Protein AF-A0A8B6HTR4-F1 (afdb_monomer)

Radius of gyration: 38.45 Å; Cα contacts (8 Å, |Δi|>4): 868; chains: 1; bounding box: 125×114×116 Å

pLDDT: mean 70.05, std 23.63, range [22.61, 97.38]

Sequence (676 aa):
MSRRSSRSSTMDQGEFILECKAAYLSMFDSIKEKIESQDSLLEALQQTGRNPSVKILKKYWTNDTDELSFDDFVDICKKEPVTTSDDLMKAFRKIDINGDGYISLEELHKILTSKGEKKSKSEVKKMIDEVDENKDGRLDYKEFCQMVMSTTEESKKMQRKMMERKEKKKRQDIERREKEANKENKDDDDDDEIDEECVTARSGSARSERPKPSPRKSMSETTTSQAQDVSHSRTSLREKTEDVSGSRTSLQSKDDVLLTSRRSSRSQNKDSSRSKKEKDREVGTPAGSRKSSLLSIDDLPRPSPRVKKDKSRQGSVSRAHKLDEPKNLREWTHTKSKGSFFMEDGSLICHQYDFNLPDDSKIWITIQPQKGSRGMDSSPVDTSVFILRDRPDEDGNLLVAFTEHRDSRGKYGVSCDLSAGKYYIMPYTTGCRFKSRKSESGKEAKLVSQDKGGKYVITKSFRKVLEDIFDYSDLDGNGFMSRKEFNLFNIRTSGEEVADEEWQVVEDRIDLEDGEITKAGFLQLNELEAEDSEGDTEDLWTTLVSMGYNKQLVMDQACPFQLDVYTEDCDDAELDVVRVDSYPTYPGDLSFDDIISKSFIKHGEISRVKGMKDLCMYTYTNDGWATLVLDNKSHTRVRVELDCSRSENVTSNHDSLQRTLRVDPGSTVVSFLPLN

Secondary structure (DSSP, 8-state):
------------HHHHHHHHHHHHTTT-SSTTS-B-SHHHHHHHHHTTT----HHHHHHHS-TT---B-HHHHHHHHHHSPPPPHHHHHHHHHTT-SS-SSSEEHHHHHHHHHHSS----HHHHHHHHHTT-SS-SSEE-HHHHHHHHHHHHHHHHHHHHHHHHHHHHHHHHHHHHHHHHHHHHTTSS---------------------------------------------------------------------------------------------------------PPPGGG--------------S------------TTTTTSEEEEEEEEEEEETTEEEEEEEEEEE-S-EEEEEEEEE---SS---SSPPP-EEEEEESS--TT---EEEE--EE-TTS-EEEEEEE-SEEEEEEEE--STTSPP-----SPPP--EEE-SSS-EEE-HHHHHHHHHHHHHH--SSSSS--HHHHHHHHHHHTSSPPPHHHHHHHHHHS-EETTEE-HHHHHHHHHHHHHHTTT--HHHHHHHHHTTB-TTS-B-SEEEEEEEEEESS-S--EEEEEEEESSPPBTTTB-HHHHHHHHHHHHSEEEEPTT-TTEEEEEEE-SSEEEEEEEE-SSS-EEEEEE-TT-TTB--SSS-SEEEEEE-TT-EEEEEEEB-

InterPro domains:
  IPR002048 EF-hand domain [PF13499] (86-148)
  IPR002048 EF-hand domain [PS50222] (83-118)
  IPR002048 EF-hand domain [PS50222] (119-154)
  IPR002048 EF-hand domain [PS50222] (461-496)
  IPR002048 EF-hand domain [SM00054] (87-115)
  IPR002048 EF-hand domain [SM00054] (123-151)
  IPR002048 EF-hand domain [SM00054] (465-493)
  IPR002048 EF-hand domain [cd00051] (87-149)
  IPR011992 EF-hand domain pair [SSF47473] (41-151)
  IPR011992 EF-hand domain pair [SSF47473] (464-525)
  IPR018247 EF-Hand 1, calcium-binding site [PS00018] (96-108)
  IPR018247 EF-Hand 1, calcium-binding site [PS00018] (132-144)
  IPR018247 EF-Hand 1, calcium-binding site [PS00018] (474-486)
  IPR052266 Mitochondrial Rho GTPase/EF-hand domain-containing protein [PTHR46819] (18-670)

Mean predicted aligned error: 20.42 Å

Organism: Mytilus galloprovincialis (NCBI:txid29158)

Nearest PDB structures (foldseek):
  6yns-assembly4_F  TM=4.754E-01  e=2.618E-06  Homo sapiens
  4gow-assembly1_D  TM=4.963E-01  e=1.402E-05  Homo sapiens
  8fmn-assembly1_A  TM=4.417E-01  e=2.476E-06  Homo sapiens
  8fmt-assembly2_D  TM=4.533E-01  e=1.253E-05  Homo sapiens
  8fmo-assembly1_A  TM=4.423E-01  e=1.121E-05  Homo sapiens

Foldseek 3Di:
DDDPDDDPDPDDPVRLLVQLVVLLVVPDVDLADWQQDLLSLQSSCLSSQARDDPVLSCVLDPPPDRTGGSVRSSVSPVVGDRQDLVNLVVVQVVQPPVPPQWHALVSQQVVDCVRDDNDDSVRSQVLQVVQVPPPPRIAGSVSSVVSSSCVSVVCVVVVVVVVVVVVVVVVVVVVVVVVVVVVVVPPPPDDDDDDDDDDDDDDDDDDDDDDDDDDDDDDDDDDDDDDDDDDDDDDDDDDDDDDDDDDDDDDDDDDDDDDDDDYDDDDDDDDDDDDDDDDDDDDDDDDDDDDDQDDDPVVPDDDDDDDDDDDDDDDDDDPDDAPDDPPCLVVWAKAKWKKKWFQDPNFIWIWKKKKAFAFFWKKKKKKFWDDQPDDQDPDGFQKKKWKFALFADPLGAGTDDMFQDADPVRMTIDIDTDGGHMIMIDMDTLCQSFADDDDDPDDFDQQWDADPVRAIFGDPLNLVLLLSVQCRLRIRRPQFHALVSVQQLCCLQVVGGQDPVNLVVLVVPFDDDPRTHHSRRSNVVVSVVCRVVSNDCPSVVSSCVSCQADRHRHRRRMIMMMMMMTIDPTHPMDMGGDHGGRFAQRPPRDGPFNSVLVVQVVPFDWDARVPQNQWIWGWDDHPWKIKIKIFGQDQAKDKDWQACVPPPFWGGNDPHSTDIDIAHHGGMDMDITTTD

Structure (mmCIF, N/CA/C/O backbone):
data_AF-A0A8B6HTR4-F1
#
_entry.id   AF-A0A8B6HTR4-F1
#
loop_
_atom_site.group_PDB
_atom_site.id
_atom_site.type_symbol
_atom_site.label_atom_id
_atom_site.label_alt_id
_atom_site.label_comp_id
_atom_site.label_asym_id
_atom_site.label_entity_id
_atom_site.label_seq_id
_atom_site.pdbx_PDB_ins_code
_atom_site.Cartn_x
_atom_site.Cartn_y
_atom_site.Cartn_z
_atom_site.occupancy
_atom_site.B_iso_or_equiv
_atom_site.auth_seq_id
_atom_site.auth_comp_id
_atom_site.auth_asym_id
_atom_site.auth_atom_id
_atom_site.pdbx_PDB_model_num
ATOM 1 N N . MET A 1 1 ? 33.860 25.205 -4.654 1.00 33.78 1 MET A N 1
ATOM 2 C CA . MET A 1 1 ? 33.079 26.457 -4.814 1.00 33.78 1 MET A CA 1
ATOM 3 C C . MET A 1 1 ? 31.665 26.218 -4.290 1.00 33.78 1 MET A C 1
ATOM 5 O O . MET A 1 1 ? 31.286 25.062 -4.203 1.00 33.78 1 MET A O 1
ATOM 9 N N . SER A 1 2 ? 30.954 27.277 -3.889 1.00 32.59 2 SER A N 1
ATOM 10 C CA . SER A 1 2 ? 29.539 27.323 -3.460 1.00 32.59 2 SER A CA 1
ATOM 11 C C . SER A 1 2 ? 28.887 26.036 -2.922 1.00 32.59 2 SER A C 1
ATOM 13 O O . SER A 1 2 ? 28.221 25.316 -3.660 1.00 32.59 2 SER A O 1
ATOM 15 N N . ARG A 1 3 ? 28.924 25.843 -1.595 1.00 31.42 3 ARG A N 1
ATOM 16 C CA . ARG A 1 3 ? 27.802 25.184 -0.905 1.00 31.42 3 ARG A CA 1
ATOM 17 C C . ARG A 1 3 ? 26.622 26.163 -0.925 1.00 31.42 3 ARG A C 1
ATOM 19 O O . ARG A 1 3 ? 26.731 27.233 -0.329 1.00 31.42 3 ARG A O 1
ATOM 26 N N . ARG A 1 4 ? 25.514 25.832 -1.595 1.00 32.25 4 ARG A N 1
ATOM 27 C CA . ARG A 1 4 ? 24.234 26.527 -1.369 1.00 32.25 4 ARG A CA 1
ATOM 28 C C . ARG A 1 4 ? 23.607 25.903 -0.125 1.00 32.25 4 ARG A C 1
ATOM 30 O O . ARG A 1 4 ? 23.274 24.727 -0.148 1.00 32.25 4 ARG A O 1
ATOM 37 N N . SER A 1 5 ? 23.510 26.668 0.959 1.00 31.36 5 SER A N 1
ATOM 38 C CA . SER A 1 5 ? 22.842 26.201 2.174 1.00 31.36 5 SER A CA 1
ATOM 39 C C . SER A 1 5 ? 21.335 26.186 1.951 1.00 31.36 5 SER A C 1
ATOM 41 O O . SER A 1 5 ? 20.765 27.221 1.601 1.00 31.36 5 SER A O 1
ATOM 43 N N . SER A 1 6 ? 20.689 25.052 2.203 1.00 31.08 6 SER A N 1
ATOM 44 C CA . SER A 1 6 ? 19.245 24.986 2.416 1.00 31.08 6 SER A CA 1
ATOM 45 C C . SER A 1 6 ? 18.919 25.687 3.736 1.00 31.08 6 SER A C 1
ATOM 47 O O . SER A 1 6 ? 19.204 25.182 4.819 1.00 31.08 6 SER A O 1
ATOM 49 N N . ARG A 1 7 ? 18.368 26.902 3.657 1.00 30.66 7 ARG A N 1
ATOM 50 C CA . ARG A 1 7 ? 17.744 27.554 4.812 1.00 30.66 7 ARG A CA 1
ATOM 51 C C . ARG A 1 7 ? 16.405 26.867 5.073 1.00 30.66 7 ARG A C 1
ATOM 53 O O . ARG A 1 7 ? 15.413 27.246 4.463 1.00 30.66 7 ARG A O 1
ATOM 60 N N . SER A 1 8 ? 16.387 25.897 5.984 1.00 34.25 8 SER A N 1
ATOM 61 C CA . SER A 1 8 ? 15.174 25.671 6.771 1.00 34.25 8 SER A CA 1
ATOM 62 C C . SER A 1 8 ? 15.014 26.871 7.703 1.00 34.25 8 SER A C 1
ATOM 64 O O . SER A 1 8 ? 15.957 27.230 8.414 1.00 34.25 8 SER A O 1
ATOM 66 N N . SER A 1 9 ? 13.875 27.553 7.628 1.00 36.19 9 SER A N 1
ATOM 67 C CA . SER A 1 9 ? 13.564 28.720 8.448 1.00 36.19 9 SER A CA 1
ATOM 68 C C . SER A 1 9 ? 12.724 28.298 9.646 1.00 36.19 9 SER A C 1
ATOM 70 O O . SER A 1 9 ? 11.499 28.263 9.569 1.00 36.19 9 SER A O 1
ATOM 72 N N . THR A 1 10 ? 13.384 28.027 10.771 1.00 41.12 10 THR A N 1
ATOM 73 C CA . THR A 1 10 ? 12.729 28.092 12.081 1.00 41.12 10 THR A CA 1
ATOM 74 C C . THR A 1 10 ? 12.298 29.542 12.309 1.00 41.12 10 THR A C 1
ATOM 76 O O . THR A 1 10 ? 13.144 30.385 12.618 1.00 41.12 10 THR A O 1
ATOM 79 N N . MET A 1 11 ? 11.018 29.843 12.082 1.00 51.44 11 MET A N 1
ATOM 80 C CA . MET A 1 11 ? 10.446 31.162 12.370 1.00 51.44 11 MET A CA 1
ATOM 81 C C . MET A 1 11 ? 10.579 31.475 13.861 1.00 51.44 11 MET A C 1
ATOM 83 O O . MET A 1 11 ? 10.508 30.577 14.704 1.00 51.44 11 MET A O 1
ATOM 87 N N . ASP A 1 12 ? 10.760 32.752 14.189 1.00 60.31 12 ASP A N 1
ATOM 88 C CA . ASP A 1 12 ? 10.673 33.198 15.579 1.00 60.31 12 ASP A CA 1
ATOM 89 C C . ASP A 1 12 ? 9.221 33.038 16.072 1.00 60.31 12 ASP A C 1
ATOM 91 O O . ASP A 1 12 ? 8.269 33.264 15.321 1.00 60.31 12 ASP A O 1
ATOM 95 N N . GLN A 1 13 ? 9.022 32.685 17.345 1.00 59.09 13 GLN A N 1
ATOM 96 C CA . GLN A 1 13 ? 7.678 32.566 17.926 1.00 59.09 13 GLN A CA 1
ATOM 97 C C . GLN A 1 13 ? 6.911 33.896 17.836 1.00 59.09 13 GLN A C 1
ATOM 99 O O . GLN A 1 13 ? 5.695 33.898 17.645 1.00 59.09 13 GLN A O 1
ATOM 104 N N . GLY A 1 14 ? 7.621 35.029 17.903 1.00 56.81 14 GLY A N 1
ATOM 105 C CA . GLY A 1 14 ? 7.040 36.354 17.673 1.00 56.81 14 GLY A CA 1
ATOM 106 C C . GLY A 1 14 ? 6.602 36.612 16.224 1.00 56.81 14 GLY A C 1
ATOM 107 O O . GLY A 1 14 ? 5.661 37.371 16.007 1.00 56.81 14 GLY A O 1
ATOM 108 N N . GLU A 1 15 ? 7.242 35.973 15.241 1.00 68.75 15 GLU A N 1
ATOM 109 C CA . GLU A 1 15 ? 6.931 36.107 13.811 1.00 68.75 15 GLU A CA 1
ATOM 110 C C . GLU A 1 15 ? 5.706 35.256 13.437 1.00 68.75 15 GLU A C 1
ATOM 112 O O . GLU A 1 15 ? 4.764 35.763 12.831 1.00 68.75 15 GLU A O 1
ATOM 117 N N . PHE A 1 16 ? 5.650 34.008 13.915 1.00 79.31 16 PHE A N 1
ATOM 118 C CA . PHE A 1 16 ? 4.498 33.114 13.741 1.00 79.31 16 PHE A CA 1
ATOM 119 C C . PHE A 1 16 ? 3.202 33.669 14.369 1.00 79.31 16 PHE A C 1
ATOM 121 O O . PHE A 1 16 ? 2.143 33.660 13.739 1.00 79.31 16 PHE A O 1
ATOM 128 N N . ILE A 1 17 ? 3.269 34.210 15.593 1.00 79.62 17 ILE A N 1
ATOM 129 C CA . ILE A 1 17 ? 2.093 34.822 16.243 1.00 79.62 17 ILE A CA 1
ATOM 130 C C . ILE A 1 17 ? 1.651 36.093 15.496 1.00 79.62 17 ILE A C 1
ATOM 132 O O . ILE A 1 17 ? 0.455 36.386 15.436 1.00 79.62 17 ILE A O 1
ATOM 136 N N . LEU A 1 18 ? 2.586 36.840 14.897 1.00 74.50 18 LEU A N 1
ATOM 137 C CA . LEU A 1 18 ? 2.268 38.018 14.087 1.00 74.50 18 LEU A CA 1
ATOM 138 C C . LEU A 1 18 ? 1.559 37.640 12.775 1.00 74.50 18 LEU A C 1
ATOM 140 O O . LEU A 1 18 ? 0.611 38.326 12.396 1.00 74.50 18 LEU A O 1
ATOM 144 N N . GLU A 1 19 ? 1.960 36.542 12.129 1.00 77.19 19 GLU A N 1
ATOM 145 C CA . GLU A 1 19 ? 1.280 35.982 10.954 1.00 77.19 19 GLU A CA 1
ATOM 146 C C . GLU A 1 19 ? -0.147 35.525 11.291 1.00 77.19 19 GLU A C 1
ATOM 148 O O . GLU A 1 19 ? -1.102 36.001 10.674 1.00 77.19 19 GLU A O 1
ATOM 153 N N . CYS A 1 20 ? -0.322 34.703 12.334 1.00 79.94 20 CYS A N 1
ATOM 154 C CA . CYS A 1 20 ? -1.648 34.267 12.793 1.00 79.94 20 CYS A CA 1
ATOM 155 C C . CYS A 1 20 ? -2.559 35.464 13.121 1.00 79.94 20 CYS A C 1
ATOM 157 O O . CYS A 1 20 ? -3.747 35.471 12.800 1.00 79.94 20 CYS A O 1
ATOM 159 N N . LYS A 1 21 ? -1.995 36.520 13.720 1.00 76.19 21 LYS A N 1
ATOM 160 C CA . LYS A 1 21 ? -2.715 37.758 14.039 1.00 76.19 21 LYS A CA 1
ATOM 161 C C . LYS A 1 21 ? -3.096 38.577 12.806 1.00 76.19 21 LYS A C 1
ATOM 163 O O . LYS A 1 21 ? -4.168 39.177 12.802 1.00 76.19 21 LYS A O 1
ATOM 168 N N . ALA A 1 22 ? -2.248 38.612 11.780 1.00 71.62 22 ALA A N 1
ATOM 169 C CA . ALA A 1 22 ? -2.553 39.268 10.510 1.00 71.62 22 ALA A CA 1
ATOM 170 C C . ALA A 1 22 ? -3.649 38.516 9.737 1.00 71.62 22 ALA A C 1
ATOM 172 O O . ALA A 1 22 ? -4.561 39.150 9.211 1.00 71.62 22 ALA A O 1
ATOM 173 N N . ALA A 1 23 ? -3.603 37.180 9.740 1.00 75.69 23 ALA A N 1
ATOM 174 C CA . ALA A 1 23 ? -4.641 36.323 9.177 1.00 75.69 23 ALA A CA 1
ATOM 175 C C . ALA A 1 23 ? -6.000 36.546 9.865 1.00 75.69 23 ALA A C 1
ATOM 177 O O . ALA A 1 23 ? -6.984 36.852 9.194 1.00 75.69 23 ALA A O 1
ATOM 178 N N . TYR A 1 24 ? -6.051 36.501 11.200 1.00 80.38 24 TYR A N 1
ATOM 179 C CA . TYR A 1 24 ? -7.287 36.710 11.967 1.00 80.38 24 TYR A CA 1
ATOM 180 C C . TYR A 1 24 ? -7.891 38.109 11.738 1.00 80.38 24 TYR A C 1
ATOM 182 O O . TYR A 1 24 ? -9.078 38.244 11.449 1.00 80.38 24 TYR A O 1
ATOM 190 N N . LEU A 1 25 ? -7.058 39.158 11.763 1.00 74.88 25 LEU A N 1
ATOM 191 C CA . LEU A 1 25 ? -7.475 40.545 11.497 1.00 74.88 25 LEU A CA 1
ATOM 192 C C . LEU A 1 25 ? -7.758 40.852 10.011 1.00 74.88 25 LEU A C 1
ATOM 194 O O . LEU A 1 25 ? -8.049 41.997 9.671 1.00 74.88 25 LEU A O 1
ATOM 198 N N . SER A 1 26 ? -7.681 39.861 9.115 1.00 74.44 26 SER A N 1
ATOM 199 C CA . SER A 1 26 ? -8.205 39.980 7.745 1.00 74.44 26 SER A CA 1
ATOM 200 C C . SER A 1 26 ? -9.687 39.588 7.631 1.00 74.44 26 SER A C 1
ATOM 202 O O . SER A 1 26 ? -10.319 39.868 6.611 1.00 74.44 26 SER A O 1
ATOM 204 N N . MET A 1 27 ? -10.239 38.962 8.678 1.00 77.00 27 MET A N 1
ATOM 205 C CA . MET A 1 27 ? -11.621 38.470 8.746 1.00 77.00 27 MET A CA 1
ATOM 206 C C . MET A 1 27 ? -12.448 39.137 9.849 1.00 77.00 27 MET A C 1
ATOM 208 O O . MET A 1 27 ? -13.646 39.335 9.663 1.00 77.00 27 MET A O 1
ATOM 212 N N . PHE A 1 28 ? -11.807 39.484 10.966 1.00 79.75 28 PHE A N 1
ATOM 213 C CA . PHE A 1 28 ? -12.419 40.088 12.149 1.00 79.75 28 PHE A CA 1
ATOM 214 C C . PHE A 1 28 ? -11.887 41.512 12.361 1.00 79.75 28 PHE A C 1
ATOM 216 O O . PHE A 1 28 ? -10.689 41.752 12.193 1.00 79.75 28 PHE A O 1
ATOM 223 N N . ASP A 1 29 ? -12.740 42.447 12.791 1.00 75.88 29 ASP A N 1
ATOM 224 C CA . ASP A 1 29 ? -12.323 43.831 13.090 1.00 75.88 29 ASP A CA 1
ATOM 225 C C . ASP A 1 29 ? -11.425 43.888 14.351 1.00 75.88 29 ASP A C 1
ATOM 227 O O . ASP A 1 29 ? -10.682 44.852 14.582 1.00 75.88 29 ASP A O 1
ATOM 231 N N . SER A 1 30 ? -11.461 42.839 15.182 1.00 80.00 30 SER A N 1
ATOM 232 C CA . SER A 1 30 ? -10.720 42.722 16.432 1.00 80.00 30 SER A CA 1
ATOM 233 C C . SER A 1 30 ? -10.343 41.279 16.777 1.00 80.00 30 SER A C 1
ATOM 235 O O . SER A 1 30 ? -11.162 40.372 16.705 1.00 80.00 30 SER A O 1
ATOM 237 N N . ILE A 1 31 ? -9.154 41.079 17.362 1.00 76.62 31 ILE A N 1
ATOM 238 C CA . ILE A 1 31 ? -8.750 39.806 18.009 1.00 76.62 31 ILE A CA 1
ATOM 239 C C . ILE A 1 31 ? -9.602 39.418 19.240 1.00 76.62 31 ILE A C 1
ATOM 241 O O . ILE A 1 31 ? -9.275 38.465 19.940 1.00 76.62 31 ILE A O 1
ATOM 245 N N . LYS A 1 32 ? -10.632 40.207 19.570 1.00 76.19 32 LYS A N 1
ATOM 246 C CA . LYS A 1 32 ? -11.614 39.920 20.625 1.00 76.19 32 LYS A CA 1
ATOM 247 C C . LYS A 1 32 ? -12.916 39.326 20.093 1.00 76.19 32 LYS A C 1
ATOM 249 O O . LYS A 1 32 ? -13.693 38.811 20.892 1.00 76.19 32 LYS A O 1
ATOM 254 N N . GLU A 1 33 ? -13.170 39.439 18.792 1.00 83.44 33 GLU A N 1
ATOM 255 C CA . GLU A 1 33 ? -14.197 38.635 18.137 1.00 83.44 33 GLU A CA 1
ATOM 256 C C . GLU A 1 33 ? -13.754 37.172 18.139 1.00 83.44 33 GLU A C 1
ATOM 258 O O . GLU A 1 33 ? -12.558 36.869 18.195 1.00 83.44 33 GLU A O 1
ATOM 263 N N . LYS A 1 34 ? -14.731 36.272 18.116 1.00 89.56 34 LYS A N 1
ATOM 264 C CA . LYS A 1 34 ? -14.526 34.828 18.155 1.00 89.56 34 LYS A CA 1
ATOM 265 C C . LYS A 1 34 ? -14.927 34.214 16.825 1.00 89.56 34 LYS A C 1
ATOM 267 O O . LYS A 1 34 ? -15.737 34.766 16.082 1.00 89.56 34 LYS A O 1
ATOM 272 N N . ILE A 1 35 ? -14.376 33.045 16.550 1.00 89.06 35 ILE A N 1
ATOM 273 C CA . ILE A 1 35 ? -14.836 32.194 15.465 1.00 89.06 35 ILE A CA 1
ATOM 274 C C . ILE A 1 35 ? -16.139 31.540 15.948 1.00 89.06 35 ILE A C 1
ATOM 276 O O . ILE A 1 35 ? -16.100 30.756 16.888 1.00 89.06 35 ILE A O 1
ATOM 280 N N . GLU A 1 36 ? -17.274 31.890 15.334 1.00 88.19 36 GLU A N 1
ATOM 281 C CA . GLU A 1 36 ? -18.632 31.411 15.687 1.00 88.19 36 GLU A CA 1
ATOM 282 C C . GLU A 1 36 ? -19.158 30.313 14.729 1.00 88.19 36 GLU A C 1
ATOM 284 O O . GLU A 1 36 ? -20.344 29.982 14.731 1.00 88.19 36 GLU A O 1
ATOM 289 N N . SER A 1 37 ? -18.316 29.775 13.833 1.00 85.94 37 SER A N 1
ATOM 290 C CA . SER A 1 37 ? -18.707 28.653 12.968 1.00 85.94 37 SER A CA 1
ATOM 291 C C . SER A 1 37 ? -17.528 27.860 12.396 1.00 85.94 37 SER A C 1
ATOM 293 O O . SER A 1 37 ? -16.437 28.396 12.190 1.00 85.94 37 SER A O 1
ATOM 295 N N . GLN A 1 38 ? -17.793 26.605 12.019 1.00 80.81 38 GLN A N 1
ATOM 296 C CA . GLN A 1 38 ? -16.865 25.743 11.279 1.00 80.81 38 GLN A CA 1
ATOM 297 C C . GLN A 1 38 ? -16.400 26.362 9.942 1.00 80.81 38 GLN A C 1
ATOM 299 O O . GLN A 1 38 ? -15.231 26.228 9.579 1.00 80.81 38 GLN A O 1
ATOM 304 N N . ASP A 1 39 ? -17.283 27.088 9.243 1.00 77.75 39 ASP A N 1
ATOM 305 C CA . ASP A 1 39 ? -16.951 27.842 8.022 1.00 77.75 39 ASP A CA 1
ATOM 306 C C . ASP A 1 39 ? -15.931 28.957 8.322 1.00 77.75 39 ASP A C 1
ATOM 308 O O . ASP A 1 39 ? -14.946 29.129 7.605 1.00 77.75 39 ASP A O 1
ATOM 312 N N . SER A 1 40 ? -16.132 29.689 9.422 1.00 81.81 40 SER A N 1
ATOM 313 C CA . SER A 1 40 ? -15.212 30.735 9.881 1.00 81.81 40 SER A CA 1
ATOM 314 C C . SER A 1 40 ? -13.866 30.164 10.348 1.00 81.81 40 SER A C 1
ATOM 316 O O . SER A 1 40 ? -12.839 30.808 10.149 1.00 81.81 40 SER A O 1
ATOM 318 N N . LEU A 1 41 ? -13.840 28.954 10.923 1.00 87.19 41 LEU A N 1
ATOM 319 C CA . LEU A 1 41 ? -12.591 28.269 11.273 1.00 87.19 41 LEU A CA 1
ATOM 320 C C . LEU A 1 41 ? -11.801 27.875 10.016 1.00 87.19 41 LEU A C 1
ATOM 322 O O . LEU A 1 41 ? -10.594 28.112 9.948 1.00 87.19 41 LEU A O 1
ATOM 326 N N . LEU A 1 42 ? -12.485 27.324 9.008 1.00 83.50 42 LEU A N 1
ATOM 327 C CA . LEU A 1 42 ? -11.894 26.987 7.711 1.00 83.50 42 LEU A CA 1
ATOM 328 C C . LEU A 1 42 ? -11.275 28.217 7.038 1.00 83.50 42 LEU A C 1
ATOM 330 O O . LEU A 1 42 ? -10.107 28.172 6.649 1.00 83.50 42 LEU A O 1
ATOM 334 N N . GLU A 1 43 ? -12.023 29.319 6.930 1.00 78.56 43 GLU A N 1
ATOM 335 C CA . GLU A 1 43 ? -11.509 30.553 6.326 1.00 78.56 43 GLU A CA 1
ATOM 336 C C . GLU A 1 43 ? -10.275 31.088 7.074 1.00 78.56 43 GLU A C 1
ATOM 338 O O . GLU A 1 43 ? -9.289 31.450 6.425 1.00 78.56 43 GLU A O 1
ATOM 343 N N . ALA A 1 44 ? -10.287 31.081 8.414 1.00 83.69 44 ALA A N 1
ATOM 344 C CA . ALA A 1 44 ? -9.184 31.588 9.233 1.00 83.69 44 ALA A CA 1
ATOM 345 C C . ALA A 1 44 ? -7.909 30.747 9.073 1.00 83.69 44 ALA A C 1
ATOM 347 O O . ALA A 1 44 ? -6.818 31.296 8.895 1.00 83.69 44 ALA A O 1
ATOM 348 N N . LEU A 1 45 ? -8.037 29.416 9.056 1.00 85.62 45 LEU A N 1
ATOM 349 C CA . LEU A 1 45 ? -6.913 28.513 8.802 1.00 85.62 45 LEU A CA 1
ATOM 350 C C . LEU A 1 45 ? -6.360 28.714 7.380 1.00 85.62 45 LEU A C 1
ATOM 352 O O . LEU A 1 45 ? -5.141 28.822 7.211 1.00 85.62 45 LEU A O 1
ATOM 356 N N . GLN A 1 46 ? -7.229 28.901 6.381 1.00 80.69 46 GLN A N 1
ATOM 357 C CA . GLN A 1 46 ? -6.822 29.213 5.006 1.00 80.69 46 GLN A CA 1
ATOM 358 C C . GLN A 1 46 ? -6.082 30.554 4.875 1.00 80.69 46 GLN A C 1
ATOM 360 O O . GLN A 1 46 ? -5.140 30.638 4.086 1.00 80.69 46 GLN A O 1
ATOM 365 N N . GLN A 1 47 ? -6.397 31.574 5.686 1.00 78.25 47 GLN A N 1
ATOM 366 C CA . GLN A 1 47 ? -5.604 32.817 5.725 1.00 78.25 47 GLN A CA 1
ATOM 367 C C . GLN A 1 47 ? -4.178 32.630 6.289 1.00 78.25 47 GLN A C 1
ATOM 369 O O . GLN A 1 47 ? -3.338 33.505 6.103 1.00 78.25 47 GLN A O 1
ATOM 374 N N . THR A 1 48 ? -3.870 31.485 6.914 1.00 79.69 48 THR A N 1
ATOM 375 C CA . THR A 1 48 ? -2.505 31.099 7.344 1.00 79.69 48 THR A CA 1
ATOM 376 C C . THR A 1 48 ? -1.843 30.058 6.426 1.00 79.69 48 THR A C 1
ATOM 378 O O . THR A 1 48 ? -0.882 29.399 6.821 1.00 79.69 48 THR A O 1
ATOM 381 N N . GLY A 1 49 ? -2.368 29.855 5.210 1.00 75.00 49 GLY A N 1
ATOM 382 C CA . GLY A 1 49 ? -1.817 28.899 4.240 1.00 75.00 49 GLY A CA 1
ATOM 383 C C . GLY A 1 49 ? -2.112 27.422 4.543 1.00 75.00 49 GLY A C 1
ATOM 384 O O . GLY A 1 49 ? -1.437 26.541 4.010 1.00 75.00 49 GLY A O 1
ATOM 385 N N . ARG A 1 50 ? -3.099 27.129 5.398 1.00 83.94 50 ARG A N 1
ATOM 386 C CA . ARG A 1 50 ? -3.528 25.763 5.743 1.00 83.94 50 ARG A CA 1
ATOM 387 C C . ARG A 1 50 ? -4.795 25.407 4.979 1.00 83.94 50 ARG A C 1
ATOM 389 O O . ARG A 1 50 ? -5.749 26.175 5.009 1.00 83.94 50 ARG A O 1
ATOM 396 N N . ASN A 1 51 ? -4.850 24.236 4.355 1.00 78.44 51 ASN A N 1
ATOM 397 C CA . ASN A 1 51 ? -6.068 23.730 3.719 1.00 78.44 51 ASN A CA 1
ATOM 398 C C . ASN A 1 51 ? -6.628 22.508 4.481 1.00 78.44 51 ASN A C 1
ATOM 400 O O . ASN A 1 51 ? -6.427 21.374 4.040 1.00 78.44 51 ASN A O 1
ATOM 404 N N . PRO A 1 52 ? -7.267 22.709 5.653 1.00 75.75 52 PRO A N 1
ATOM 405 C CA . PRO A 1 52 ? -7.716 21.618 6.514 1.00 75.75 52 PRO A CA 1
ATOM 406 C C . PRO A 1 52 ? -8.841 20.801 5.867 1.00 75.75 52 PRO A C 1
ATOM 408 O O . PRO A 1 52 ? -9.745 21.332 5.220 1.00 75.75 52 PRO A O 1
ATOM 411 N N . SER A 1 53 ? -8.809 19.486 6.080 1.00 71.56 53 SER A N 1
ATOM 412 C CA . SER A 1 53 ? -9.869 18.573 5.647 1.00 71.56 53 SER A CA 1
ATOM 413 C C . SER A 1 53 ? -11.121 18.702 6.525 1.00 71.56 53 SER A C 1
ATOM 415 O O . SER A 1 53 ? -11.064 19.197 7.649 1.00 71.56 53 SER A O 1
ATOM 417 N N . VAL A 1 54 ? -12.261 18.172 6.068 1.00 69.69 54 VAL A N 1
ATOM 418 C CA . VAL A 1 54 ? -13.494 18.117 6.884 1.00 69.69 54 VAL A CA 1
ATOM 419 C C . VAL A 1 54 ? -13.288 17.310 8.182 1.00 69.69 54 VAL A C 1
ATOM 421 O O . VAL A 1 54 ? -13.915 17.622 9.190 1.00 69.69 54 VAL A O 1
ATOM 424 N N . LYS A 1 55 ? -12.369 16.328 8.196 1.00 68.88 55 LYS A N 1
ATOM 425 C CA . LYS A 1 55 ? -11.943 15.598 9.408 1.00 68.88 55 LYS A CA 1
ATOM 426 C C . LYS A 1 55 ? -11.246 16.545 10.396 1.00 68.88 55 LYS A C 1
ATOM 428 O O . LYS A 1 55 ? -11.654 16.623 11.550 1.00 68.88 55 LYS A O 1
ATOM 433 N N . ILE A 1 56 ? -10.271 17.329 9.926 1.00 77.06 56 ILE A N 1
ATOM 434 C CA . ILE A 1 56 ? -9.550 18.328 10.737 1.00 77.06 56 ILE A CA 1
ATOM 435 C C . ILE A 1 56 ? -10.506 19.422 11.242 1.00 77.06 56 ILE A C 1
ATOM 437 O O . ILE A 1 56 ? -10.456 19.797 12.409 1.00 77.06 56 ILE A O 1
ATOM 441 N N . LEU A 1 57 ? -11.447 19.887 10.415 1.00 78.25 57 LEU A N 1
ATOM 442 C CA . LEU A 1 57 ? -12.464 20.845 10.860 1.00 78.25 57 LEU A CA 1
ATOM 443 C C . LEU A 1 57 ? -13.393 20.265 11.933 1.00 78.25 57 LEU A C 1
ATOM 445 O O . LEU A 1 57 ? -13.766 20.992 12.843 1.00 78.25 57 LEU A O 1
ATOM 449 N N . LYS A 1 58 ? -13.778 18.983 11.859 1.00 77.56 58 LYS A N 1
ATOM 450 C CA . LYS A 1 58 ? -14.580 18.318 12.906 1.00 77.56 58 LYS A CA 1
ATOM 451 C C . LYS A 1 58 ? -13.795 18.073 14.203 1.00 77.56 58 LYS A C 1
ATOM 453 O O . LYS A 1 58 ? -14.383 18.145 15.274 1.00 77.56 58 LYS A O 1
ATOM 458 N N . LYS A 1 59 ? -12.481 17.831 14.115 1.00 85.50 59 LYS A N 1
ATOM 459 C CA . LYS A 1 59 ? -11.562 17.672 15.264 1.00 85.50 59 LYS A CA 1
ATOM 460 C C . LYS A 1 59 ? -11.511 18.921 16.156 1.00 85.50 59 LYS A C 1
ATOM 462 O O . LYS A 1 59 ? -11.327 18.796 17.361 1.00 85.50 59 LYS A O 1
ATOM 467 N N . TYR A 1 60 ? -11.688 20.107 15.566 1.00 86.06 60 TYR A N 1
ATOM 468 C CA . TYR A 1 60 ? -11.650 21.399 16.269 1.00 86.06 60 TYR A CA 1
ATOM 469 C C . TYR A 1 60 ? -12.994 22.138 16.325 1.00 86.06 60 TYR A C 1
ATOM 471 O O . TYR A 1 60 ? -13.092 23.157 17.000 1.00 86.06 60 TYR A O 1
ATOM 479 N N . TRP A 1 61 ? -14.021 21.638 15.636 1.00 84.38 61 TRP A N 1
ATOM 480 C CA . TRP A 1 61 ? -15.387 22.152 15.688 1.00 84.38 61 TRP A CA 1
ATOM 481 C C . TRP A 1 61 ? -16.369 20.987 15.864 1.00 84.38 61 TRP A C 1
ATOM 483 O O . TRP A 1 61 ? -16.866 20.408 14.893 1.00 84.38 61 TRP A O 1
ATOM 493 N N . THR A 1 62 ? -16.611 20.624 17.123 1.00 81.81 62 THR A N 1
ATOM 494 C CA . THR A 1 62 ? -17.550 19.566 17.526 1.00 81.81 62 THR A CA 1
ATOM 495 C C . THR A 1 62 ? -18.984 20.100 17.637 1.00 81.81 62 THR A C 1
ATOM 497 O O . THR A 1 62 ? -19.227 21.299 17.503 1.00 81.81 62 THR A O 1
ATOM 500 N N . ASN A 1 63 ? -19.950 19.220 17.925 1.00 76.38 63 ASN A N 1
ATOM 501 C CA . ASN A 1 63 ? -21.338 19.623 18.201 1.00 76.38 63 ASN A CA 1
ATOM 502 C C . ASN A 1 63 ? -21.478 20.504 19.460 1.00 76.38 63 ASN A C 1
ATOM 504 O O . ASN A 1 63 ? -22.464 21.223 19.578 1.00 76.38 63 ASN A O 1
ATOM 508 N N . ASP A 1 64 ? -20.498 20.452 20.368 1.00 76.88 64 ASP A N 1
ATOM 509 C CA . ASP A 1 64 ? -20.438 21.225 21.616 1.00 76.88 64 ASP A CA 1
ATOM 510 C C . ASP A 1 64 ? -19.574 22.498 21.485 1.00 76.88 64 ASP A C 1
ATOM 512 O O . ASP A 1 64 ? -19.333 23.201 22.466 1.00 76.88 64 ASP A O 1
ATOM 516 N N . THR A 1 65 ? -19.064 22.790 20.280 1.00 82.44 65 THR A N 1
ATOM 517 C CA . THR A 1 65 ? -18.252 23.983 19.998 1.00 82.44 65 THR A CA 1
ATOM 518 C C . THR A 1 65 ? -19.149 25.124 19.513 1.00 82.44 65 THR A C 1
ATOM 520 O O . THR A 1 65 ? -19.480 25.199 18.330 1.00 82.44 65 THR A O 1
ATOM 523 N N . ASP A 1 66 ? -19.536 26.023 20.423 1.00 81.56 66 ASP A N 1
ATOM 524 C CA . ASP A 1 66 ? -20.260 27.262 20.085 1.00 81.56 66 ASP A CA 1
ATOM 525 C C . ASP A 1 66 ? -19.319 28.375 19.571 1.00 81.56 66 ASP A C 1
ATOM 527 O O . ASP A 1 66 ? -19.686 29.161 18.698 1.00 81.56 66 ASP A O 1
ATOM 531 N N . GLU A 1 67 ? -18.104 28.470 20.123 1.00 90.00 67 GLU A N 1
ATOM 532 C CA . GLU A 1 67 ? -17.169 29.579 19.889 1.00 90.00 67 GLU A CA 1
ATOM 533 C C . GLU A 1 67 ? -15.697 29.177 20.122 1.00 90.00 67 GLU A C 1
ATOM 535 O O . GLU A 1 67 ? -15.397 28.420 21.043 1.00 90.00 67 GLU A O 1
ATOM 540 N N . LEU A 1 68 ? -14.765 29.737 19.337 1.00 90.50 68 LEU A N 1
ATOM 541 C CA . LEU A 1 68 ? -13.308 29.637 19.557 1.00 90.50 68 LEU A CA 1
ATOM 542 C C . LEU A 1 68 ? -12.659 31.029 19.614 1.00 90.50 68 LEU A C 1
ATOM 544 O O . LEU A 1 68 ? -13.036 31.930 18.861 1.00 90.50 68 LEU A O 1
ATOM 548 N N . SER A 1 69 ? -11.663 31.215 20.482 1.00 92.44 69 SER A N 1
ATOM 549 C CA . SER A 1 69 ? -10.925 32.478 20.620 1.00 92.44 69 SER A CA 1
ATOM 550 C C . SER A 1 69 ? -9.702 32.576 19.696 1.00 92.44 69 SER A C 1
ATOM 552 O O . SER A 1 69 ? -9.288 31.608 19.055 1.00 92.44 69 SER A O 1
ATOM 554 N N . PHE A 1 70 ? -9.075 33.758 19.663 1.00 87.81 70 PHE A N 1
ATOM 555 C CA . PHE A 1 70 ? -7.801 33.961 18.967 1.00 87.81 70 PHE A CA 1
ATOM 556 C C . PHE A 1 70 ? -6.675 33.057 19.501 1.00 87.81 70 PHE A C 1
ATOM 558 O O . PHE A 1 70 ? -5.848 32.595 18.716 1.00 87.81 70 PHE A O 1
ATOM 565 N N . ASP A 1 71 ? -6.642 32.785 20.809 1.00 89.00 71 ASP A N 1
ATOM 566 C CA . ASP A 1 71 ? -5.598 31.949 21.407 1.00 89.00 71 ASP A CA 1
ATOM 567 C C . ASP A 1 71 ? -5.808 30.464 21.043 1.00 89.00 71 ASP A C 1
ATOM 569 O O . ASP A 1 71 ? -4.846 29.786 20.677 1.00 89.00 71 ASP A O 1
ATOM 573 N N . ASP A 1 72 ? -7.063 29.994 20.999 1.00 91.31 72 ASP A N 1
ATOM 574 C CA . ASP A 1 72 ? -7.414 28.652 20.500 1.00 91.31 72 ASP A CA 1
ATOM 575 C C . ASP A 1 72 ? -7.039 28.499 19.018 1.00 91.31 72 ASP A C 1
ATOM 577 O O . ASP A 1 72 ? -6.420 27.515 18.617 1.00 91.31 72 ASP A O 1
ATOM 581 N N . PHE A 1 73 ? -7.348 29.510 18.198 1.00 90.81 73 PHE A N 1
ATOM 582 C CA . PHE A 1 73 ? -6.969 29.554 16.785 1.00 90.81 73 PHE A CA 1
ATOM 583 C C . PHE A 1 73 ? -5.445 29.489 16.583 1.00 90.81 73 PHE A C 1
ATOM 585 O O . PHE A 1 73 ? -4.963 28.754 15.716 1.00 90.81 73 PHE A O 1
ATOM 592 N N . VAL A 1 74 ? -4.674 30.212 17.401 1.00 88.00 74 VAL A N 1
ATOM 593 C CA . VAL A 1 74 ? -3.204 30.154 17.398 1.00 88.00 74 VAL A CA 1
ATOM 594 C C . VAL A 1 74 ? -2.700 28.761 17.795 1.00 88.00 74 VAL A C 1
ATOM 596 O O . VAL A 1 74 ? -1.737 28.281 17.196 1.00 88.00 74 VAL A O 1
ATOM 599 N N . ASP A 1 75 ? -3.340 28.083 18.748 1.00 88.75 75 ASP A N 1
ATOM 600 C CA . ASP A 1 75 ? -2.972 26.721 19.155 1.00 88.75 75 ASP A CA 1
ATOM 601 C C . ASP A 1 75 ? -3.351 25.649 18.121 1.00 88.75 75 ASP A C 1
ATOM 603 O O . ASP A 1 75 ? -2.589 24.697 17.936 1.00 88.75 75 ASP A O 1
ATOM 607 N N . ILE A 1 76 ? -4.445 25.825 17.373 1.00 91.06 76 ILE A N 1
ATOM 608 C CA . ILE A 1 76 ? -4.745 25.004 16.188 1.00 91.06 76 ILE A CA 1
ATOM 609 C C . ILE A 1 76 ? -3.668 25.234 15.116 1.00 91.06 76 ILE A C 1
ATOM 611 O O . ILE A 1 76 ? -3.113 24.273 14.586 1.00 91.06 76 ILE A O 1
ATOM 615 N N . CYS A 1 77 ? -3.280 26.487 14.854 1.00 86.44 77 CYS A N 1
ATOM 616 C CA . CYS A 1 77 ? -2.222 26.803 13.888 1.00 86.44 77 CYS A CA 1
ATOM 617 C C . CYS A 1 77 ? -0.840 26.241 14.277 1.00 86.44 77 CYS A C 1
ATOM 619 O O . CYS A 1 77 ? -0.011 26.029 13.395 1.00 86.44 77 CYS A O 1
ATOM 621 N N . LYS A 1 78 ? -0.560 25.991 15.565 1.00 85.31 78 LYS A N 1
ATOM 622 C CA . LYS A 1 78 ? 0.680 25.315 16.004 1.00 85.31 78 LYS A CA 1
ATOM 623 C C . LYS A 1 78 ? 0.672 23.813 15.711 1.00 85.31 78 LYS A C 1
ATOM 625 O O . LYS A 1 78 ? 1.738 23.250 15.487 1.00 85.31 78 LYS A O 1
ATOM 630 N N . LYS A 1 79 ? -0.504 23.180 15.767 1.00 84.75 79 LYS A N 1
ATOM 631 C CA . LYS A 1 79 ? -0.689 21.728 15.601 1.00 84.75 79 LYS A CA 1
ATOM 632 C C . LYS A 1 79 ? -0.818 21.336 14.131 1.00 84.75 79 LYS A C 1
ATOM 634 O O . LYS A 1 79 ? -0.227 20.355 13.701 1.00 84.75 79 LYS A O 1
ATOM 639 N N . GLU A 1 80 ? -1.552 22.130 13.359 1.00 84.81 80 GLU A N 1
ATOM 640 C CA . GLU A 1 80 ? -1.796 21.873 11.941 1.00 84.81 80 GLU A CA 1
ATOM 641 C C . GLU A 1 80 ? -0.683 22.494 11.065 1.00 84.81 80 GLU A C 1
ATOM 643 O O . GLU A 1 80 ? -0.376 23.685 11.220 1.00 84.81 80 GLU A O 1
ATOM 648 N N . PRO A 1 81 ? -0.066 21.747 10.130 1.00 80.38 81 PRO A N 1
ATOM 649 C CA . PRO A 1 81 ? 0.997 22.260 9.266 1.00 80.38 81 PRO A CA 1
ATOM 650 C C . PRO A 1 81 ? 0.466 23.157 8.134 1.00 80.38 81 PRO A C 1
ATOM 652 O O . PRO A 1 81 ? -0.647 22.984 7.638 1.00 80.38 81 PRO A O 1
ATOM 655 N N . VAL A 1 82 ? 1.297 24.100 7.677 1.00 78.38 82 VAL A N 1
ATOM 656 C CA . VAL A 1 82 ? 1.055 24.870 6.440 1.00 78.38 82 VAL A CA 1
ATOM 657 C C . VAL A 1 82 ? 1.112 23.922 5.240 1.00 78.38 82 VAL A C 1
ATOM 659 O O . VAL A 1 82 ? 2.021 23.098 5.147 1.00 78.38 82 VAL A O 1
ATOM 662 N N . THR A 1 83 ? 0.165 24.038 4.307 1.00 76.62 83 THR A N 1
ATOM 663 C CA . THR A 1 83 ? 0.084 23.152 3.137 1.00 76.62 83 THR A CA 1
ATOM 664 C C . THR A 1 83 ? 1.265 23.394 2.196 1.00 76.62 83 THR A C 1
ATOM 666 O O . THR A 1 83 ? 1.439 24.497 1.676 1.00 76.62 83 THR A O 1
ATOM 669 N N . THR A 1 84 ? 2.091 22.370 1.965 1.00 75.31 84 THR A N 1
ATOM 670 C CA . THR A 1 84 ? 3.316 22.509 1.163 1.00 75.31 84 THR A CA 1
ATOM 671 C C . THR A 1 84 ? 3.070 22.270 -0.331 1.00 75.31 84 THR A C 1
ATOM 673 O O . THR A 1 84 ? 2.054 21.704 -0.740 1.00 75.31 84 THR A O 1
ATOM 676 N N . SER A 1 85 ? 4.043 22.640 -1.175 1.00 68.69 85 SER A N 1
ATOM 677 C CA . SER A 1 85 ? 4.010 22.264 -2.598 1.00 68.69 85 SER A CA 1
ATOM 678 C C . SER A 1 85 ? 4.068 20.748 -2.812 1.00 68.69 85 SER A C 1
ATOM 680 O O . SER A 1 85 ? 3.593 20.277 -3.842 1.00 68.69 85 SER A O 1
ATOM 682 N N . ASP A 1 86 ? 4.629 19.978 -1.877 1.00 69.38 86 ASP A N 1
ATOM 683 C CA . ASP A 1 86 ? 4.674 18.521 -2.004 1.00 69.38 86 ASP A CA 1
ATOM 684 C C . ASP A 1 86 ? 3.298 17.914 -1.709 1.00 69.38 86 ASP A C 1
ATOM 686 O O . ASP A 1 86 ? 2.904 16.941 -2.346 1.00 69.38 86 ASP A O 1
ATOM 690 N N . ASP A 1 87 ? 2.509 18.529 -0.826 1.00 71.69 87 ASP A N 1
ATOM 691 C CA . ASP A 1 87 ? 1.135 18.102 -0.538 1.00 71.69 87 ASP A CA 1
ATOM 692 C C . ASP A 1 87 ? 0.177 18.465 -1.677 1.00 71.69 87 ASP A C 1
ATOM 694 O O . ASP A 1 87 ? -0.668 17.651 -2.055 1.00 71.69 87 ASP A O 1
ATOM 698 N N . LEU A 1 88 ? 0.368 19.630 -2.308 1.00 75.38 88 LEU A N 1
ATOM 699 C CA . LEU A 1 88 ? -0.319 19.984 -3.555 1.00 75.38 88 LEU A CA 1
ATOM 700 C C . LEU A 1 88 ? 0.056 19.028 -4.703 1.00 75.38 88 LEU A C 1
ATOM 702 O O . LEU A 1 88 ? -0.822 18.618 -5.461 1.00 75.38 88 LEU A O 1
ATOM 706 N N . MET A 1 89 ? 1.321 18.604 -4.802 1.00 74.44 89 MET A N 1
ATOM 707 C CA . MET A 1 89 ? 1.777 17.610 -5.784 1.00 74.44 89 MET A CA 1
ATOM 708 C C . MET A 1 89 ? 1.192 16.210 -5.519 1.00 74.44 89 MET A C 1
ATOM 710 O O . MET A 1 89 ? 0.720 15.561 -6.454 1.00 74.44 89 MET A O 1
ATOM 714 N N . LYS A 1 90 ? 1.150 15.749 -4.258 1.00 75.06 90 LYS A N 1
ATOM 715 C CA . LYS A 1 90 ? 0.453 14.506 -3.860 1.00 75.06 90 LYS A CA 1
ATOM 716 C C . LYS A 1 90 ? -1.037 14.576 -4.213 1.00 75.06 90 LYS A C 1
ATOM 718 O O . LYS A 1 90 ? -1.578 13.629 -4.780 1.00 75.06 90 LYS A O 1
ATOM 723 N N . ALA A 1 91 ? -1.692 15.701 -3.914 1.00 75.38 91 ALA A N 1
ATOM 724 C CA . ALA A 1 91 ? -3.102 15.918 -4.222 1.00 75.38 91 ALA A CA 1
ATOM 725 C C . ALA A 1 91 ? -3.364 15.890 -5.735 1.00 75.38 91 ALA A C 1
ATOM 727 O O . ALA A 1 91 ? -4.262 15.173 -6.167 1.00 75.38 91 ALA A O 1
ATOM 728 N N . PHE A 1 92 ? -2.547 16.581 -6.538 1.00 76.38 92 PHE A N 1
ATOM 729 C CA . PHE A 1 92 ? -2.631 16.561 -8.002 1.00 76.38 92 PHE A CA 1
ATOM 730 C C . PHE A 1 92 ? -2.517 15.132 -8.554 1.00 76.38 92 PHE A C 1
ATOM 732 O O . PHE A 1 92 ? -3.398 14.675 -9.280 1.00 76.38 92 PHE A O 1
ATOM 739 N N . ARG A 1 93 ? -1.494 14.378 -8.121 1.00 78.88 93 ARG A N 1
ATOM 740 C CA . ARG A 1 93 ? -1.271 12.975 -8.523 1.00 78.88 93 ARG A CA 1
ATOM 741 C C . ARG A 1 93 ? -2.384 12.011 -8.088 1.00 78.88 93 ARG A C 1
ATOM 743 O O . ARG A 1 93 ? -2.566 10.989 -8.735 1.00 78.88 93 ARG A O 1
ATOM 750 N N . LYS A 1 94 ? -3.146 12.307 -7.022 1.00 75.75 94 LYS A N 1
ATOM 751 C CA . LYS A 1 94 ? -4.331 11.510 -6.626 1.00 75.75 94 LYS A CA 1
ATOM 752 C C . LYS A 1 94 ? -5.614 11.914 -7.382 1.00 75.75 94 LYS A C 1
ATOM 754 O O . LYS A 1 94 ? -6.663 11.313 -7.150 1.00 75.75 94 LYS A O 1
ATOM 759 N N . ILE A 1 95 ? -5.552 12.906 -8.277 1.00 78.75 95 ILE A N 1
ATOM 760 C CA . ILE A 1 95 ? -6.678 13.359 -9.115 1.00 78.75 95 ILE A CA 1
ATOM 761 C C . ILE A 1 95 ? -6.414 13.092 -10.604 1.00 78.75 95 ILE A C 1
ATOM 763 O O . ILE A 1 95 ? -7.338 12.675 -11.299 1.00 78.75 95 ILE A O 1
ATOM 767 N N . ASP A 1 96 ? -5.178 13.257 -11.084 1.00 81.44 96 ASP A N 1
ATOM 768 C CA . ASP A 1 96 ? -4.740 12.768 -12.400 1.00 81.44 96 ASP A CA 1
ATOM 769 C C . ASP A 1 96 ? -4.643 11.229 -12.388 1.00 81.44 96 ASP A C 1
ATOM 771 O O . ASP A 1 96 ? -3.586 10.633 -12.190 1.00 81.44 96 ASP A O 1
ATOM 775 N N . ILE A 1 97 ? -5.798 10.578 -12.545 1.00 73.94 97 ILE A N 1
ATOM 776 C CA . ILE A 1 97 ? -5.947 9.116 -12.528 1.00 73.94 97 ILE A CA 1
ATOM 777 C C . ILE A 1 97 ? -5.325 8.484 -13.778 1.00 73.94 97 ILE A C 1
ATOM 779 O O . ILE A 1 97 ? -4.931 7.317 -13.749 1.00 73.94 97 ILE A O 1
ATOM 783 N N . ASN A 1 98 ? -5.273 9.224 -14.889 1.00 71.62 98 ASN A N 1
ATOM 784 C CA . ASN A 1 98 ? -4.774 8.715 -16.162 1.00 71.62 98 ASN A CA 1
ATOM 785 C C . ASN A 1 98 ? -3.260 8.936 -16.368 1.00 71.62 98 ASN A C 1
ATOM 787 O O . ASN A 1 98 ? -2.656 8.219 -17.168 1.00 71.62 98 ASN A O 1
ATOM 791 N N . GLY A 1 99 ? -2.654 9.865 -15.624 1.00 78.31 99 GLY A N 1
ATOM 792 C CA . GLY A 1 99 ? -1.225 10.165 -15.635 1.00 78.31 99 GLY A CA 1
ATOM 793 C C . GLY A 1 99 ? -0.760 11.007 -16.826 1.00 78.31 99 GLY A C 1
ATOM 794 O O . GLY A 1 99 ? 0.433 10.983 -17.131 1.00 78.31 99 GLY A O 1
ATOM 795 N N . ASP A 1 100 ? -1.658 11.712 -17.535 1.00 76.38 100 ASP A N 1
ATOM 796 C CA . ASP A 1 100 ? -1.269 12.545 -18.690 1.00 76.38 100 ASP A CA 1
ATOM 797 C C . ASP A 1 100 ? -0.738 13.942 -18.321 1.00 76.38 100 ASP A C 1
ATOM 799 O O . ASP A 1 100 ? -0.308 14.679 -19.211 1.00 76.38 100 ASP A O 1
ATOM 803 N N . GLY A 1 101 ? -0.668 14.268 -17.024 1.00 81.31 101 GLY A N 1
ATOM 804 C CA . GLY A 1 101 ? -0.123 15.520 -16.496 1.00 81.31 101 GLY A CA 1
ATOM 805 C C . GLY A 1 101 ? -1.152 16.644 -16.382 1.00 81.31 101 GLY A C 1
ATOM 806 O O . GLY A 1 101 ? -0.768 17.785 -16.119 1.00 81.31 101 GLY A O 1
ATOM 807 N N . TYR A 1 102 ? -2.437 16.333 -16.574 1.00 87.56 102 TYR A N 1
ATOM 808 C CA . TYR A 1 102 ? -3.550 17.276 -16.535 1.00 87.56 102 TYR A CA 1
ATOM 809 C C . TYR A 1 102 ? -4.760 16.660 -15.833 1.00 87.56 102 TYR A C 1
ATOM 811 O O . TYR A 1 102 ? -5.112 15.506 -16.067 1.00 87.56 102 TYR A O 1
ATOM 819 N N . ILE A 1 103 ? -5.481 17.463 -15.055 1.00 86.44 103 ILE A N 1
ATOM 820 C CA . ILE A 1 103 ? -6.758 17.051 -14.469 1.00 86.44 103 ILE A CA 1
ATOM 821 C C . ILE A 1 103 ? -7.891 17.391 -15.444 1.00 86.44 103 ILE A C 1
ATOM 823 O O . ILE A 1 103 ? -8.125 18.559 -15.757 1.00 86.44 103 ILE A O 1
ATOM 827 N N . SER A 1 104 ? -8.623 16.380 -15.921 1.00 86.31 104 SER A N 1
ATOM 828 C CA . SER A 1 104 ? -9.811 16.594 -16.758 1.00 86.31 104 SER A CA 1
ATOM 829 C C . SER A 1 104 ? -11.081 16.899 -15.949 1.00 86.31 104 SER A C 1
ATOM 831 O O . SER A 1 104 ? -11.179 16.610 -14.754 1.00 86.31 104 SER A O 1
ATOM 833 N N . LEU A 1 105 ? -12.112 17.416 -16.631 1.00 84.94 105 LEU A N 1
ATOM 834 C CA . LEU A 1 105 ? -13.462 17.591 -16.077 1.00 84.94 105 LEU A CA 1
ATOM 835 C C . LEU A 1 105 ? -14.034 16.293 -15.482 1.00 84.94 105 LEU A C 1
ATOM 837 O O . LEU A 1 105 ? -14.682 16.321 -14.436 1.00 84.94 105 LEU A O 1
ATOM 841 N N . GLU A 1 106 ? -13.805 15.157 -16.138 1.00 82.56 106 GLU A N 1
ATOM 842 C CA . GLU A 1 106 ? -14.226 13.837 -15.667 1.00 82.56 106 GLU A CA 1
ATOM 843 C C . GLU A 1 106 ? -13.530 13.434 -14.359 1.00 82.56 106 GLU A C 1
ATOM 845 O O . GLU A 1 106 ? -14.193 12.918 -13.459 1.00 82.56 106 GLU A O 1
ATOM 850 N N . GLU A 1 107 ? -12.230 13.699 -14.232 1.00 83.75 107 GLU A N 1
ATOM 851 C CA . GLU A 1 107 ? -11.422 13.360 -13.054 1.00 83.75 107 GLU A CA 1
ATOM 852 C C . GLU A 1 107 ? -11.712 14.279 -11.867 1.00 83.75 107 GLU A C 1
ATOM 854 O O . GLU A 1 107 ? -12.001 13.790 -10.771 1.00 83.75 107 GLU A O 1
ATOM 859 N N . LEU A 1 108 ? -11.760 15.597 -12.093 1.00 81.50 108 LEU A N 1
ATOM 860 C CA . LEU A 1 108 ? -12.135 16.559 -11.057 1.00 81.50 108 LEU A CA 1
ATOM 861 C C . LEU A 1 108 ? -13.566 16.306 -10.556 1.00 81.50 108 LEU A C 1
ATOM 863 O O . LEU A 1 108 ? -13.832 16.360 -9.357 1.00 81.50 108 LEU A O 1
ATOM 867 N N . HIS A 1 109 ? -14.492 15.946 -11.451 1.00 80.69 109 HIS A N 1
ATOM 868 C CA . HIS A 1 109 ? -15.840 15.554 -11.045 1.00 80.69 109 HIS A CA 1
ATOM 869 C C . HIS A 1 109 ? -15.850 14.219 -10.289 1.00 80.69 109 HIS A C 1
ATOM 871 O O . HIS A 1 109 ? -16.604 14.090 -9.322 1.00 80.69 109 HIS A O 1
ATOM 877 N N . LYS A 1 110 ? -15.041 13.224 -10.692 1.00 75.56 110 LYS A N 1
ATOM 878 C CA . LYS A 1 110 ? -14.944 11.938 -9.979 1.00 75.56 110 LYS A CA 1
ATOM 879 C C . LYS A 1 110 ? -14.487 12.163 -8.536 1.00 75.56 110 LYS A C 1
ATOM 881 O O . LYS A 1 110 ? -15.183 11.706 -7.635 1.00 75.56 110 LYS A O 1
ATOM 886 N N . ILE A 1 111 ? -13.392 12.900 -8.313 1.00 72.56 111 ILE A N 1
ATOM 887 C CA . ILE A 1 111 ? -12.844 13.098 -6.961 1.00 72.56 111 ILE A CA 1
ATOM 888 C C . ILE A 1 111 ? -13.750 13.962 -6.071 1.00 72.56 111 ILE A C 1
ATOM 890 O O . ILE A 1 111 ? -13.960 13.625 -4.907 1.00 72.56 111 ILE A O 1
ATOM 894 N N . LEU A 1 112 ? -14.346 15.035 -6.608 1.00 67.12 112 LEU A N 1
ATOM 895 C CA . LEU A 1 112 ? -15.260 15.887 -5.836 1.00 67.12 112 LEU A CA 1
ATOM 896 C C . LEU A 1 112 ? -16.540 15.131 -5.445 1.00 67.12 112 LEU A C 1
ATOM 898 O O . LEU A 1 112 ? -17.056 15.337 -4.352 1.00 67.12 112 LEU A O 1
ATOM 902 N N . THR A 1 113 ? -17.010 14.207 -6.293 1.00 63.19 113 THR A 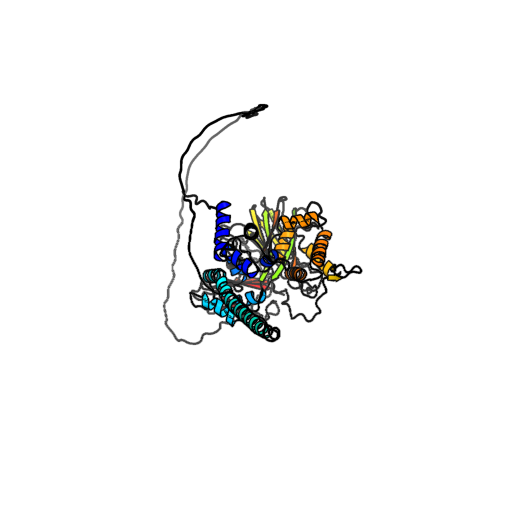N 1
ATOM 903 C CA . THR A 1 113 ? -18.180 13.363 -5.995 1.00 63.19 113 THR A CA 1
ATOM 904 C C . THR A 1 113 ? -17.848 12.183 -5.070 1.00 63.19 113 THR A C 1
ATOM 906 O O . THR A 1 113 ? -18.743 11.708 -4.374 1.00 63.19 113 THR A O 1
ATOM 909 N N . SER A 1 114 ? -16.604 11.682 -5.051 1.00 55.50 114 SER A N 1
ATOM 910 C CA . SER A 1 114 ? -16.213 10.544 -4.200 1.00 55.50 114 SER A CA 1
ATOM 911 C C . SER A 1 114 ? -15.770 10.940 -2.790 1.00 55.50 114 SER A C 1
ATOM 913 O O . SER A 1 114 ? -15.907 10.130 -1.878 1.00 55.50 114 SER A O 1
ATOM 915 N N . LYS A 1 115 ? -15.276 12.171 -2.590 1.00 45.41 115 LYS A N 1
ATOM 916 C CA . LYS A 1 115 ? -14.781 12.667 -1.290 1.00 45.41 115 LYS A CA 1
ATOM 917 C C . LYS A 1 115 ? -15.713 13.642 -0.553 1.00 45.41 115 LYS A C 1
ATOM 919 O O . LY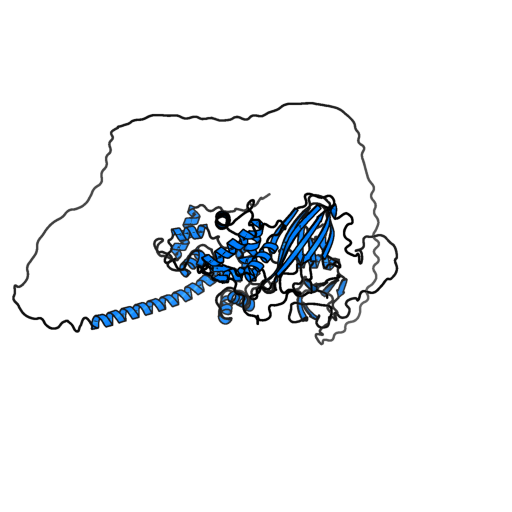S A 1 115 ? -15.323 14.154 0.494 1.00 45.41 115 LYS A O 1
ATOM 924 N N . GLY A 1 116 ? -16.913 13.941 -1.060 1.00 53.62 116 GLY A N 1
ATOM 925 C CA . GLY A 1 116 ? -17.798 14.901 -0.391 1.00 53.62 116 GLY A CA 1
ATOM 926 C C . GLY A 1 116 ? -19.085 15.253 -1.137 1.00 53.62 116 GLY A C 1
ATOM 927 O O . GLY A 1 116 ? -19.809 14.384 -1.623 1.00 53.62 116 GLY A O 1
ATOM 928 N N . GLU A 1 117 ? -19.413 16.548 -1.158 1.00 45.72 117 GLU A N 1
ATOM 929 C CA . GLU A 1 117 ? -20.650 17.060 -1.751 1.00 45.72 117 GLU A CA 1
ATOM 930 C C . GLU A 1 117 ? -20.804 16.705 -3.236 1.00 45.72 117 GLU A C 1
ATOM 932 O O . GLU A 1 117 ? -19.895 16.882 -4.046 1.00 45.72 117 GLU A O 1
ATOM 937 N N . LYS A 1 118 ? -22.025 16.328 -3.627 1.00 51.88 118 LYS A N 1
ATOM 938 C CA . LYS A 1 118 ? -22.394 15.993 -5.011 1.00 51.88 118 LYS A CA 1
ATOM 939 C C . LYS A 1 118 ? -22.520 17.245 -5.893 1.00 51.88 118 LYS A C 1
ATOM 941 O O . LYS A 1 118 ? -23.621 17.595 -6.319 1.00 51.88 118 LYS A O 1
ATOM 946 N N . LYS A 1 119 ? -21.400 17.920 -6.169 1.00 58.66 119 LYS A N 1
ATOM 947 C CA . LYS A 1 119 ? -21.328 19.031 -7.134 1.00 58.66 119 LYS A CA 1
ATOM 948 C C . LYS A 1 119 ? -21.569 18.504 -8.552 1.00 58.66 119 LYS A C 1
ATOM 950 O O . LYS A 1 119 ? -21.067 17.447 -8.923 1.00 58.66 119 LYS A O 1
ATOM 955 N N . SER A 1 120 ? -22.349 19.219 -9.356 1.00 74.69 120 SER A N 1
ATOM 956 C CA . SER A 1 120 ? -22.705 18.773 -10.707 1.00 74.69 120 SER A CA 1
ATOM 957 C C . SER A 1 120 ? -21.583 19.021 -11.720 1.00 74.69 120 SER A C 1
ATOM 959 O O . SER A 1 120 ? -20.794 19.958 -11.583 1.00 74.69 120 SER A O 1
ATOM 961 N N . LYS A 1 121 ? -21.572 18.271 -12.835 1.00 75.44 121 LYS A N 1
ATOM 962 C CA . LYS A 1 121 ? -20.677 18.540 -13.985 1.00 75.44 121 LYS A CA 1
ATOM 963 C C . LYS A 1 121 ? -20.727 19.991 -14.488 1.00 75.44 121 LYS A C 1
ATOM 965 O O . LYS A 1 121 ? -19.741 20.467 -15.039 1.00 75.44 121 LYS A O 1
ATOM 970 N N . SER A 1 122 ? -21.841 20.704 -14.294 1.00 75.75 122 SER A N 1
ATOM 971 C CA . SER A 1 122 ? -21.977 22.114 -14.688 1.00 75.75 122 SER A CA 1
ATOM 972 C C . SER A 1 122 ? -21.343 23.101 -13.701 1.00 75.75 122 SER A C 1
ATOM 974 O O . SER A 1 122 ? -21.135 24.256 -14.069 1.00 75.75 122 SER A O 1
ATOM 976 N N . GLU A 1 123 ? -21.087 22.688 -12.462 1.00 73.06 123 GLU A N 1
ATOM 977 C CA . GLU A 1 123 ? -20.378 23.480 -11.451 1.00 73.06 123 GLU A CA 1
ATOM 978 C C . GLU A 1 123 ? -18.886 23.177 -11.519 1.00 73.06 123 GLU A C 1
ATOM 980 O O . GLU A 1 123 ? -18.099 24.102 -11.684 1.00 73.06 123 GLU A O 1
ATOM 985 N N . VAL A 1 124 ? -18.508 21.893 -11.557 1.00 79.00 124 VAL A N 1
ATOM 986 C CA . VAL A 1 124 ? -17.108 21.473 -11.743 1.00 79.00 124 VAL A CA 1
ATOM 987 C C . VAL A 1 124 ? -16.519 22.049 -13.034 1.00 79.00 124 VAL A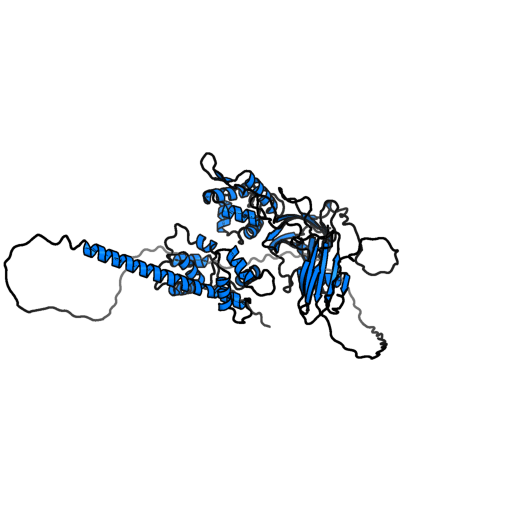 C 1
ATOM 989 O O . VAL A 1 124 ? -15.378 22.498 -13.036 1.00 79.00 124 VAL A O 1
ATOM 992 N N . LYS A 1 125 ? -17.307 22.143 -14.118 1.00 81.06 125 LYS A N 1
ATOM 993 C CA . LYS A 1 125 ? -16.845 22.816 -15.336 1.00 81.06 125 LYS A CA 1
ATOM 994 C C . LYS A 1 125 ? -16.524 24.304 -15.119 1.00 81.06 125 LYS A C 1
ATOM 996 O O . LYS A 1 125 ? -15.532 24.764 -15.664 1.00 81.06 125 LYS A O 1
ATOM 1001 N N . LYS A 1 126 ? -17.301 25.049 -14.324 1.00 78.94 126 LYS A N 1
ATOM 1002 C CA . LYS A 1 126 ? -16.992 26.466 -14.043 1.00 78.94 126 LYS A CA 1
ATOM 1003 C C . LYS A 1 126 ? -15.708 26.610 -13.237 1.00 78.94 126 LYS A C 1
ATOM 1005 O O . LYS A 1 126 ? -14.914 27.488 -13.532 1.00 78.94 126 LYS A O 1
ATOM 1010 N N . MET A 1 127 ? -15.492 25.710 -12.276 1.00 76.19 127 MET A N 1
ATOM 1011 C CA . MET A 1 127 ? -14.264 25.675 -11.475 1.00 76.19 127 MET A CA 1
ATOM 1012 C C . MET A 1 127 ? -13.020 25.483 -12.360 1.00 76.19 127 MET A C 1
ATOM 1014 O O . MET A 1 127 ? -11.978 26.039 -12.042 1.00 76.19 127 MET A O 1
ATOM 1018 N N . ILE A 1 128 ? -13.144 24.773 -13.492 1.00 82.06 128 ILE A N 1
ATOM 1019 C CA . ILE A 1 128 ? -12.102 24.702 -14.531 1.00 82.06 128 ILE A CA 1
ATOM 1020 C C . ILE A 1 128 ? -12.082 25.979 -15.388 1.00 82.06 128 ILE A C 1
ATOM 1022 O O . ILE A 1 128 ? -11.053 26.643 -15.441 1.00 82.06 128 ILE A O 1
ATOM 1026 N N . ASP A 1 129 ? -13.214 26.373 -15.993 1.00 82.06 129 ASP A N 1
ATOM 1027 C CA . ASP A 1 129 ? -13.338 27.546 -16.887 1.00 82.06 129 ASP A CA 1
ATOM 1028 C C . ASP A 1 129 ? -12.863 28.884 -16.242 1.00 82.06 129 ASP A C 1
ATOM 1030 O O . ASP A 1 129 ? -12.653 29.867 -16.959 1.00 82.06 129 ASP A O 1
ATOM 1034 N N . GLU A 1 130 ? -12.731 28.953 -14.909 1.00 77.81 130 GLU A N 1
ATOM 1035 C CA . GLU A 1 130 ? -12.275 30.125 -14.140 1.00 77.81 130 GLU A CA 1
ATOM 1036 C C . GLU A 1 130 ? -10.758 30.182 -13.861 1.00 77.81 130 GLU A C 1
ATOM 1038 O O . GLU A 1 130 ? -10.247 31.275 -13.606 1.00 77.81 130 GLU A O 1
ATOM 1043 N N . VAL A 1 131 ? -10.031 29.058 -13.932 1.00 79.38 131 VAL A N 1
ATOM 1044 C CA . VAL A 1 131 ? -8.561 28.995 -13.725 1.00 79.38 131 VAL A CA 1
ATOM 1045 C C . VAL A 1 131 ? -7.774 28.413 -14.906 1.00 79.38 131 VAL A C 1
ATOM 1047 O O . VAL A 1 131 ? -6.551 28.525 -14.918 1.00 79.38 131 VAL A O 1
ATOM 1050 N N . ASP A 1 132 ? -8.461 27.850 -15.902 1.00 82.56 132 ASP A N 1
ATOM 1051 C CA . ASP A 1 132 ? -7.925 27.452 -17.208 1.00 82.56 132 ASP A CA 1
ATOM 1052 C C . ASP A 1 132 ? -7.454 28.705 -17.988 1.00 82.56 132 ASP A C 1
ATOM 1054 O O . ASP A 1 132 ? -8.189 29.329 -18.768 1.00 82.56 132 ASP A O 1
ATOM 1058 N N . GLU A 1 133 ? -6.215 29.132 -17.712 1.00 80.31 133 GLU A N 1
ATOM 1059 C CA . GLU A 1 133 ? -5.554 30.259 -18.377 1.00 80.31 133 GLU A CA 1
ATOM 1060 C C . GLU A 1 133 ? -5.271 29.923 -19.850 1.00 80.31 133 GLU A C 1
ATOM 1062 O O . GLU A 1 133 ? -5.307 30.814 -20.710 1.00 80.31 133 GLU A O 1
ATOM 1067 N N . ASN A 1 134 ? -4.987 28.647 -20.137 1.00 79.94 134 ASN A N 1
ATOM 1068 C CA . ASN A 1 134 ? -4.510 28.168 -21.432 1.00 79.94 134 ASN A CA 1
ATOM 1069 C C . ASN A 1 134 ? -5.642 27.857 -22.448 1.00 79.94 134 ASN A C 1
ATOM 1071 O O . ASN A 1 134 ? -5.467 28.061 -23.655 1.00 79.94 134 ASN A O 1
ATOM 1075 N N . LYS A 1 135 ? -6.825 27.491 -21.944 1.00 84.06 135 LYS A N 1
ATOM 1076 C CA . LYS A 1 135 ? -8.088 27.162 -22.633 1.00 84.06 135 LYS A CA 1
ATOM 1077 C C . LYS A 1 135 ? -8.134 25.822 -23.364 1.00 84.06 135 LYS A C 1
ATOM 1079 O O . LYS A 1 135 ? -8.783 25.720 -24.412 1.00 84.06 135 LYS A O 1
ATOM 1084 N N . ASP A 1 136 ? -7.505 24.790 -22.804 1.00 80.00 136 ASP A N 1
ATOM 1085 C CA . ASP A 1 136 ? -7.646 23.403 -23.270 1.00 80.00 136 ASP A CA 1
ATOM 1086 C C . ASP A 1 136 ? -8.817 22.633 -22.620 1.00 80.00 136 ASP A C 1
ATOM 1088 O O . ASP A 1 136 ? -9.191 21.560 -23.108 1.00 80.00 136 ASP A O 1
ATOM 1092 N N . GLY A 1 137 ? -9.468 23.201 -21.595 1.00 80.75 137 GLY A N 1
ATOM 1093 C CA . GLY A 1 137 ? -10.586 22.588 -20.873 1.00 80.75 137 GLY A CA 1
ATOM 1094 C C . GLY A 1 137 ? -10.163 21.566 -19.813 1.00 80.75 137 GLY A C 1
ATOM 1095 O O . GLY A 1 137 ? -10.964 20.692 -19.453 1.00 80.75 137 GLY A O 1
ATOM 1096 N N . ARG A 1 138 ? -8.914 21.645 -19.352 1.00 84.62 138 ARG A N 1
ATOM 1097 C CA . ARG A 1 138 ? -8.301 20.835 -18.292 1.00 84.62 138 ARG A CA 1
ATOM 1098 C C . ARG A 1 138 ? -7.620 21.771 -17.285 1.00 84.62 138 ARG A C 1
ATOM 1100 O O . ARG A 1 138 ? -7.813 22.979 -17.338 1.00 84.62 138 ARG A O 1
ATOM 1107 N N . LEU A 1 139 ? -6.862 21.207 -16.347 1.00 86.25 139 LEU A N 1
ATOM 1108 C CA . LEU A 1 139 ? -5.982 21.956 -15.449 1.00 86.25 139 LEU A CA 1
ATOM 1109 C C . LEU A 1 139 ? -4.582 21.350 -15.473 1.00 86.25 139 LEU A C 1
ATOM 1111 O O . LEU A 1 139 ? -4.430 20.169 -15.144 1.00 86.25 139 LEU A O 1
ATOM 1115 N N . ASP A 1 140 ? -3.568 22.149 -15.803 1.00 84.75 140 ASP A N 1
ATOM 1116 C CA . ASP A 1 140 ? -2.179 21.798 -15.500 1.00 84.75 140 ASP A CA 1
ATOM 1117 C C . ASP A 1 140 ? -1.886 21.912 -13.983 1.00 84.75 140 ASP A C 1
ATOM 1119 O O . ASP A 1 140 ? -2.731 22.332 -13.185 1.00 84.75 140 ASP A O 1
ATOM 1123 N N . TYR A 1 141 ? -0.684 21.523 -13.544 1.00 81.31 141 TYR A N 1
ATOM 1124 C CA . TYR A 1 141 ? -0.317 21.582 -12.121 1.00 81.31 141 TYR A CA 1
ATOM 1125 C C . TYR A 1 141 ? -0.368 23.005 -11.524 1.00 81.31 141 TYR A C 1
ATOM 1127 O O . TYR A 1 141 ? -0.765 23.177 -10.369 1.00 81.31 141 TYR A O 1
ATOM 1135 N N . LYS A 1 142 ? 0.003 24.039 -12.292 1.00 80.62 142 LYS A N 1
ATOM 1136 C CA . LYS A 1 142 ? -0.045 25.446 -11.864 1.00 80.62 142 LYS A CA 1
ATOM 1137 C C . LYS A 1 142 ? -1.495 25.925 -11.775 1.00 80.62 142 LYS A C 1
ATOM 1139 O O . LYS A 1 142 ? -1.848 26.552 -10.779 1.00 80.62 142 LYS A O 1
ATOM 1144 N N . GLU A 1 143 ? -2.324 25.618 -12.768 1.00 83.62 143 GLU A N 1
ATOM 1145 C CA . GLU A 1 143 ? -3.749 25.974 -12.802 1.00 83.62 143 GLU A CA 1
ATOM 1146 C C . GLU A 1 143 ? -4.523 25.256 -11.681 1.00 83.62 143 GLU A C 1
ATOM 1148 O O . GLU A 1 143 ? -5.348 25.866 -11.000 1.00 83.62 143 GLU A O 1
ATOM 1153 N N . PHE A 1 144 ? -4.177 23.998 -11.379 1.00 82.06 144 PHE A N 1
ATOM 1154 C CA . PHE A 1 144 ? -4.672 23.285 -10.199 1.00 82.06 144 PHE A CA 1
ATOM 1155 C C . PHE A 1 144 ? -4.230 23.941 -8.883 1.00 82.06 144 PHE A C 1
ATOM 1157 O O . PHE A 1 144 ? -5.063 24.141 -8.000 1.00 82.06 144 PHE A O 1
ATOM 1164 N N . CYS A 1 145 ? -2.954 24.323 -8.737 1.00 76.75 145 CYS A N 1
ATOM 1165 C CA . CYS A 1 145 ? -2.497 25.059 -7.552 1.00 76.75 145 CYS A CA 1
ATOM 1166 C C . CYS A 1 145 ? -3.257 26.384 -7.396 1.00 76.75 145 CYS A C 1
ATOM 1168 O O . CYS A 1 145 ? -3.718 26.702 -6.301 1.00 76.75 145 CYS A O 1
ATOM 1170 N N . GLN A 1 146 ? -3.460 27.120 -8.494 1.00 73.62 146 GLN A N 1
ATOM 1171 C CA . GLN A 1 146 ? -4.283 28.329 -8.504 1.00 73.62 146 GLN A CA 1
ATOM 1172 C C . GLN A 1 146 ? -5.725 28.025 -8.068 1.00 73.62 146 GLN A C 1
ATOM 1174 O O . GLN A 1 146 ? -6.242 28.756 -7.230 1.00 73.62 146 GLN A O 1
ATOM 1179 N N . MET A 1 147 ? -6.350 26.940 -8.543 1.00 75.94 147 MET A N 1
ATOM 1180 C CA . MET A 1 147 ? -7.703 26.520 -8.138 1.00 75.94 147 MET A CA 1
ATOM 1181 C C . MET A 1 147 ? -7.809 26.167 -6.650 1.00 75.94 147 MET A C 1
ATOM 1183 O O . MET A 1 147 ? -8.750 26.595 -5.981 1.00 75.94 147 MET A O 1
ATOM 1187 N N . VAL A 1 148 ? -6.862 25.396 -6.111 1.00 70.88 148 VAL A N 1
ATOM 1188 C CA . VAL A 1 148 ? -6.854 25.015 -4.686 1.00 70.88 148 VAL A CA 1
ATOM 1189 C C . VAL A 1 148 ? -6.652 26.241 -3.788 1.00 70.88 148 VAL A C 1
ATOM 1191 O O . VAL A 1 148 ? -7.188 26.277 -2.686 1.00 70.88 148 VAL A O 1
ATOM 1194 N N . MET A 1 149 ? -5.956 27.275 -4.273 1.00 65.19 149 MET A N 1
ATOM 1195 C CA . MET A 1 149 ? -5.790 28.549 -3.563 1.00 65.19 149 MET A CA 1
ATOM 1196 C C . MET A 1 149 ? -6.924 29.567 -3.819 1.00 65.19 149 MET A C 1
ATOM 1198 O O . MET A 1 149 ? -7.076 30.500 -3.033 1.00 65.19 149 MET A O 1
ATOM 1202 N N . SER A 1 150 ? -7.718 29.430 -4.892 1.00 58.38 150 SER A N 1
ATOM 1203 C CA . SER A 1 150 ? -8.747 30.412 -5.295 1.00 58.38 150 SER A CA 1
ATOM 1204 C C . SER A 1 150 ? -10.189 29.991 -5.001 1.00 58.38 150 SER A C 1
ATOM 1206 O O . SER A 1 150 ? -11.046 30.856 -4.814 1.00 58.38 150 SER A O 1
ATOM 1208 N N . THR A 1 151 ? -10.478 28.688 -4.899 1.00 53.41 151 THR A N 1
ATOM 1209 C CA . THR A 1 151 ? -11.834 28.162 -4.624 1.00 53.41 151 THR A CA 1
ATOM 1210 C C . THR A 1 151 ? -12.417 28.637 -3.286 1.00 53.41 151 THR A C 1
ATOM 1212 O O . THR A 1 151 ? -13.638 28.716 -3.138 1.00 53.41 151 THR A O 1
ATOM 1215 N N . THR A 1 152 ? -11.564 29.080 -2.361 1.00 49.97 152 THR A N 1
ATOM 1216 C CA . THR A 1 152 ? -11.912 29.831 -1.145 1.00 49.97 152 THR A CA 1
ATOM 1217 C C . THR A 1 152 ? -12.740 31.105 -1.413 1.00 49.97 152 THR A C 1
ATOM 1219 O O . THR A 1 152 ? -13.612 31.446 -0.614 1.00 49.97 152 THR A O 1
ATOM 1222 N N . GLU A 1 153 ? -12.539 31.810 -2.535 1.00 47.53 153 GLU A N 1
ATOM 1223 C CA . GLU A 1 153 ? -13.283 33.046 -2.849 1.00 47.53 153 GLU A CA 1
ATOM 1224 C C . GLU A 1 153 ? -14.691 32.798 -3.419 1.00 47.53 153 GLU A C 1
ATOM 1226 O O . GLU A 1 153 ? -15.593 33.615 -3.217 1.00 47.53 153 GLU A O 1
ATOM 1231 N N . GLU A 1 154 ? -14.927 31.664 -4.084 1.00 49.38 154 GLU A N 1
ATOM 1232 C CA . GLU A 1 154 ? -16.267 31.270 -4.548 1.00 49.38 154 GLU A CA 1
ATOM 1233 C C . GLU A 1 154 ? -17.190 30.932 -3.362 1.00 49.38 154 GLU A C 1
ATOM 1235 O O . GLU A 1 154 ? -18.327 31.418 -3.310 1.00 49.38 154 GLU A O 1
ATOM 1240 N N . SER A 1 155 ? -16.680 30.201 -2.360 1.00 45.72 155 SER A N 1
ATOM 1241 C CA . SER A 1 155 ? -17.393 29.910 -1.105 1.00 45.72 155 SER A CA 1
ATOM 1242 C C . SER A 1 155 ? -17.820 31.198 -0.393 1.00 45.72 155 SER A C 1
ATOM 1244 O O . SER A 1 155 ? -19.026 31.444 -0.260 1.00 45.72 155 SER A O 1
ATOM 1246 N N . LYS A 1 156 ? -16.867 32.100 -0.100 1.00 45.88 156 LYS A N 1
ATOM 1247 C CA . LYS A 1 156 ? -17.110 33.439 0.482 1.00 45.88 156 LYS A CA 1
ATOM 1248 C C . LYS A 1 156 ? -18.230 34.198 -0.232 1.00 45.88 156 LYS A C 1
ATOM 1250 O O . LYS A 1 156 ? -19.096 34.821 0.384 1.00 45.88 156 LYS A O 1
ATOM 1255 N N . LYS A 1 157 ? -18.236 34.160 -1.564 1.00 49.81 157 LYS A N 1
ATOM 1256 C CA . LYS A 1 157 ? -19.162 34.892 -2.446 1.00 49.81 157 LYS A CA 1
ATOM 1257 C C . LYS A 1 157 ? -20.561 34.267 -2.507 1.00 49.81 157 LYS A C 1
ATOM 1259 O O . LYS A 1 157 ? -21.526 34.984 -2.799 1.00 49.81 157 LYS A O 1
ATOM 1264 N N . MET A 1 158 ? -20.704 32.973 -2.206 1.00 45.62 158 MET A N 1
ATOM 1265 C CA . MET A 1 158 ? -22.003 32.319 -2.014 1.00 45.62 158 MET A CA 1
ATOM 1266 C C . MET A 1 158 ? -22.509 32.454 -0.568 1.00 45.62 158 MET A C 1
ATOM 1268 O O . MET A 1 158 ? -23.675 32.809 -0.375 1.00 45.62 158 MET A O 1
ATOM 1272 N N . GLN A 1 159 ? -21.646 32.273 0.437 1.00 43.69 159 GLN A N 1
ATOM 1273 C CA . GLN A 1 159 ? -21.971 32.441 1.860 1.00 43.69 159 GLN A CA 1
ATOM 1274 C C . GLN A 1 159 ? -22.393 33.882 2.189 1.00 43.69 159 GLN A C 1
ATOM 1276 O O . GLN A 1 159 ? -23.453 34.066 2.790 1.00 43.69 159 GLN A O 1
ATOM 1281 N N . ARG A 1 160 ? -21.687 34.915 1.696 1.00 51.22 160 ARG A N 1
ATOM 1282 C CA . ARG A 1 160 ? -22.107 36.329 1.845 1.00 51.22 160 ARG A CA 1
ATOM 1283 C C . ARG A 1 160 ? -23.534 36.563 1.334 1.00 51.22 160 ARG A C 1
ATOM 1285 O O . ARG A 1 160 ? -24.364 37.101 2.060 1.00 51.22 160 ARG A O 1
ATOM 1292 N N . LYS A 1 161 ? -23.880 36.048 0.147 1.00 52.47 161 LYS A N 1
ATOM 1293 C CA . LYS A 1 161 ? -25.247 36.141 -0.412 1.00 52.47 161 LYS A CA 1
ATOM 1294 C C . LYS A 1 161 ? -26.290 35.357 0.391 1.00 52.47 161 LYS A C 1
ATOM 1296 O O . LYS A 1 161 ? -27.462 35.733 0.385 1.00 52.47 161 LYS A O 1
ATOM 1301 N N . MET A 1 162 ? -25.909 34.266 1.059 1.00 50.22 162 MET A N 1
ATOM 1302 C CA . MET A 1 162 ? -26.791 33.559 1.995 1.00 50.22 162 MET A CA 1
ATOM 1303 C C . MET A 1 162 ? -27.009 34.376 3.276 1.00 50.22 162 MET A C 1
ATOM 1305 O O . MET A 1 162 ? -28.148 34.484 3.731 1.00 50.22 162 MET A O 1
ATOM 1309 N N . MET A 1 163 ? -25.957 34.990 3.823 1.00 48.84 163 MET A N 1
ATOM 1310 C CA . MET A 1 163 ? -26.025 35.834 5.021 1.00 48.84 163 MET A CA 1
ATOM 1311 C C . MET A 1 163 ? -26.844 37.104 4.779 1.00 48.84 163 MET A C 1
ATOM 1313 O O . MET A 1 163 ? -27.825 37.312 5.486 1.00 48.84 163 MET A O 1
ATOM 1317 N N . GLU A 1 164 ? -26.576 37.865 3.713 1.00 65.06 164 GLU A N 1
ATOM 1318 C CA . GLU A 1 164 ? -27.382 39.032 3.301 1.00 65.06 164 GLU A CA 1
ATOM 1319 C C . GLU A 1 164 ? -28.886 38.701 3.209 1.00 65.06 164 GLU A C 1
ATOM 1321 O O . GLU A 1 164 ? -29.747 39.489 3.611 1.00 65.06 164 GLU A O 1
ATOM 1326 N N . ARG A 1 165 ? -29.229 37.508 2.697 1.00 62.28 165 ARG A N 1
ATOM 1327 C CA . ARG A 1 165 ? -30.616 37.021 2.617 1.00 62.28 165 ARG A CA 1
ATOM 1328 C C . ARG A 1 165 ? -31.190 36.657 3.990 1.00 62.28 165 ARG A C 1
ATOM 1330 O O . ARG A 1 165 ? -32.339 37.012 4.260 1.00 62.28 165 ARG A O 1
ATOM 1337 N N . LYS A 1 166 ? -30.420 35.976 4.848 1.00 54.81 166 LYS A N 1
ATOM 1338 C CA . LYS A 1 166 ? -30.811 35.645 6.232 1.00 54.81 166 LYS A CA 1
ATOM 1339 C C . LYS A 1 166 ? -31.035 36.917 7.058 1.00 54.81 166 LYS A C 1
ATOM 1341 O O . LYS A 1 166 ? -32.081 37.045 7.687 1.00 54.81 166 LYS A O 1
ATOM 1346 N N . GLU A 1 167 ? -30.117 37.880 7.003 1.00 61.47 167 GLU A N 1
ATOM 1347 C CA . GLU A 1 167 ? -30.228 39.166 7.701 1.00 61.47 167 GLU A CA 1
ATOM 1348 C C . GLU A 1 167 ? -31.414 39.995 7.219 1.00 61.47 167 GLU A C 1
ATOM 1350 O O . GLU A 1 167 ? -32.186 40.504 8.032 1.00 61.47 167 GLU A O 1
ATOM 1355 N N . LYS A 1 168 ? -31.600 40.113 5.897 1.00 69.69 168 LYS A N 1
ATOM 1356 C CA . LYS A 1 168 ? -32.729 40.855 5.326 1.00 69.69 168 LYS A CA 1
ATOM 1357 C C . LYS A 1 168 ? -34.068 40.259 5.758 1.00 69.69 168 LYS A C 1
ATOM 1359 O O . LYS A 1 168 ? -34.985 41.016 6.068 1.00 69.69 168 LYS A O 1
ATOM 1364 N N . LYS A 1 169 ? -34.159 38.928 5.848 1.00 65.00 169 LYS A N 1
ATOM 1365 C CA . LYS A 1 169 ? -35.330 38.241 6.402 1.00 65.00 169 LYS A CA 1
ATOM 1366 C C . LYS A 1 169 ? -35.485 38.507 7.908 1.00 65.00 169 LYS A C 1
ATOM 1368 O O . LYS A 1 169 ? -36.552 38.937 8.324 1.00 65.00 169 LYS A O 1
ATOM 1373 N N . LYS A 1 170 ? -34.414 38.374 8.702 1.00 70.25 170 LYS A N 1
ATOM 1374 C CA . LYS A 1 170 ? -34.408 38.656 10.153 1.00 70.25 170 LYS A CA 1
ATOM 1375 C C . LYS A 1 170 ? -34.864 40.092 10.463 1.00 70.25 170 LYS A C 1
ATOM 1377 O O . LYS A 1 170 ? -35.669 40.285 11.365 1.00 70.25 170 LYS A O 1
ATOM 1382 N N . ARG A 1 171 ? -34.430 41.088 9.677 1.00 70.62 171 ARG A N 1
ATOM 1383 C CA . ARG A 1 171 ? -34.904 42.485 9.769 1.00 70.62 171 ARG A CA 1
ATOM 1384 C C . ARG A 1 171 ? -36.392 42.628 9.432 1.00 70.62 171 ARG A C 1
ATOM 1386 O O . ARG A 1 171 ? -37.093 43.342 10.137 1.00 70.62 171 ARG A O 1
ATOM 1393 N N . GLN A 1 172 ? -36.885 41.940 8.400 1.00 70.19 172 GLN A N 1
ATOM 1394 C CA . GLN A 1 172 ? -38.311 41.947 8.040 1.00 70.19 172 GLN A CA 1
ATOM 1395 C C . GLN A 1 172 ? -39.191 41.280 9.108 1.00 70.19 172 GLN A C 1
ATOM 1397 O O . GLN A 1 172 ? -40.269 41.789 9.405 1.00 70.19 172 GLN A O 1
ATOM 1402 N N . ASP A 1 173 ? -38.724 40.187 9.716 1.00 68.19 173 ASP A N 1
ATOM 1403 C CA . ASP A 1 173 ? -39.427 39.498 10.803 1.00 68.19 173 ASP A CA 1
ATOM 1404 C C . ASP A 1 173 ? -39.434 40.335 12.106 1.00 68.19 173 ASP A C 1
ATOM 1406 O O . ASP A 1 173 ? -40.414 40.293 12.851 1.00 68.19 173 ASP A O 1
ATOM 1410 N N . ILE A 1 174 ? -38.396 41.148 12.359 1.00 72.62 174 ILE A N 1
ATOM 1411 C CA . ILE A 1 174 ? -38.352 42.128 13.464 1.00 72.62 174 ILE A CA 1
ATOM 1412 C C . ILE A 1 174 ? -39.308 43.301 13.201 1.00 72.62 174 ILE A C 1
ATOM 1414 O O . ILE A 1 174 ? -40.213 43.517 14.001 1.00 72.62 174 ILE A O 1
ATOM 1418 N N . GLU A 1 175 ? -39.194 43.988 12.054 1.00 75.88 175 GLU A N 1
ATOM 1419 C CA . GLU A 1 175 ? -40.102 45.089 11.675 1.00 75.88 175 GLU A CA 1
ATOM 1420 C C . GLU A 1 175 ? -41.577 44.666 11.716 1.00 75.88 175 GLU A C 1
ATOM 1422 O O . GLU A 1 175 ? -42.464 45.480 11.978 1.00 75.88 175 GLU A O 1
ATOM 1427 N N . ARG A 1 176 ? -41.858 43.400 11.392 1.00 73.44 176 ARG A N 1
ATOM 1428 C CA . ARG A 1 176 ? -43.201 42.834 11.460 1.00 73.44 176 ARG A CA 1
ATOM 1429 C C . ARG A 1 176 ? -43.685 42.723 12.908 1.00 73.44 176 ARG A C 1
ATOM 1431 O O . ARG A 1 176 ? -44.769 43.217 13.197 1.00 73.44 176 ARG A O 1
ATOM 1438 N N . ARG A 1 177 ? -42.879 42.142 13.802 1.00 71.38 177 ARG A N 1
ATOM 1439 C CA . ARG A 1 177 ? -43.207 42.017 15.234 1.00 71.38 177 ARG A CA 1
ATOM 1440 C C . ARG A 1 177 ? -43.368 43.375 15.913 1.00 71.38 177 ARG A C 1
ATOM 1442 O O . ARG A 1 177 ? -44.283 43.541 16.704 1.00 71.38 177 ARG A O 1
ATOM 1449 N N . GLU A 1 178 ? -42.547 44.361 15.560 1.00 72.88 178 GLU A N 1
ATOM 1450 C CA . GLU A 1 178 ? -42.680 45.738 16.059 1.00 72.88 178 GLU A CA 1
ATOM 1451 C C . GLU A 1 178 ? -43.993 46.399 15.602 1.00 72.88 178 GLU A C 1
ATOM 1453 O O . GLU A 1 178 ? -44.620 47.124 16.370 1.00 72.88 178 GLU A O 1
ATOM 1458 N N . LYS A 1 179 ? -44.451 46.125 14.371 1.00 71.06 179 LYS A N 1
ATOM 1459 C CA . LYS A 1 179 ? -45.742 46.614 13.843 1.00 71.06 179 LYS A CA 1
ATOM 1460 C C . LYS A 1 179 ? -46.950 45.845 14.379 1.00 71.06 179 LYS A C 1
ATOM 1462 O O . LYS A 1 179 ? -48.045 46.396 14.378 1.00 71.06 179 LYS A O 1
ATOM 1467 N N . GLU A 1 180 ? -46.763 44.599 14.805 1.00 66.62 180 GLU A N 1
ATOM 1468 C CA . GLU A 1 180 ? -47.781 43.805 15.499 1.00 66.62 180 GLU A CA 1
ATOM 1469 C C . GLU A 1 180 ? -47.906 44.291 16.966 1.00 66.62 180 GLU A C 1
ATOM 1471 O O . GLU A 1 180 ? -48.999 44.668 17.379 1.00 66.62 180 GLU A O 1
ATOM 1476 N N . ALA A 1 181 ? -46.795 44.482 17.691 1.00 61.91 181 ALA A N 1
ATOM 1477 C CA . ALA A 1 181 ? -46.784 45.002 19.068 1.00 61.91 181 ALA A CA 1
ATOM 1478 C C . ALA A 1 181 ? -47.256 46.470 19.197 1.00 61.91 181 ALA A C 1
ATOM 1480 O O . ALA A 1 181 ? -48.039 46.792 20.086 1.00 61.91 181 ALA A O 1
ATOM 1481 N N . ASN A 1 182 ? -46.871 47.369 18.277 1.00 62.94 182 ASN A N 1
ATOM 1482 C CA . ASN A 1 182 ? -47.404 48.747 18.224 1.00 62.94 182 ASN A CA 1
ATOM 1483 C C . ASN A 1 182 ? -48.873 48.828 17.761 1.00 62.94 182 ASN A C 1
ATOM 1485 O O . ASN A 1 182 ? -49.397 49.927 17.556 1.00 62.94 182 ASN A O 1
ATOM 1489 N N . LYS A 1 183 ? -49.525 47.681 17.546 1.00 60.88 183 LYS A N 1
ATOM 1490 C CA . LYS A 1 183 ? -50.962 47.591 17.311 1.00 60.88 183 LYS A CA 1
ATOM 1491 C C . LYS A 1 183 ? -51.714 47.112 18.554 1.00 60.88 183 LYS A C 1
ATOM 1493 O O . LYS A 1 183 ? -52.815 47.586 18.771 1.00 60.88 183 LYS A O 1
ATOM 1498 N N . GLU A 1 184 ? -51.107 46.235 19.354 1.00 55.06 184 GLU A N 1
ATOM 1499 C CA . GLU A 1 184 ? -51.638 45.806 20.657 1.00 55.06 184 GLU A CA 1
ATOM 1500 C C . GLU A 1 184 ? -51.530 46.937 21.697 1.00 55.06 184 GLU A C 1
ATOM 1502 O O . GLU A 1 184 ? -52.518 47.248 22.351 1.00 55.06 184 GLU A O 1
ATOM 1507 N N . ASN A 1 185 ? -50.403 47.668 21.740 1.00 54.03 185 ASN A N 1
ATOM 1508 C CA . ASN A 1 185 ? -50.205 48.879 22.566 1.00 54.03 185 ASN A CA 1
ATOM 1509 C C . ASN A 1 185 ? -51.022 50.103 22.077 1.00 54.03 185 ASN A C 1
ATOM 1511 O O . ASN A 1 185 ? -50.502 51.220 22.008 1.00 54.03 185 ASN A O 1
ATOM 1515 N N . LYS A 1 186 ? -52.256 49.896 21.611 1.00 50.75 186 LYS A N 1
ATOM 1516 C CA . LYS A 1 186 ? -53.119 50.960 21.086 1.00 50.75 186 LYS A CA 1
ATOM 1517 C C . LYS A 1 186 ? -54.617 50.762 21.304 1.00 50.75 186 LYS A C 1
ATOM 1519 O O . LYS A 1 186 ? -55.379 51.648 20.927 1.00 50.75 186 LYS A O 1
ATOM 1524 N N . ASP A 1 187 ? -54.999 49.642 21.911 1.00 52.00 187 ASP A N 1
ATOM 1525 C CA . ASP A 1 187 ? -56.378 49.319 22.282 1.00 52.00 187 ASP A CA 1
ATOM 1526 C C . ASP A 1 187 ? -56.592 49.401 23.825 1.00 52.00 187 ASP A C 1
ATOM 1528 O O . ASP A 1 187 ? -57.668 49.056 24.300 1.00 52.00 187 ASP A O 1
ATOM 1532 N N . ASP A 1 188 ? -55.586 49.880 24.586 1.00 49.91 188 ASP A N 1
ATOM 1533 C CA . ASP A 1 188 ? -55.535 49.943 26.070 1.00 49.91 188 ASP A CA 1
ATOM 1534 C C . ASP A 1 188 ? -55.384 51.383 26.659 1.00 49.91 188 ASP A C 1
ATOM 1536 O O . ASP A 1 188 ? -55.231 51.530 27.869 1.00 49.91 188 ASP A O 1
ATOM 1540 N N . ASP A 1 189 ? -55.408 52.448 25.839 1.00 47.16 189 ASP A N 1
ATOM 1541 C CA . ASP A 1 189 ? -55.246 53.869 26.253 1.00 47.16 189 ASP A CA 1
ATOM 1542 C C . ASP A 1 189 ? -56.570 54.677 26.096 1.00 47.16 189 ASP A C 1
ATOM 1544 O O . ASP A 1 189 ? -56.609 55.737 25.469 1.00 47.16 189 ASP A O 1
ATOM 1548 N N . ASP A 1 190 ? -57.669 54.166 26.661 1.00 45.97 190 ASP A N 1
ATOM 1549 C CA . ASP A 1 190 ? -58.924 54.899 26.929 1.00 45.97 190 ASP A CA 1
ATOM 1550 C C . ASP A 1 190 ? -59.311 54.678 28.417 1.00 45.97 190 ASP A C 1
ATOM 1552 O O . ASP A 1 190 ? -58.939 53.663 29.004 1.00 45.97 190 ASP A O 1
ATOM 1556 N N . ASP A 1 191 ? -60.064 55.614 29.012 1.00 44.06 191 ASP A N 1
ATOM 1557 C CA . ASP A 1 191 ? -60.513 55.656 30.426 1.00 44.06 191 ASP A CA 1
ATOM 1558 C C . ASP A 1 191 ? -59.429 55.843 31.527 1.00 44.06 191 ASP A C 1
ATOM 1560 O O . ASP A 1 191 ? -59.118 54.932 32.292 1.00 44.06 191 ASP A O 1
ATOM 1564 N N . ASP A 1 192 ? -58.954 57.086 31.708 1.00 41.84 192 ASP A N 1
ATOM 1565 C CA . ASP A 1 192 ? -59.205 57.843 32.961 1.00 41.84 192 ASP A CA 1
ATOM 1566 C C . ASP A 1 192 ? -58.906 59.359 32.781 1.00 41.84 192 ASP A C 1
ATOM 1568 O O . ASP A 1 192 ? -57.932 59.753 32.136 1.00 41.84 192 ASP A O 1
ATOM 1572 N N . GLU A 1 193 ? -59.759 60.233 33.334 1.00 40.91 193 GLU A N 1
ATOM 1573 C CA . GLU A 1 193 ? -59.816 61.693 33.073 1.00 40.91 193 GLU A CA 1
ATOM 1574 C C . GLU A 1 193 ? -59.909 62.510 34.398 1.00 40.91 193 GLU A C 1
ATOM 1576 O O . GLU A 1 193 ? -60.243 61.931 35.429 1.00 40.91 193 GLU A O 1
ATOM 1581 N N . ILE A 1 194 ? -59.723 63.852 34.351 1.00 39.25 194 ILE A N 1
ATOM 1582 C CA . ILE A 1 194 ? -60.111 64.866 35.390 1.00 39.25 194 ILE A CA 1
ATOM 1583 C C . ILE A 1 194 ? -59.202 64.898 36.662 1.00 39.25 194 ILE A C 1
ATOM 1585 O O . ILE A 1 194 ? -58.863 63.854 37.205 1.00 39.25 194 ILE A O 1
ATOM 1589 N N . ASP A 1 195 ? -58.706 66.011 37.250 1.00 37.84 195 ASP A N 1
ATOM 1590 C CA . ASP A 1 195 ? -58.781 67.500 37.103 1.00 37.84 195 ASP A CA 1
ATOM 1591 C C . ASP A 1 195 ? -57.337 68.099 37.261 1.00 37.84 195 ASP A C 1
ATOM 1593 O O . ASP A 1 195 ? -56.471 67.447 37.849 1.00 37.84 195 ASP A O 1
ATOM 1597 N N . GLU A 1 196 ? -56.902 69.222 36.654 1.00 35.88 196 GLU A N 1
ATOM 1598 C CA . GLU A 1 196 ? -57.093 70.670 37.000 1.00 35.88 196 GLU A CA 1
ATOM 1599 C C . GLU A 1 196 ? -56.780 71.079 38.474 1.00 35.88 196 GLU A C 1
ATOM 1601 O O . GLU A 1 196 ? -57.045 70.320 39.398 1.00 35.88 196 GLU A O 1
ATOM 1606 N N . GLU A 1 197 ? -56.207 72.243 38.856 1.00 34.91 197 GLU A N 1
ATOM 1607 C CA . GLU A 1 197 ? -55.676 73.495 38.233 1.00 34.91 197 GLU A CA 1
ATOM 1608 C C . GLU A 1 197 ? -54.757 74.185 39.307 1.00 34.91 197 GLU A C 1
ATOM 1610 O O . GLU A 1 197 ? -54.952 73.939 40.497 1.00 34.91 197 GLU A O 1
ATOM 1615 N N . CYS A 1 198 ? -53.811 75.119 39.098 1.00 31.28 198 CYS A N 1
ATOM 1616 C CA . CYS A 1 198 ? -52.785 75.415 38.076 1.00 31.28 198 CYS A CA 1
ATOM 1617 C C . CYS A 1 198 ? -51.872 76.565 38.608 1.00 31.28 198 CYS A C 1
ATOM 1619 O O . CYS A 1 198 ? -52.296 77.328 39.476 1.00 31.28 198 CYS A O 1
ATOM 1621 N N . VAL A 1 199 ? -50.641 76.758 38.091 1.00 34.84 199 VAL A N 1
ATOM 1622 C CA . VAL A 1 199 ? -49.863 78.021 38.251 1.00 34.84 199 VAL A CA 1
ATOM 1623 C C . VAL A 1 199 ? -48.982 78.298 37.018 1.00 34.84 199 VAL A C 1
ATOM 1625 O O . VAL A 1 199 ? -48.289 77.413 36.519 1.00 34.84 199 VAL A O 1
ATOM 1628 N N . THR A 1 200 ? -48.945 79.549 36.543 1.00 35.00 200 THR A N 1
ATOM 1629 C CA . THR A 1 200 ? -48.324 79.934 35.259 1.00 35.00 200 THR A CA 1
ATOM 1630 C C . THR A 1 200 ? -46.933 80.601 35.334 1.00 35.00 200 THR A C 1
ATOM 1632 O O . THR A 1 200 ? -46.749 81.592 36.031 1.00 35.00 200 THR A O 1
ATOM 1635 N N . ALA A 1 201 ? -46.040 80.170 34.432 1.00 32.59 201 ALA A N 1
ATOM 1636 C CA . ALA A 1 201 ? -45.110 80.977 33.611 1.00 32.59 201 ALA A CA 1
ATOM 1637 C C . ALA A 1 201 ? -43.946 81.844 34.201 1.00 32.59 201 ALA A C 1
ATOM 1639 O O . ALA A 1 201 ? -44.133 82.919 34.757 1.00 32.59 201 ALA A O 1
ATOM 1640 N N . ARG A 1 202 ? -42.722 81.483 33.757 1.00 32.47 202 ARG A N 1
ATOM 1641 C CA . ARG A 1 202 ? -41.593 82.340 33.279 1.00 32.47 202 ARG A CA 1
ATOM 1642 C C . ARG A 1 202 ? -40.947 83.423 34.185 1.00 32.47 202 ARG A C 1
ATOM 1644 O O . ARG A 1 202 ? -41.327 84.588 34.138 1.00 32.47 202 ARG A O 1
ATOM 1651 N N . SER A 1 203 ? -39.780 83.099 34.765 1.00 34.22 203 SER A N 1
ATOM 1652 C CA . SER A 1 203 ? -38.499 83.880 34.782 1.00 34.22 203 SER A CA 1
ATOM 1653 C C . SER A 1 203 ? -37.482 83.214 35.749 1.00 34.22 203 SER A C 1
ATOM 1655 O O . SER A 1 203 ? -37.890 82.374 36.539 1.00 34.22 203 SER A O 1
ATOM 1657 N N . GLY A 1 204 ? -36.158 83.457 35.752 1.00 30.86 204 GLY A N 1
ATOM 1658 C CA . GLY A 1 204 ? -35.296 84.147 34.779 1.00 30.86 204 GLY A CA 1
ATOM 1659 C C . GLY A 1 204 ? -33.879 84.520 35.297 1.00 30.86 204 GLY A C 1
ATOM 1660 O O . GLY A 1 204 ? -33.722 85.586 35.879 1.00 30.86 204 GLY A O 1
ATOM 1661 N N . SER A 1 205 ? -32.840 83.743 34.925 1.00 31.02 205 SER A N 1
ATOM 1662 C CA . SER A 1 205 ? -31.381 84.072 34.976 1.00 31.02 205 SER A CA 1
ATOM 1663 C C . SER A 1 205 ? -30.569 83.874 36.288 1.00 31.02 205 SER A C 1
ATOM 1665 O O . SER A 1 205 ? -31.125 83.819 37.376 1.00 31.02 205 SER A O 1
ATOM 1667 N N . ALA A 1 206 ? -29.226 83.852 36.123 1.00 34.84 206 ALA A N 1
ATOM 1668 C CA . ALA A 1 206 ? -28.108 83.835 37.105 1.00 34.84 206 ALA A CA 1
ATOM 1669 C C . ALA A 1 206 ? -27.829 82.536 37.923 1.00 34.84 206 ALA A C 1
ATOM 1671 O O . ALA A 1 206 ? -28.762 81.824 38.260 1.00 34.84 206 ALA A O 1
ATOM 1672 N N . ARG A 1 207 ? -26.586 82.180 38.344 1.00 34.03 207 ARG A N 1
ATOM 1673 C CA . ARG A 1 207 ? -25.182 82.468 37.898 1.00 34.03 207 ARG A CA 1
ATOM 1674 C C . ARG A 1 207 ? -24.179 81.543 38.662 1.00 34.03 207 ARG A C 1
ATOM 1676 O O . ARG A 1 207 ? -24.518 81.071 39.737 1.00 34.03 207 ARG A O 1
ATOM 1683 N N . SER A 1 208 ? -22.929 81.423 38.175 1.00 30.88 208 SER A N 1
ATOM 1684 C CA . SER A 1 208 ? -21.743 80.753 38.793 1.00 30.88 208 SER A CA 1
ATOM 1685 C C . SER A 1 208 ? -21.709 79.206 38.734 1.00 30.88 208 SER A C 1
ATOM 1687 O O . SER A 1 208 ? -22.750 78.591 38.556 1.00 30.88 208 SER A O 1
ATOM 1689 N N . GLU A 1 209 ? -20.553 78.512 38.776 1.00 32.34 209 GLU A N 1
ATOM 1690 C CA . GLU A 1 209 ? -19.155 78.952 39.029 1.00 32.34 209 GLU A CA 1
ATOM 1691 C C . GLU A 1 209 ? -18.076 78.238 38.138 1.00 32.34 209 GLU A C 1
ATOM 1693 O O . GLU A 1 209 ? -18.396 77.618 37.127 1.00 32.34 209 GLU A O 1
ATOM 1698 N N . ARG A 1 210 ? -16.776 78.387 38.464 1.00 30.42 210 ARG A N 1
ATOM 1699 C CA . ARG A 1 210 ? -15.542 77.843 37.804 1.00 30.42 210 ARG A CA 1
ATOM 1700 C C . ARG A 1 210 ? -14.825 76.847 38.776 1.00 30.42 210 ARG A C 1
ATOM 1702 O O . ARG A 1 210 ? -15.469 76.588 39.788 1.00 30.42 210 ARG A O 1
ATOM 1709 N N . PRO A 1 211 ? -13.574 76.297 38.611 1.00 42.09 211 PRO A N 1
ATOM 1710 C CA . PRO A 1 211 ? -12.367 76.658 37.801 1.00 42.09 211 PRO A CA 1
ATOM 1711 C C . PRO A 1 211 ? -11.818 75.527 36.868 1.00 42.09 211 PRO A C 1
ATOM 1713 O O . PRO A 1 211 ? -12.255 74.394 36.968 1.00 42.09 211 PRO A O 1
ATOM 1716 N N . LYS A 1 212 ? -11.037 75.766 35.790 1.00 32.25 212 LYS A N 1
ATOM 1717 C CA . LYS A 1 212 ? -9.612 76.197 35.546 1.00 32.25 212 LYS A CA 1
ATOM 1718 C C . LYS A 1 212 ? -8.504 75.094 35.677 1.00 32.25 212 LYS A C 1
ATOM 1720 O O . LYS A 1 212 ? -8.639 74.249 36.549 1.00 32.25 212 LYS A O 1
ATOM 1725 N N . PRO A 1 213 ? -7.407 75.119 34.863 1.00 51.12 213 PRO A N 1
ATOM 1726 C CA . PRO A 1 213 ? -6.385 74.045 34.785 1.00 51.12 213 PRO A CA 1
ATOM 1727 C C . PRO A 1 213 ? -4.918 74.441 35.146 1.00 51.12 213 PRO A C 1
ATOM 1729 O O . PRO A 1 213 ? -4.619 75.624 35.314 1.00 51.12 213 PRO A O 1
ATOM 1732 N N . SER A 1 214 ? -3.987 73.461 35.058 1.00 29.52 214 SER A N 1
ATOM 1733 C CA . SER A 1 214 ? -2.491 73.561 35.032 1.00 29.52 214 SER A CA 1
ATOM 1734 C C . SER A 1 214 ? -1.782 73.905 36.372 1.00 29.52 214 SER A C 1
ATOM 1736 O O . SER A 1 214 ? -2.487 74.352 37.276 1.00 29.52 214 SER A O 1
ATOM 1738 N N . PRO A 1 215 ? -0.435 73.737 36.553 1.00 46.94 215 PRO A N 1
ATOM 1739 C CA . PRO A 1 215 ? 0.640 73.377 35.597 1.00 46.94 215 PRO A CA 1
ATOM 1740 C C . PRO A 1 215 ? 1.667 72.300 36.089 1.00 46.94 215 PRO A C 1
ATOM 1742 O O . PRO A 1 215 ? 1.476 71.648 37.109 1.00 46.94 215 PRO A O 1
ATOM 1745 N N . ARG A 1 216 ? 2.796 72.126 35.368 1.00 29.91 216 ARG A N 1
ATOM 1746 C CA . ARG A 1 216 ? 3.977 71.309 35.768 1.00 29.91 216 ARG A CA 1
ATOM 1747 C C . ARG A 1 216 ? 4.839 71.980 36.857 1.00 29.91 216 ARG A C 1
ATOM 1749 O O . ARG A 1 216 ? 5.161 73.157 36.695 1.00 29.91 216 ARG A O 1
ATOM 1756 N N . LYS A 1 217 ? 5.430 71.189 37.772 1.00 28.77 217 LYS A N 1
ATOM 1757 C CA . LYS A 1 217 ? 6.884 71.225 38.092 1.00 28.77 217 LYS A CA 1
ATOM 1758 C C . LYS A 1 217 ? 7.363 70.003 38.903 1.00 28.77 217 LYS A C 1
ATOM 1760 O O . LYS A 1 217 ? 6.562 69.191 39.343 1.00 28.77 217 LYS A O 1
ATOM 1765 N N . SER A 1 218 ? 8.683 69.869 39.009 1.00 26.91 218 SER A N 1
ATOM 1766 C CA . SER A 1 218 ? 9.461 68.792 39.645 1.00 26.91 218 SER A CA 1
ATOM 1767 C C . SER A 1 218 ? 9.755 69.034 41.131 1.00 26.91 218 SER A C 1
ATOM 1769 O O . SER A 1 218 ? 9.891 70.197 41.503 1.00 26.91 218 SER A O 1
ATOM 1771 N N . MET A 1 219 ? 10.062 67.978 41.901 1.00 27.64 219 MET A N 1
ATOM 1772 C CA . MET A 1 219 ? 11.404 67.749 42.491 1.00 27.64 219 MET A CA 1
ATOM 1773 C C . MET A 1 219 ? 11.516 66.375 43.191 1.00 27.64 219 MET A C 1
ATOM 1775 O O . MET A 1 219 ? 10.539 65.638 43.285 1.00 27.64 219 MET A O 1
ATOM 1779 N N . SER A 1 220 ? 12.738 66.017 43.586 1.00 28.00 220 SER A N 1
ATOM 1780 C CA . SER A 1 220 ? 13.159 64.778 44.261 1.00 28.00 220 SER A CA 1
ATOM 1781 C C . SER A 1 220 ? 13.303 64.959 45.776 1.00 28.00 220 SER A C 1
ATOM 1783 O O . SER A 1 220 ? 13.637 66.068 46.177 1.00 28.00 220 SER A O 1
ATOM 1785 N N . GLU A 1 221 ? 13.217 63.878 46.570 1.00 26.77 221 GLU A N 1
ATOM 1786 C CA . GLU A 1 221 ? 14.322 63.437 47.458 1.00 26.77 221 GLU A CA 1
ATOM 1787 C C . GLU A 1 221 ? 14.064 62.117 48.230 1.00 26.77 221 GLU A C 1
ATOM 1789 O O . GLU A 1 221 ? 12.950 61.793 48.629 1.00 26.77 221 GLU A O 1
ATOM 1794 N N . THR A 1 222 ? 15.158 61.367 48.412 1.00 24.20 222 THR A N 1
ATOM 1795 C CA . THR A 1 222 ? 15.488 60.362 49.455 1.00 24.20 222 THR A CA 1
ATOM 1796 C C . THR A 1 222 ? 15.055 60.763 50.883 1.00 24.20 222 THR A C 1
ATOM 1798 O O . THR A 1 222 ? 14.962 61.949 51.159 1.00 24.20 222 THR A O 1
ATOM 1801 N N . THR A 1 223 ? 14.863 59.903 51.898 1.00 25.52 223 THR A N 1
ATOM 1802 C CA . THR A 1 223 ? 15.345 58.529 52.216 1.00 25.52 223 THR A CA 1
ATOM 1803 C C . THR A 1 223 ? 14.149 57.583 52.578 1.00 25.52 223 THR A C 1
ATOM 1805 O O . THR A 1 223 ? 13.044 57.877 52.145 1.00 25.52 223 THR A O 1
ATOM 1808 N N . THR A 1 224 ? 14.183 56.422 53.274 1.00 26.56 224 THR A N 1
ATOM 1809 C CA . THR A 1 224 ? 15.174 55.704 54.126 1.00 26.56 224 THR A CA 1
ATOM 1810 C C . THR A 1 224 ? 14.914 54.174 54.172 1.00 26.56 224 THR A C 1
ATOM 1812 O O . THR A 1 224 ? 13.979 53.664 53.569 1.00 26.56 224 THR A O 1
ATOM 1815 N N . SER A 1 225 ? 15.767 53.459 54.910 1.00 27.31 225 SER A N 1
ATOM 1816 C CA . SER A 1 225 ? 15.848 52.018 55.209 1.00 27.31 225 SER A CA 1
ATOM 1817 C C . SER A 1 225 ? 14.761 51.388 56.105 1.00 27.31 225 SER A C 1
ATOM 1819 O O . SER A 1 225 ? 14.368 51.995 57.100 1.00 27.31 225 SER A O 1
ATOM 1821 N N . GLN A 1 226 ? 14.549 50.075 55.945 1.00 28.16 226 GLN A N 1
ATOM 1822 C CA . GLN A 1 226 ? 15.001 49.076 56.940 1.00 28.16 226 GLN A CA 1
ATOM 1823 C C . GLN A 1 226 ? 15.416 47.764 56.237 1.00 28.16 226 GLN A C 1
ATOM 1825 O O . GLN A 1 226 ? 15.066 47.569 55.075 1.00 28.16 226 GLN A O 1
ATOM 1830 N N . ALA A 1 227 ? 16.242 46.926 56.881 1.00 26.88 227 ALA A N 1
ATOM 1831 C CA . ALA A 1 227 ? 16.924 45.799 56.229 1.00 26.88 227 ALA A CA 1
ATOM 1832 C C . ALA A 1 227 ? 17.294 44.649 57.189 1.00 26.88 227 ALA A C 1
ATOM 1834 O O . ALA A 1 227 ? 17.603 44.901 58.351 1.00 26.88 227 ALA A O 1
ATOM 1835 N N . GLN A 1 228 ? 17.312 43.426 56.643 1.00 29.09 228 GLN A N 1
ATOM 1836 C CA . GLN A 1 228 ? 17.970 42.174 57.077 1.00 29.09 228 GLN A CA 1
ATOM 1837 C C . GLN A 1 228 ? 17.766 41.202 55.888 1.00 29.09 228 GLN A C 1
ATOM 1839 O O . GLN A 1 228 ? 16.620 40.992 55.504 1.00 29.09 228 GLN A O 1
ATOM 1844 N N . ASP A 1 229 ? 18.729 40.703 55.105 1.00 25.00 229 ASP A N 1
ATOM 1845 C CA . ASP A 1 229 ? 20.149 40.318 55.267 1.00 25.00 229 ASP A CA 1
ATOM 1846 C C . ASP A 1 229 ? 20.397 38.988 56.001 1.00 25.00 229 ASP A C 1
ATOM 1848 O O . ASP A 1 229 ? 20.473 38.969 57.225 1.00 25.00 229 ASP A O 1
ATOM 1852 N N . VAL A 1 230 ? 20.601 37.912 55.215 1.00 29.55 230 VAL A N 1
ATOM 1853 C CA . VAL A 1 230 ? 21.763 37.004 55.355 1.00 29.55 230 VAL A CA 1
ATOM 1854 C C . VAL A 1 230 ? 22.283 36.576 53.965 1.00 29.55 230 VAL A C 1
ATOM 1856 O O . VAL A 1 230 ? 21.768 35.674 53.313 1.00 29.55 230 VAL A O 1
ATOM 1859 N N . SER A 1 231 ? 23.319 37.277 53.518 1.00 28.55 231 SER A N 1
ATOM 1860 C CA . SER A 1 231 ? 24.463 36.838 52.687 1.00 28.55 231 SER A CA 1
ATOM 1861 C C . SER A 1 231 ? 24.691 35.348 52.257 1.00 28.55 231 SER A C 1
ATOM 1863 O O . SER A 1 231 ? 24.843 34.453 53.079 1.00 28.55 231 SER A O 1
ATOM 1865 N N . HIS A 1 232 ? 25.027 35.190 50.954 1.00 29.53 232 HIS A N 1
ATOM 1866 C CA . HIS A 1 232 ? 26.188 34.429 50.386 1.00 29.53 232 HIS A CA 1
ATOM 1867 C C . HIS A 1 232 ? 26.116 32.873 50.228 1.00 29.53 232 HIS A C 1
ATOM 1869 O O . HIS A 1 232 ? 25.336 32.212 50.892 1.00 29.53 232 HIS A O 1
ATOM 1875 N N . SER A 1 233 ? 26.891 32.200 49.342 1.00 25.95 233 SER A N 1
ATOM 1876 C CA . SER A 1 233 ? 27.972 32.648 48.423 1.00 25.95 233 SER A CA 1
ATOM 1877 C C . SER A 1 233 ? 28.150 31.795 47.141 1.00 25.95 233 SER A C 1
ATOM 1879 O O . SER A 1 233 ? 27.527 30.753 46.974 1.00 25.95 233 SER A O 1
ATOM 1881 N N . ARG A 1 234 ? 29.062 32.229 46.250 1.00 27.28 234 ARG A N 1
ATOM 1882 C CA . ARG A 1 234 ? 29.486 31.552 45.000 1.00 27.28 234 ARG A CA 1
ATOM 1883 C C . ARG A 1 234 ? 30.533 30.439 45.209 1.00 27.28 234 ARG A C 1
ATOM 1885 O O . ARG A 1 234 ? 31.529 30.689 45.881 1.00 27.28 234 ARG A O 1
ATOM 1892 N N . THR A 1 235 ? 30.458 29.388 44.388 1.00 25.41 235 THR A N 1
ATOM 1893 C CA . THR A 1 235 ? 31.581 28.803 43.607 1.00 25.41 235 THR A CA 1
ATOM 1894 C C . THR A 1 235 ? 31.002 28.294 42.269 1.00 25.41 235 THR A C 1
ATOM 1896 O O . THR A 1 235 ? 29.840 27.916 42.234 1.00 25.41 235 THR A O 1
ATOM 1899 N N . SER A 1 236 ? 31.622 28.367 41.084 1.00 25.17 236 SER A N 1
ATOM 1900 C CA . SER A 1 236 ? 33.028 28.440 40.643 1.00 25.17 236 SER A CA 1
ATOM 1901 C C . SER A 1 236 ? 33.807 27.125 40.729 1.00 25.17 236 SER A C 1
ATOM 1903 O O . SER A 1 236 ? 34.590 26.938 41.656 1.00 25.17 236 SER A O 1
ATOM 1905 N N . LEU A 1 237 ? 33.697 26.295 39.687 1.00 25.95 237 LEU A N 1
ATOM 1906 C CA . LEU A 1 237 ? 34.751 25.366 39.268 1.00 25.95 237 LEU A CA 1
ATOM 1907 C C . LEU A 1 237 ? 34.856 25.341 37.733 1.00 25.95 237 LEU A C 1
ATOM 1909 O O . LEU A 1 237 ? 33.876 25.577 37.029 1.00 25.95 237 LEU A O 1
ATOM 1913 N N . ARG A 1 238 ? 36.072 25.106 37.235 1.00 24.69 238 ARG A N 1
ATOM 1914 C CA . ARG A 1 238 ? 36.473 25.112 35.820 1.00 24.69 238 ARG A CA 1
ATOM 1915 C C . ARG A 1 238 ? 37.504 24.002 35.630 1.00 24.69 238 ARG A C 1
ATOM 1917 O O . ARG A 1 238 ? 38.332 23.828 36.514 1.00 24.69 238 ARG A O 1
ATOM 1924 N N . GLU A 1 239 ? 37.467 23.357 34.463 1.00 26.38 239 GLU A N 1
ATOM 1925 C CA . GLU A 1 239 ? 38.473 22.420 33.934 1.00 26.38 239 GLU A CA 1
ATOM 1926 C C . GLU A 1 239 ? 38.825 21.199 34.797 1.00 26.38 239 GLU A C 1
ATOM 1928 O O . GLU A 1 239 ? 39.433 21.299 35.859 1.00 26.38 239 GLU A O 1
ATOM 1933 N N . LYS A 1 240 ? 38.641 20.017 34.200 1.00 24.75 240 LYS A N 1
ATOM 1934 C CA . LYS A 1 240 ? 39.735 19.046 34.153 1.00 24.75 240 LYS A CA 1
ATOM 1935 C C . LYS A 1 240 ? 39.646 18.153 32.920 1.00 24.75 240 LYS A C 1
ATOM 1937 O O . LYS A 1 240 ? 38.688 17.415 32.735 1.00 24.75 240 LYS A O 1
ATOM 1942 N N . THR A 1 241 ? 40.676 18.245 32.092 1.00 25.36 241 THR A N 1
ATOM 1943 C CA . THR A 1 241 ? 41.082 17.208 31.143 1.00 25.36 241 THR A CA 1
ATOM 1944 C C . THR A 1 241 ? 41.763 16.081 31.912 1.00 25.36 241 THR A C 1
ATOM 1946 O O . THR A 1 241 ? 42.647 16.374 32.719 1.00 25.36 241 THR A O 1
ATOM 1949 N N . GLU A 1 242 ? 41.448 14.822 31.617 1.00 26.92 242 GLU A N 1
ATOM 1950 C CA . GLU A 1 242 ? 42.296 13.690 32.011 1.00 26.92 242 GLU A CA 1
ATOM 1951 C C . GLU A 1 242 ? 42.600 12.819 30.786 1.00 26.92 242 GLU A C 1
ATOM 1953 O O . GLU A 1 242 ? 41.846 11.920 30.422 1.00 26.92 242 GLU A O 1
ATOM 1958 N N . ASP A 1 243 ? 43.732 13.116 30.140 1.00 23.97 243 ASP A N 1
ATOM 1959 C CA . ASP A 1 243 ? 44.430 12.155 29.289 1.00 23.97 243 ASP A CA 1
ATOM 1960 C C . ASP A 1 243 ? 44.926 10.992 30.157 1.00 23.97 243 ASP A C 1
ATOM 1962 O O . ASP A 1 243 ? 45.659 11.204 31.127 1.00 23.97 243 ASP A O 1
ATOM 1966 N N . VAL A 1 244 ? 44.631 9.755 29.757 1.00 28.66 244 VAL A N 1
ATOM 1967 C CA . VAL A 1 244 ? 45.360 8.575 30.237 1.00 28.66 244 VAL A CA 1
ATOM 1968 C C . VAL A 1 244 ? 46.200 8.043 29.086 1.00 28.66 244 VAL A C 1
ATOM 1970 O O . VAL A 1 244 ? 45.678 7.580 28.075 1.00 28.66 244 VAL A O 1
ATOM 1973 N N . SER A 1 245 ? 47.523 8.110 29.241 1.00 25.78 245 SER A N 1
ATOM 1974 C CA . SER A 1 245 ? 48.482 7.578 28.273 1.00 25.78 245 SER A CA 1
ATOM 1975 C C . SER A 1 245 ? 49.459 6.609 28.942 1.00 25.78 245 SER A C 1
ATOM 1977 O O . SER A 1 245 ? 49.877 6.801 30.083 1.00 25.78 245 SER A O 1
ATOM 1979 N N . GLY A 1 246 ? 49.815 5.552 28.211 1.00 25.19 246 GLY A N 1
ATOM 1980 C CA . GLY A 1 246 ? 50.612 4.424 28.697 1.00 25.19 246 GLY A CA 1
ATOM 1981 C C . GLY A 1 246 ? 49.812 3.114 28.614 1.00 25.19 246 GLY A C 1
ATOM 1982 O O . GLY A 1 246 ? 48.679 3.052 29.062 1.00 25.19 246 GLY A O 1
ATOM 1983 N N . SER A 1 247 ? 50.332 2.032 28.035 1.00 26.34 247 SER A N 1
ATOM 1984 C CA . SER A 1 247 ? 51.756 1.685 27.931 1.00 26.34 247 SER A CA 1
ATOM 1985 C C . SER A 1 247 ? 52.214 1.298 26.524 1.00 26.34 247 SER A C 1
ATOM 1987 O O . SER A 1 247 ? 51.479 0.705 25.743 1.00 26.34 247 SER A O 1
ATOM 1989 N N . ARG A 1 248 ? 53.492 1.575 26.239 1.00 24.44 248 ARG A N 1
ATOM 1990 C CA . ARG A 1 248 ? 54.229 0.975 25.119 1.00 24.44 248 ARG A CA 1
ATOM 1991 C C . ARG A 1 248 ? 54.523 -0.499 25.408 1.00 24.44 248 ARG A C 1
ATOM 1993 O O . ARG A 1 248 ? 55.038 -0.803 26.480 1.00 24.44 248 ARG A O 1
ATOM 2000 N N . THR A 1 249 ? 54.456 -1.336 24.381 1.00 25.61 249 THR A N 1
ATOM 2001 C CA . THR A 1 249 ? 55.506 -2.334 24.111 1.00 25.61 249 THR A CA 1
ATOM 2002 C C . THR A 1 249 ? 55.900 -2.250 22.637 1.00 25.61 249 THR A C 1
ATOM 2004 O O . THR A 1 249 ? 55.148 -1.737 21.810 1.00 25.61 249 THR A O 1
ATOM 2007 N N . SER A 1 250 ? 57.128 -2.655 22.312 1.00 23.61 250 SER A N 1
ATOM 2008 C CA . SER A 1 250 ? 57.717 -2.449 20.986 1.00 23.61 250 SER A CA 1
ATOM 2009 C C . SER A 1 250 ? 58.530 -3.656 20.532 1.00 23.61 250 SER A C 1
ATOM 2011 O O . SER A 1 250 ? 59.510 -4.005 21.187 1.00 23.61 250 SER A O 1
ATOM 2013 N N . LEU A 1 251 ? 58.193 -4.193 19.362 1.00 27.03 251 LEU A N 1
ATOM 2014 C CA . LEU A 1 251 ? 59.086 -4.951 18.483 1.00 27.03 251 LEU A CA 1
ATOM 2015 C C . LEU A 1 251 ? 58.809 -4.401 17.073 1.00 27.03 251 LEU A C 1
ATOM 2017 O O . LEU A 1 251 ? 57.687 -4.503 16.597 1.00 27.03 251 LEU A O 1
ATOM 2021 N N . GLN A 1 252 ? 59.638 -3.520 16.504 1.00 25.41 252 GLN A N 1
ATOM 2022 C CA . GLN A 1 252 ? 60.989 -3.742 15.961 1.00 25.41 252 GLN A CA 1
ATOM 2023 C C . GLN A 1 252 ? 61.069 -4.828 14.884 1.00 25.41 252 GLN A C 1
ATOM 2025 O O . GLN A 1 252 ? 60.701 -5.971 15.132 1.00 25.41 252 GLN A O 1
ATOM 2030 N N . SER A 1 253 ? 61.771 -4.469 13.797 1.00 25.97 253 SER A N 1
ATOM 2031 C CA . SER A 1 253 ? 62.389 -5.346 12.782 1.00 25.97 253 SER A CA 1
ATOM 2032 C C . SER A 1 253 ? 61.445 -6.184 11.904 1.00 25.97 253 SER A C 1
ATOM 2034 O O . SER A 1 253 ? 60.413 -6.633 12.375 1.00 25.97 253 SER A O 1
ATOM 2036 N N . LYS A 1 254 ? 61.731 -6.495 10.631 1.00 26.75 254 LYS A N 1
ATOM 2037 C CA . LYS A 1 254 ? 62.768 -6.171 9.601 1.00 26.75 254 LYS A CA 1
ATOM 2038 C C . LYS A 1 254 ? 62.246 -6.845 8.295 1.00 26.75 254 LYS A C 1
ATOM 2040 O O . LYS A 1 254 ? 61.349 -7.674 8.401 1.00 26.75 254 LYS A O 1
ATOM 2045 N N . ASP A 1 255 ? 62.715 -6.659 7.062 1.00 28.53 255 ASP A N 1
ATOM 2046 C CA . ASP A 1 255 ? 63.624 -5.736 6.355 1.00 28.53 255 ASP A CA 1
ATOM 2047 C C . ASP A 1 255 ? 63.269 -5.858 4.844 1.00 28.53 255 ASP A C 1
ATOM 2049 O O . ASP A 1 255 ? 62.591 -6.806 4.454 1.00 28.53 255 ASP A O 1
ATOM 2053 N N . ASP A 1 256 ? 63.811 -4.962 4.012 1.00 26.45 256 ASP A N 1
ATOM 2054 C CA . ASP A 1 256 ? 64.131 -5.157 2.581 1.00 26.45 256 ASP A CA 1
ATOM 2055 C C . ASP A 1 256 ? 63.040 -5.392 1.488 1.00 26.45 256 ASP A C 1
ATOM 2057 O O . ASP A 1 256 ? 61.969 -5.930 1.735 1.00 26.45 256 ASP A O 1
ATOM 2061 N N . VAL A 1 257 ? 63.287 -5.123 0.186 1.00 27.66 257 VAL A N 1
ATOM 2062 C CA . VAL A 1 257 ? 63.890 -3.957 -0.532 1.00 27.66 257 VAL A CA 1
ATOM 2063 C C . VAL A 1 257 ? 63.874 -4.211 -2.064 1.00 27.66 257 VAL A C 1
ATOM 2065 O O . VAL A 1 257 ? 63.746 -5.351 -2.497 1.00 27.66 257 VAL A O 1
ATOM 2068 N N . LEU A 1 258 ? 64.054 -3.148 -2.874 1.00 26.28 258 LEU A N 1
ATOM 2069 C CA . LEU A 1 258 ? 64.109 -3.098 -4.360 1.00 26.28 258 LEU A CA 1
ATOM 2070 C C . LEU A 1 258 ? 62.764 -3.414 -5.067 1.00 26.28 258 LEU A C 1
ATOM 2072 O O . LEU A 1 258 ? 62.139 -4.435 -4.834 1.00 26.28 258 LEU A O 1
ATOM 2076 N N . LEU A 1 259 ? 62.175 -2.546 -5.901 1.00 25.08 259 LEU A N 1
ATOM 2077 C CA . LEU A 1 259 ? 62.674 -1.840 -7.099 1.00 25.08 259 LEU A CA 1
ATOM 2078 C C . LEU A 1 259 ? 63.117 -2.761 -8.247 1.00 25.08 259 LEU A C 1
ATOM 2080 O O . LEU A 1 259 ? 64.227 -3.282 -8.250 1.00 25.08 259 LEU A O 1
ATOM 2084 N N . THR A 1 260 ? 62.374 -2.730 -9.354 1.00 26.16 260 THR A N 1
ATOM 2085 C CA . THR A 1 260 ? 62.927 -2.181 -10.609 1.00 26.16 260 THR A CA 1
ATOM 2086 C C . THR A 1 260 ? 61.817 -1.734 -11.563 1.00 26.16 260 THR A C 1
ATOM 2088 O O . THR A 1 260 ? 60.633 -1.883 -11.283 1.00 26.16 260 THR A O 1
ATOM 2091 N N . SER A 1 261 ? 62.197 -1.044 -12.639 1.00 24.33 261 SER A N 1
ATOM 2092 C CA . SER A 1 261 ? 61.318 -0.145 -13.392 1.00 24.33 261 SER A CA 1
ATOM 2093 C C . SER A 1 261 ? 61.246 -0.496 -14.886 1.00 24.33 261 SER A C 1
ATOM 2095 O O . SER A 1 261 ? 62.161 -1.121 -15.412 1.00 24.33 261 SER A O 1
ATOM 2097 N N . ARG A 1 262 ? 60.245 0.091 -15.565 1.00 24.98 262 ARG A N 1
ATOM 2098 C CA . ARG A 1 262 ? 60.183 0.459 -17.004 1.00 24.98 262 ARG A CA 1
ATOM 2099 C C . ARG A 1 262 ? 59.635 -0.524 -18.065 1.00 24.98 262 ARG A C 1
ATOM 2101 O O . ARG A 1 262 ? 60.316 -1.426 -18.523 1.00 24.98 262 ARG A O 1
ATOM 2108 N N . ARG A 1 263 ? 58.565 -0.003 -18.695 1.00 24.06 263 ARG A N 1
ATOM 2109 C CA . ARG A 1 263 ? 58.386 0.260 -20.149 1.00 24.06 263 ARG A CA 1
ATOM 2110 C C . ARG A 1 263 ? 57.852 -0.842 -21.089 1.00 24.06 263 ARG A C 1
ATOM 2112 O O . ARG A 1 263 ? 58.583 -1.708 -21.538 1.00 24.06 263 ARG A O 1
ATOM 2119 N N . SER A 1 264 ? 56.694 -0.491 -21.665 1.00 23.69 264 SER A N 1
ATOM 2120 C CA . SER A 1 264 ? 56.461 -0.354 -23.120 1.00 23.69 264 SER A CA 1
ATOM 2121 C C . SER A 1 264 ? 56.335 -1.605 -23.998 1.00 23.69 264 SER A C 1
ATOM 2123 O O . SER A 1 264 ? 57.328 -2.192 -24.413 1.00 23.69 264 SER A O 1
ATOM 2125 N N . SER A 1 265 ? 55.143 -1.774 -24.574 1.00 26.22 265 SER A N 1
ATOM 2126 C CA . SER A 1 265 ? 55.011 -1.924 -26.035 1.00 26.22 265 SER A CA 1
ATOM 2127 C C . SER A 1 265 ? 53.667 -1.360 -26.533 1.00 26.22 265 SER A C 1
ATOM 2129 O O . SER A 1 265 ? 52.761 -1.112 -25.740 1.00 26.22 265 SER A O 1
ATOM 2131 N N . ARG A 1 266 ? 53.578 -1.048 -27.836 1.00 24.70 266 ARG A N 1
ATOM 2132 C CA . ARG A 1 266 ? 52.445 -0.358 -28.485 1.00 24.70 266 ARG A CA 1
ATOM 2133 C C . ARG A 1 266 ? 52.257 -0.888 -29.911 1.00 24.70 266 ARG A C 1
ATOM 2135 O O . ARG A 1 266 ? 53.120 -0.661 -30.753 1.00 24.70 266 ARG A O 1
ATOM 2142 N N . SER A 1 267 ? 51.109 -1.493 -30.197 1.00 25.89 267 SER A N 1
ATOM 2143 C CA . SER A 1 267 ? 50.605 -1.805 -31.547 1.00 25.89 267 SER A CA 1
ATOM 2144 C C . SER A 1 267 ? 49.070 -1.740 -31.488 1.00 25.89 267 SER A C 1
ATOM 2146 O O . SER A 1 267 ? 48.481 -2.253 -30.549 1.00 25.89 267 SER A O 1
ATOM 2148 N N . GLN A 1 268 ? 48.336 -0.984 -32.310 1.00 26.03 268 GLN A N 1
ATOM 2149 C CA . GLN A 1 268 ? 48.327 -0.853 -33.777 1.00 26.03 268 GLN A CA 1
ATOM 2150 C C . GLN A 1 268 ? 48.015 -2.152 -34.535 1.00 26.03 268 GLN A C 1
ATOM 2152 O O . GLN A 1 268 ? 48.915 -2.847 -34.992 1.00 26.03 268 GLN A O 1
ATOM 2157 N N . ASN A 1 269 ? 46.721 -2.371 -34.771 1.00 26.66 269 ASN A N 1
ATOM 2158 C CA . ASN A 1 269 ? 46.143 -2.820 -36.043 1.00 26.66 269 ASN A CA 1
ATOM 2159 C C . ASN A 1 269 ? 44.804 -2.064 -36.179 1.00 26.66 269 ASN A C 1
ATOM 2161 O O . ASN A 1 269 ? 44.036 -2.054 -35.227 1.00 26.66 269 ASN A O 1
ATOM 2165 N N . LYS A 1 270 ? 44.603 -1.195 -37.177 1.00 27.12 270 LYS A N 1
ATOM 2166 C CA . LYS A 1 270 ? 44.395 -1.459 -38.618 1.00 27.12 270 LYS A CA 1
ATOM 2167 C C . LYS A 1 270 ? 42.958 -1.886 -38.936 1.00 27.12 270 LYS A C 1
ATOM 2169 O O . LYS A 1 270 ? 42.692 -3.053 -39.210 1.00 27.12 270 LYS A O 1
ATOM 2174 N N . ASP A 1 271 ? 42.072 -0.896 -38.993 1.00 24.08 271 ASP A N 1
ATOM 2175 C CA . ASP A 1 271 ? 40.815 -0.994 -39.730 1.00 24.08 271 ASP A CA 1
ATOM 2176 C C . ASP A 1 271 ? 41.047 -1.340 -41.205 1.00 24.08 271 ASP A C 1
ATOM 2178 O O . ASP A 1 271 ? 42.041 -0.939 -41.819 1.00 24.08 271 ASP A O 1
ATOM 2182 N N . SER A 1 272 ? 40.078 -2.033 -41.804 1.00 26.92 272 SER A N 1
ATOM 2183 C CA . SER A 1 272 ? 39.967 -2.147 -43.260 1.00 26.92 272 SER A CA 1
ATOM 2184 C C . SER A 1 272 ? 38.507 -1.990 -43.682 1.00 26.92 272 SER A C 1
ATOM 2186 O O . SER A 1 272 ? 37.701 -2.916 -43.629 1.00 26.92 272 SER A O 1
ATOM 2188 N N . SER A 1 273 ? 38.150 -0.771 -44.084 1.00 25.64 273 SER A N 1
ATOM 2189 C CA . SER A 1 273 ? 36.819 -0.447 -44.590 1.00 25.64 273 SER A CA 1
ATOM 2190 C C . SER A 1 273 ? 36.607 -1.035 -45.990 1.00 25.64 273 SER A C 1
ATOM 2192 O O . SER A 1 273 ? 37.504 -1.020 -46.837 1.00 25.64 273 SER A O 1
ATOM 2194 N N . ARG A 1 274 ? 35.405 -1.562 -46.266 1.00 25.48 274 ARG A N 1
ATOM 2195 C CA . ARG A 1 274 ? 35.059 -2.075 -47.602 1.00 25.48 274 ARG A CA 1
ATOM 2196 C C . ARG A 1 274 ? 33.609 -1.790 -47.986 1.00 25.48 274 ARG A C 1
ATOM 2198 O O . ARG A 1 274 ? 32.733 -2.642 -47.879 1.00 25.48 274 ARG A O 1
ATOM 2205 N N . SER A 1 275 ? 33.379 -0.576 -48.471 1.00 24.17 275 SER A N 1
ATOM 2206 C CA . SER A 1 275 ? 32.078 -0.086 -48.926 1.00 24.17 275 SER A CA 1
ATOM 2207 C C . SER A 1 275 ? 31.595 -0.751 -50.226 1.00 24.17 275 SER A C 1
ATOM 2209 O O . SER A 1 275 ? 32.325 -0.872 -51.212 1.00 24.17 275 SER A O 1
ATOM 2211 N N . LYS A 1 276 ? 30.322 -1.160 -50.222 1.00 26.92 276 LYS A N 1
ATOM 2212 C CA . LYS A 1 276 ? 29.481 -1.560 -51.365 1.00 26.92 276 LYS A CA 1
ATOM 2213 C C . LYS A 1 276 ? 28.011 -1.440 -50.926 1.00 26.92 276 LYS A C 1
ATOM 2215 O O . LYS A 1 276 ? 27.708 -1.853 -49.817 1.00 26.92 276 LYS A O 1
ATOM 2220 N N . LYS A 1 277 ? 27.060 -0.995 -51.748 1.00 26.34 277 LYS A N 1
ATOM 2221 C CA . LYS A 1 277 ? 27.139 -0.195 -52.985 1.00 26.34 277 LYS A CA 1
ATOM 2222 C C . LYS A 1 277 ? 25.725 0.348 -53.242 1.00 26.34 277 LYS A C 1
ATOM 2224 O O . LYS A 1 277 ? 24.786 -0.442 -53.189 1.00 26.34 277 LYS A O 1
ATOM 2229 N N . GLU A 1 278 ? 25.564 1.635 -53.525 1.00 22.61 278 GLU A N 1
ATOM 2230 C CA . GLU A 1 278 ? 24.246 2.201 -53.850 1.00 22.61 278 GLU A CA 1
ATOM 2231 C C . GLU A 1 278 ? 23.709 1.691 -55.197 1.00 22.61 278 GLU A C 1
ATOM 2233 O O . GLU A 1 278 ? 24.470 1.311 -56.097 1.00 22.61 278 GLU A O 1
ATOM 2238 N N . LYS A 1 279 ? 22.379 1.718 -55.327 1.00 25.88 279 LYS A N 1
ATOM 2239 C CA . LYS A 1 279 ? 21.652 1.685 -56.597 1.00 25.88 279 LYS A CA 1
ATOM 2240 C C . LYS A 1 279 ? 20.320 2.419 -56.439 1.00 25.88 279 LYS A C 1
ATOM 2242 O O . LYS A 1 279 ? 19.458 1.964 -55.694 1.00 25.88 279 LYS A O 1
ATOM 2247 N N . ASP A 1 280 ? 20.176 3.515 -57.171 1.00 24.09 280 ASP A N 1
ATOM 2248 C CA . ASP A 1 280 ? 18.943 4.295 -57.281 1.00 24.09 280 ASP A CA 1
ATOM 2249 C C . ASP A 1 280 ? 17.842 3.607 -58.103 1.00 24.09 280 ASP A C 1
ATOM 2251 O O . ASP A 1 280 ? 18.089 2.619 -58.803 1.00 24.09 280 ASP A O 1
ATOM 2255 N N . ARG A 1 281 ? 16.686 4.295 -58.113 1.00 25.19 281 ARG A N 1
ATOM 2256 C CA . ARG A 1 281 ? 15.449 4.113 -58.900 1.00 25.19 281 ARG A CA 1
ATOM 2257 C C . ARG A 1 281 ? 14.370 3.265 -58.206 1.00 25.19 281 ARG A C 1
ATOM 2259 O O . ARG A 1 281 ? 14.678 2.277 -57.554 1.00 25.19 281 ARG A O 1
ATOM 2266 N N . GLU A 1 282 ? 13.083 3.607 -58.314 1.00 25.92 282 GLU A N 1
ATOM 2267 C CA . GLU A 1 282 ? 12.448 4.692 -59.094 1.00 25.92 282 GLU A CA 1
ATOM 2268 C C . GLU A 1 282 ? 11.232 5.288 -58.355 1.00 25.92 282 GLU A C 1
ATOM 2270 O O . GLU A 1 282 ? 10.737 4.712 -57.387 1.00 25.92 282 GLU A O 1
ATOM 2275 N N . VAL A 1 283 ? 10.779 6.476 -58.772 1.00 25.67 283 VAL A N 1
ATOM 2276 C CA . VAL A 1 283 ? 9.690 7.221 -58.110 1.00 25.67 283 VAL A CA 1
ATOM 2277 C C . VAL A 1 283 ? 8.323 6.726 -58.585 1.00 25.67 283 VAL A C 1
ATOM 2279 O O . VAL A 1 283 ? 8.086 6.629 -59.786 1.00 25.67 283 VAL A O 1
ATOM 2282 N N . GLY A 1 284 ? 7.394 6.496 -57.650 1.00 25.20 284 GLY A N 1
ATOM 2283 C CA . GLY A 1 284 ? 6.007 6.151 -57.967 1.00 25.20 284 GLY A CA 1
ATOM 2284 C C . GLY A 1 284 ? 5.039 6.374 -56.803 1.00 25.20 284 GLY A C 1
ATOM 2285 O O . GLY A 1 284 ? 4.849 5.491 -55.971 1.00 25.20 284 GLY A O 1
ATOM 2286 N N . THR A 1 285 ? 4.395 7.541 -56.760 1.00 24.97 285 THR A N 1
ATOM 2287 C CA . THR A 1 285 ? 3.175 7.782 -55.968 1.00 24.97 285 THR A CA 1
ATOM 2288 C C . THR A 1 285 ? 1.972 7.117 -56.649 1.00 24.97 285 THR A C 1
ATOM 2290 O O . THR A 1 285 ? 1.897 7.097 -57.878 1.00 24.97 285 THR A O 1
ATOM 2293 N N . PRO A 1 286 ? 1.006 6.591 -55.875 1.00 31.16 286 PRO A N 1
ATOM 2294 C CA . PRO A 1 286 ? -0.189 7.398 -55.603 1.00 31.16 286 PRO A CA 1
ATOM 2295 C C . PRO A 1 286 ? -0.712 7.283 -54.156 1.00 31.16 286 PRO A C 1
ATOM 2297 O O . PRO A 1 286 ? -0.238 6.486 -53.351 1.00 31.16 286 PRO A O 1
ATOM 2300 N N . ALA A 1 287 ? -1.705 8.112 -53.824 1.00 24.38 287 ALA A N 1
ATOM 2301 C CA . ALA A 1 287 ? -2.345 8.161 -52.509 1.00 24.38 287 ALA A CA 1
ATOM 2302 C C . ALA A 1 287 ? -3.489 7.136 -52.351 1.00 24.38 287 ALA A C 1
ATOM 2304 O O . ALA A 1 287 ? -4.092 6.718 -53.337 1.00 24.38 287 ALA A O 1
ATOM 2305 N N . GLY A 1 288 ? -3.862 6.816 -51.103 1.00 25.22 288 GLY A N 1
ATOM 2306 C CA . GLY A 1 288 ? -5.154 6.186 -50.795 1.00 25.22 288 GLY A CA 1
ATOM 2307 C C . GLY A 1 288 ? -5.174 5.265 -49.568 1.00 25.22 288 GLY A C 1
ATOM 2308 O O . GLY A 1 288 ? -4.340 4.377 -49.433 1.00 25.22 288 GLY A O 1
ATOM 2309 N N . SER A 1 289 ? -6.207 5.420 -48.730 1.00 24.69 289 SER A N 1
ATOM 2310 C CA . SER A 1 289 ? -6.551 4.605 -47.544 1.00 24.69 289 SER A CA 1
ATOM 2311 C C . SER A 1 289 ? -5.547 4.589 -46.373 1.00 24.69 289 SER A C 1
ATOM 2313 O O . SER A 1 289 ? -4.450 4.044 -46.464 1.00 24.69 289 SER A O 1
ATOM 2315 N N . ARG A 1 290 ? -5.987 5.077 -45.201 1.00 28.89 290 ARG A N 1
ATOM 2316 C CA . ARG A 1 290 ? -5.438 4.629 -43.910 1.00 28.89 290 ARG A CA 1
ATOM 2317 C C . ARG A 1 290 ? -5.891 3.182 -43.705 1.00 28.89 290 ARG A C 1
ATOM 2319 O O . ARG A 1 290 ? -7.075 2.951 -43.479 1.00 28.89 290 ARG A O 1
ATOM 2326 N N . LYS A 1 291 ? -4.979 2.217 -43.814 1.00 26.89 291 LYS A N 1
ATOM 2327 C CA . LYS A 1 291 ? -5.253 0.819 -43.454 1.00 26.89 291 LYS A CA 1
ATOM 2328 C C . LYS A 1 291 ? -4.906 0.610 -41.987 1.00 26.89 291 LYS A C 1
ATOM 2330 O O . LYS A 1 291 ? -3.778 0.895 -41.596 1.00 26.89 291 LYS A O 1
ATOM 2335 N N . SER A 1 292 ? -5.846 0.092 -41.202 1.00 31.67 292 SER A N 1
ATOM 2336 C CA . SER A 1 292 ? -5.537 -0.479 -39.894 1.00 31.67 292 SER A CA 1
ATOM 2337 C C . SER A 1 292 ? -4.658 -1.717 -40.092 1.00 31.67 292 SER A C 1
ATOM 2339 O O . SER A 1 292 ? -5.022 -2.668 -40.785 1.00 31.67 292 SER A O 1
ATOM 2341 N N . SER A 1 293 ? -3.461 -1.687 -39.517 1.00 36.88 293 SER A N 1
ATOM 2342 C CA . SER A 1 293 ? -2.540 -2.819 -39.485 1.00 36.88 293 SER A CA 1
ATOM 2343 C C . SER A 1 293 ? -2.865 -3.691 -38.276 1.00 36.88 293 SER A C 1
ATOM 2345 O O . SER A 1 293 ? -2.214 -3.573 -37.241 1.00 36.88 293 SER A O 1
ATOM 2347 N N . LEU A 1 294 ? -3.893 -4.536 -38.407 1.00 32.56 294 LEU A N 1
ATOM 2348 C CA . LEU A 1 294 ? -4.236 -5.531 -37.388 1.00 32.56 294 LEU A CA 1
ATOM 2349 C C . LEU A 1 294 ? -3.017 -6.417 -37.093 1.00 32.56 294 LEU A C 1
ATOM 2351 O O . LEU A 1 294 ? -2.444 -7.020 -38.006 1.00 32.56 294 LEU A O 1
ATOM 2355 N N . LEU A 1 295 ? -2.641 -6.481 -35.817 1.00 41.06 295 LEU A N 1
ATOM 2356 C CA . LEU A 1 295 ? -1.706 -7.460 -35.275 1.00 41.06 295 LEU A CA 1
ATOM 2357 C C . LEU A 1 295 ? -2.535 -8.618 -34.715 1.00 41.06 295 LEU A C 1
ATOM 2359 O O . LEU A 1 295 ? -3.407 -8.402 -33.879 1.00 41.06 295 LEU A O 1
ATOM 2363 N N . SER A 1 296 ? -2.277 -9.836 -35.185 1.00 37.59 296 SER A N 1
ATOM 2364 C CA . SER A 1 296 ? -2.905 -11.045 -34.649 1.00 37.59 296 SER A CA 1
ATOM 2365 C C . SER A 1 296 ? -2.013 -11.627 -33.558 1.00 37.59 296 SER A C 1
ATOM 2367 O O . SER A 1 296 ? -0.863 -11.960 -33.824 1.00 37.59 296 SER A O 1
ATOM 2369 N N . ILE A 1 297 ? -2.546 -11.758 -32.341 1.00 38.78 297 ILE A N 1
ATOM 2370 C CA . ILE A 1 297 ? -1.858 -12.384 -31.192 1.00 38.78 297 ILE A CA 1
ATOM 2371 C C . ILE A 1 297 ? -1.842 -13.927 -31.321 1.00 38.78 297 ILE A C 1
ATOM 2373 O O . ILE A 1 297 ? -1.126 -14.617 -30.601 1.00 38.78 297 ILE A O 1
ATOM 2377 N N . ASP A 1 298 ? -2.566 -14.464 -32.309 1.00 38.41 298 ASP A N 1
ATOM 2378 C CA . ASP A 1 298 ? -2.735 -15.894 -32.610 1.00 38.41 298 ASP A CA 1
ATOM 2379 C C . ASP A 1 298 ? -1.414 -16.667 -32.889 1.00 38.41 298 ASP A C 1
ATOM 2381 O O . ASP A 1 298 ? -1.423 -17.897 -32.889 1.00 38.41 298 ASP A O 1
ATOM 2385 N N . ASP A 1 299 ? -0.284 -15.968 -33.088 1.00 36.97 299 ASP A N 1
ATOM 2386 C CA . ASP A 1 299 ? 1.068 -16.524 -33.304 1.00 36.97 299 ASP A CA 1
ATOM 2387 C C . ASP A 1 299 ? 1.964 -16.545 -32.033 1.00 36.97 299 ASP A C 1
ATOM 2389 O O . ASP A 1 299 ? 3.176 -16.753 -32.132 1.00 36.97 299 ASP A O 1
ATOM 2393 N N . LEU A 1 300 ? 1.412 -16.370 -30.818 1.00 38.53 300 LEU A N 1
ATOM 2394 C CA . LEU A 1 300 ? 2.175 -16.615 -29.579 1.00 38.53 300 LEU A CA 1
ATOM 2395 C C . LEU A 1 300 ? 2.728 -18.063 -29.554 1.00 38.53 300 LEU A C 1
ATOM 2397 O O . LEU A 1 300 ? 1.967 -19.023 -29.739 1.00 38.53 300 LEU A O 1
ATOM 2401 N N . PRO A 1 301 ? 4.042 -18.266 -29.330 1.00 31.88 301 PRO A N 1
ATOM 2402 C CA . PRO A 1 301 ? 4.690 -19.545 -29.605 1.00 31.88 301 PRO A CA 1
ATOM 2403 C C . PRO A 1 301 ? 4.274 -20.642 -28.618 1.00 31.88 301 PRO A C 1
ATOM 2405 O O . PRO A 1 301 ? 4.648 -20.636 -27.446 1.00 31.88 301 PRO A O 1
ATOM 2408 N N . ARG A 1 302 ? 3.567 -21.665 -29.117 1.00 30.94 302 ARG A N 1
ATOM 2409 C CA . ARG A 1 302 ? 3.309 -22.895 -28.349 1.00 30.94 302 ARG A CA 1
ATOM 2410 C C . ARG A 1 302 ? 4.639 -23.580 -27.985 1.00 30.94 302 ARG A C 1
ATOM 2412 O O . ARG A 1 302 ? 5.463 -23.790 -28.881 1.00 30.94 302 ARG A O 1
ATOM 2419 N N . PRO A 1 303 ? 4.850 -24.018 -26.728 1.00 27.97 303 PRO A N 1
ATOM 2420 C CA . PRO A 1 303 ? 6.069 -24.726 -26.345 1.00 27.97 303 PRO A CA 1
ATOM 2421 C C . PRO A 1 303 ? 6.185 -26.043 -27.128 1.00 27.97 303 PRO A C 1
ATOM 2423 O O . PRO A 1 303 ? 5.294 -26.892 -27.095 1.00 27.97 303 PRO A O 1
ATOM 2426 N N . SER A 1 304 ? 7.269 -26.208 -27.891 1.00 26.23 304 SER A N 1
ATOM 2427 C CA . SER A 1 304 ? 7.475 -27.362 -28.780 1.00 26.23 304 SER A CA 1
ATOM 2428 C C . SER A 1 304 ? 8.966 -27.645 -29.059 1.00 26.23 304 SER A C 1
ATOM 2430 O O . SER A 1 304 ? 9.817 -26.796 -28.788 1.00 26.23 304 SER A O 1
ATOM 2432 N N . PRO A 1 305 ? 9.337 -28.884 -29.450 1.00 34.12 305 PRO A N 1
ATOM 2433 C CA . PRO A 1 305 ? 10.461 -29.543 -28.777 1.00 34.12 305 PRO A CA 1
ATOM 2434 C C . PRO A 1 305 ? 11.800 -29.614 -29.536 1.00 34.12 305 PRO A C 1
ATOM 2436 O O . PRO A 1 305 ? 11.859 -29.722 -30.755 1.00 34.12 305 PRO A O 1
ATOM 2439 N N . ARG A 1 306 ? 12.880 -29.694 -28.738 1.00 36.84 306 ARG A N 1
ATOM 2440 C CA . ARG A 1 306 ? 14.216 -30.276 -29.019 1.00 36.84 306 ARG A CA 1
ATOM 2441 C C . ARG A 1 306 ? 14.739 -30.227 -30.472 1.00 36.84 306 ARG A C 1
ATOM 2443 O O . ARG A 1 306 ? 14.547 -31.164 -31.244 1.00 36.84 306 ARG A O 1
ATOM 2450 N N . VAL A 1 307 ? 15.645 -29.282 -30.734 1.00 25.06 307 VAL A N 1
ATOM 2451 C CA . VAL A 1 307 ? 16.697 -29.416 -31.767 1.00 25.06 307 VAL A CA 1
ATOM 2452 C C . VAL A 1 307 ? 18.085 -29.379 -31.094 1.00 25.06 307 VAL A C 1
ATOM 2454 O O . VAL A 1 307 ? 18.203 -29.043 -29.915 1.00 25.06 307 VAL A O 1
ATOM 2457 N N . LYS A 1 308 ? 19.116 -29.890 -31.777 1.00 24.80 308 LYS A N 1
ATOM 2458 C CA . LYS A 1 308 ? 20.380 -30.365 -31.180 1.00 24.80 308 LYS A CA 1
ATOM 2459 C C . LYS A 1 308 ? 21.390 -29.246 -30.872 1.00 24.80 308 LYS A C 1
ATOM 2461 O O . LYS A 1 308 ? 21.357 -28.180 -31.473 1.00 24.80 308 LYS A O 1
ATOM 2466 N N . LYS A 1 309 ? 22.313 -29.551 -29.948 1.00 29.39 309 LYS A N 1
ATOM 2467 C CA . LYS A 1 309 ? 23.475 -28.724 -29.578 1.00 29.39 309 LYS A CA 1
ATOM 2468 C C . LYS A 1 309 ? 24.367 -2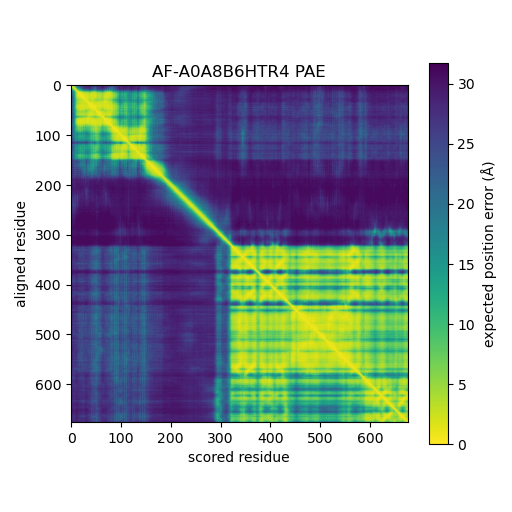8.409 -30.780 1.00 29.39 309 LYS A C 1
ATOM 2470 O O . LYS A 1 309 ? 24.680 -29.321 -31.540 1.00 29.39 309 LYS A O 1
ATOM 2475 N N . ASP A 1 310 ? 24.937 -27.210 -30.762 1.00 24.78 310 ASP A N 1
ATOM 2476 C CA . ASP A 1 310 ? 26.340 -27.004 -31.130 1.00 24.78 310 ASP A CA 1
ATOM 2477 C C . ASP A 1 310 ? 27.066 -26.249 -29.992 1.00 24.78 310 ASP A C 1
ATOM 2479 O O . ASP A 1 310 ? 26.408 -25.790 -29.053 1.00 24.78 310 ASP A O 1
ATOM 2483 N N . LYS A 1 311 ? 28.406 -26.200 -29.986 1.00 35.81 311 LYS A N 1
ATOM 2484 C CA . LYS A 1 311 ? 29.210 -25.716 -28.839 1.00 35.81 311 LYS A CA 1
ATOM 2485 C C . LYS A 1 311 ? 30.227 -24.624 -29.201 1.00 35.81 311 LYS A C 1
ATOM 2487 O O . LYS A 1 311 ? 31.309 -24.927 -29.698 1.00 35.81 311 LYS A O 1
ATOM 2492 N N . SER A 1 312 ? 29.992 -23.399 -28.733 1.00 27.91 312 SER A N 1
ATOM 2493 C CA . SER A 1 312 ? 31.041 -22.384 -28.527 1.00 27.91 312 SER A CA 1
ATOM 2494 C C . SER A 1 312 ? 30.709 -21.478 -27.333 1.00 27.91 312 SER A C 1
ATOM 2496 O O . SER A 1 312 ? 29.548 -21.342 -26.960 1.00 27.91 312 SER A O 1
ATOM 2498 N N . ARG A 1 313 ? 31.734 -20.906 -26.687 1.00 32.22 313 ARG A N 1
ATOM 2499 C CA . ARG A 1 313 ? 31.616 -20.154 -25.423 1.00 32.22 313 ARG A CA 1
ATOM 2500 C C . ARG A 1 313 ? 31.287 -18.673 -25.643 1.00 32.22 313 ARG A C 1
ATOM 2502 O O . ARG A 1 313 ? 32.147 -17.962 -26.148 1.00 32.22 313 ARG A O 1
ATOM 2509 N N . GLN A 1 314 ? 30.152 -18.210 -25.122 1.00 29.02 314 GLN A N 1
ATOM 2510 C CA . GLN A 1 314 ? 30.013 -16.952 -24.363 1.00 29.02 314 GLN A CA 1
ATOM 2511 C C . GLN A 1 314 ? 28.644 -16.934 -23.654 1.00 29.02 314 GLN A C 1
ATOM 2513 O O . GLN A 1 314 ? 27.823 -17.813 -23.911 1.00 29.02 314 GLN A O 1
ATOM 2518 N N . GLY A 1 315 ? 28.449 -16.029 -22.689 1.00 31.34 315 GLY A N 1
ATOM 2519 C CA . GLY A 1 315 ? 27.302 -16.061 -21.770 1.00 31.34 315 GLY A CA 1
ATOM 2520 C C . GLY A 1 315 ? 25.955 -15.924 -22.484 1.00 31.34 315 GLY A C 1
ATOM 2521 O O . GLY A 1 315 ? 25.722 -14.942 -23.181 1.00 31.34 315 GLY A O 1
ATOM 2522 N N . SER A 1 316 ? 25.075 -16.908 -22.300 1.00 26.44 316 SER A N 1
ATOM 2523 C CA . SER A 1 316 ? 23.727 -16.944 -22.873 1.00 26.44 316 SER A CA 1
ATOM 2524 C C . SER A 1 316 ? 22.691 -17.109 -21.767 1.00 26.44 316 SER A C 1
ATOM 2526 O O . SER A 1 316 ? 22.821 -18.045 -20.976 1.00 26.44 316 SER A O 1
ATOM 2528 N N . VAL A 1 317 ? 21.645 -16.277 -21.767 1.00 33.25 317 VAL A N 1
ATOM 2529 C CA . VAL A 1 317 ? 20.472 -16.428 -20.887 1.00 33.25 317 VAL A CA 1
ATOM 2530 C C . VAL A 1 317 ? 19.922 -17.858 -21.016 1.00 33.25 317 VAL A C 1
ATOM 2532 O O . VAL A 1 317 ? 19.652 -18.343 -22.120 1.00 33.25 317 VAL A O 1
ATOM 2535 N N . SER A 1 318 ? 19.859 -18.582 -19.898 1.00 28.95 318 SER A N 1
ATOM 2536 C CA . SER A 1 318 ? 19.743 -20.043 -19.884 1.00 28.95 318 SER A CA 1
ATOM 2537 C C . SER A 1 318 ? 18.295 -20.530 -19.893 1.00 28.95 318 SER A C 1
ATOM 2539 O O . SER A 1 318 ? 17.661 -20.705 -18.858 1.00 28.95 318 SER A O 1
ATOM 2541 N N . ARG A 1 319 ? 17.815 -20.819 -21.103 1.00 29.72 319 ARG A N 1
ATOM 2542 C CA . ARG A 1 319 ? 16.518 -21.430 -21.431 1.00 29.72 319 ARG A CA 1
ATOM 2543 C C . ARG A 1 319 ? 16.073 -22.552 -20.468 1.00 29.72 319 ARG A C 1
ATOM 2545 O O . ARG A 1 319 ? 16.630 -23.648 -20.517 1.00 29.72 319 ARG A O 1
ATOM 2552 N N . ALA A 1 320 ? 14.974 -22.303 -19.753 1.00 36.41 320 ALA A N 1
ATOM 2553 C CA . ALA A 1 320 ? 14.146 -23.281 -19.036 1.00 36.41 320 ALA A CA 1
ATOM 2554 C C . ALA A 1 320 ? 14.885 -24.151 -18.000 1.00 36.41 320 ALA A C 1
ATOM 2556 O O . ALA A 1 320 ? 15.062 -25.360 -18.185 1.00 36.41 320 ALA A O 1
ATOM 2557 N N . HIS A 1 321 ? 15.233 -23.539 -16.870 1.00 43.09 321 HIS A N 1
ATOM 2558 C CA . HIS A 1 321 ? 15.389 -24.271 -15.617 1.00 43.09 321 HIS A CA 1
ATOM 2559 C C . HIS A 1 321 ? 14.049 -24.339 -14.879 1.00 43.09 321 HIS A C 1
ATOM 2561 O O . HIS A 1 321 ? 13.191 -23.479 -15.034 1.00 43.09 321 HIS A O 1
ATOM 2567 N N . LYS A 1 322 ? 13.857 -25.392 -14.086 1.00 54.12 322 LYS A N 1
ATOM 2568 C CA . LYS A 1 322 ? 12.853 -25.380 -13.023 1.00 54.12 322 LYS A CA 1
ATOM 2569 C C . LYS A 1 322 ? 13.435 -24.551 -11.874 1.00 54.12 322 LYS A C 1
ATOM 2571 O O . LYS A 1 322 ? 14.651 -24.571 -11.687 1.00 54.12 322 LYS A O 1
ATOM 2576 N N . LEU A 1 323 ? 12.599 -23.856 -11.101 1.00 64.81 323 LEU A N 1
ATOM 2577 C CA . LEU A 1 323 ? 13.056 -23.187 -9.881 1.00 64.81 323 LEU A CA 1
ATOM 2578 C C . LEU A 1 323 ? 13.415 -24.252 -8.823 1.00 64.81 323 LEU A C 1
ATOM 2580 O O . LEU A 1 323 ? 12.571 -24.686 -8.039 1.00 64.81 323 LEU A O 1
ATOM 2584 N N . ASP A 1 324 ? 14.651 -24.745 -8.882 1.00 72.00 324 ASP A N 1
ATOM 2585 C CA . ASP A 1 324 ? 15.152 -25.836 -8.049 1.00 72.00 324 ASP A CA 1
ATOM 2586 C C . ASP A 1 324 ? 15.706 -25.284 -6.722 1.00 72.00 324 ASP A C 1
ATOM 2588 O O . ASP A 1 324 ? 16.744 -24.625 -6.688 1.00 72.00 324 ASP A O 1
ATOM 2592 N N . GLU A 1 325 ? 14.983 -25.574 -5.636 1.00 84.00 325 GLU A N 1
ATOM 2593 C CA . GLU A 1 325 ? 15.265 -25.189 -4.242 1.00 84.00 325 GLU A CA 1
ATOM 2594 C C . GLU A 1 325 ? 16.725 -25.535 -3.841 1.00 84.00 325 GLU A C 1
ATOM 2596 O O . GLU A 1 325 ? 17.148 -26.683 -4.050 1.00 84.00 325 GLU A O 1
ATOM 2601 N N . PRO A 1 326 ? 17.524 -24.593 -3.287 1.00 87.69 326 PRO A N 1
ATOM 2602 C CA . PRO A 1 326 ? 18.901 -24.858 -2.879 1.00 87.69 326 PRO A CA 1
ATOM 2603 C C . PRO A 1 326 ? 18.974 -26.012 -1.878 1.00 87.69 326 PRO A C 1
ATOM 2605 O O . PRO A 1 326 ? 18.220 -26.084 -0.910 1.00 87.69 326 PRO A O 1
ATOM 2608 N N . LYS A 1 327 ? 19.894 -26.954 -2.106 1.00 87.81 327 LYS A N 1
ATOM 2609 C CA . LYS A 1 327 ? 19.956 -28.208 -1.327 1.00 87.81 327 LYS A CA 1
ATOM 2610 C C . LYS A 1 327 ? 20.277 -27.980 0.152 1.00 87.81 327 LYS A C 1
ATOM 2612 O O . LYS A 1 327 ? 19.902 -28.799 0.985 1.00 87.81 327 LYS A O 1
ATOM 2617 N N . ASN A 1 328 ? 20.962 -26.879 0.428 1.00 91.62 328 ASN A N 1
ATOM 2618 C CA . ASN A 1 328 ? 21.387 -26.370 1.720 1.00 91.62 328 ASN A CA 1
ATOM 2619 C C . ASN A 1 328 ? 20.555 -25.154 2.182 1.00 91.62 328 ASN A C 1
ATOM 2621 O O . ASN A 1 328 ? 20.965 -24.480 3.112 1.00 91.62 328 ASN A O 1
ATOM 2625 N N . LEU A 1 329 ? 19.361 -24.889 1.623 1.00 91.94 329 LEU A N 1
ATOM 2626 C CA . LEU A 1 329 ? 18.519 -23.732 2.006 1.00 91.94 329 LEU A CA 1
ATOM 2627 C C . LEU A 1 329 ? 18.156 -23.679 3.510 1.00 91.94 329 LEU A C 1
ATOM 2629 O O . LEU A 1 329 ? 17.745 -22.646 4.014 1.00 91.94 329 LEU A O 1
ATOM 2633 N N . ARG A 1 330 ? 18.297 -24.794 4.241 1.00 91.62 330 ARG A N 1
ATOM 2634 C CA . ARG A 1 330 ? 18.107 -24.869 5.706 1.00 91.62 330 ARG A CA 1
ATOM 2635 C C . ARG A 1 330 ? 19.323 -24.424 6.526 1.00 91.62 330 ARG A C 1
ATOM 2637 O O . ARG A 1 330 ? 19.228 -24.364 7.746 1.00 91.62 330 ARG A O 1
ATOM 2644 N N . GLU A 1 331 ? 20.454 -24.234 5.862 1.00 94.31 331 GLU A N 1
ATOM 2645 C CA . GLU A 1 331 ? 21.728 -23.757 6.410 1.00 94.31 331 GLU A CA 1
ATOM 2646 C C . GLU A 1 331 ? 21.948 -22.275 6.048 1.00 94.31 331 GLU A C 1
ATOM 2648 O O . GLU A 1 331 ? 22.870 -21.657 6.559 1.00 94.31 331 GLU A O 1
ATOM 2653 N N . TRP A 1 332 ? 21.097 -21.718 5.175 1.00 96.75 332 TRP A N 1
ATOM 2654 C CA . TRP A 1 332 ? 21.051 -20.300 4.815 1.00 96.75 332 TRP A CA 1
ATOM 2655 C C . TRP A 1 332 ? 20.268 -19.518 5.872 1.00 96.75 332 TRP A C 1
ATOM 2657 O O . TRP A 1 332 ? 19.278 -20.022 6.415 1.00 96.75 332 TRP A O 1
ATOM 2667 N N . THR A 1 333 ? 20.656 -18.269 6.103 1.00 96.44 333 THR A N 1
ATOM 2668 C CA . THR A 1 333 ? 19.894 -17.332 6.932 1.00 96.44 333 THR A CA 1
ATOM 2669 C C . THR A 1 333 ? 18.534 -17.075 6.268 1.00 96.44 333 THR A C 1
ATOM 2671 O O . THR A 1 333 ? 18.440 -17.013 5.040 1.00 96.44 333 THR A O 1
ATOM 2674 N N . HIS A 1 334 ? 17.456 -16.980 7.054 1.00 95.19 334 HIS A N 1
ATOM 2675 C CA . HIS A 1 334 ? 16.081 -16.829 6.555 1.00 95.19 334 HIS A CA 1
ATOM 2676 C C . HIS A 1 334 ? 15.395 -15.645 7.232 1.00 95.19 334 HIS A C 1
ATOM 2678 O O . HIS A 1 334 ? 15.009 -15.731 8.397 1.00 95.19 334 HIS A O 1
ATOM 2684 N N . THR A 1 335 ? 15.168 -14.584 6.461 1.00 94.06 335 THR A N 1
ATOM 2685 C CA . THR A 1 335 ? 14.342 -13.442 6.860 1.00 94.06 335 THR A CA 1
ATOM 2686 C C . THR A 1 335 ? 12.979 -13.552 6.179 1.00 94.06 335 THR A C 1
ATOM 2688 O O . THR A 1 335 ? 12.869 -13.794 4.973 1.00 94.06 335 THR A O 1
ATOM 2691 N N . LYS A 1 336 ? 11.907 -13.390 6.952 1.00 93.56 336 LYS A N 1
ATOM 2692 C CA . LYS A 1 336 ? 10.523 -13.419 6.471 1.00 93.56 336 LYS A CA 1
ATOM 2693 C C . LYS A 1 336 ? 9.893 -12.044 6.661 1.00 93.56 336 LYS A C 1
ATOM 2695 O O . LYS A 1 336 ? 10.171 -11.366 7.639 1.00 93.56 336 LYS A O 1
ATOM 2700 N N . SER A 1 337 ? 8.978 -11.687 5.764 1.00 95.50 337 SER A N 1
ATOM 2701 C CA . SER A 1 337 ? 7.975 -10.663 6.038 1.00 95.50 337 SER A CA 1
ATOM 2702 C C . SER A 1 337 ? 6.635 -11.011 5.369 1.00 95.50 337 SER A C 1
ATOM 2704 O O . SER A 1 337 ? 6.546 -11.889 4.504 1.00 95.50 337 SER A O 1
ATOM 2706 N N . LYS A 1 338 ? 5.555 -10.360 5.787 1.00 94.81 338 LYS A N 1
ATOM 2707 C CA . LYS A 1 338 ? 4.239 -10.384 5.149 1.00 94.81 338 LYS A CA 1
ATOM 2708 C C . LYS A 1 338 ? 4.016 -9.080 4.389 1.00 94.81 338 LYS A C 1
ATOM 2710 O O . LYS A 1 338 ? 4.766 -8.114 4.502 1.00 94.81 338 LYS A O 1
ATOM 2715 N N . GLY A 1 339 ? 2.956 -9.053 3.602 1.00 94.25 339 GLY A N 1
ATOM 2716 C CA . GLY A 1 339 ? 2.440 -7.834 3.003 1.00 94.25 339 GLY A CA 1
ATOM 2717 C C . GLY A 1 339 ? 1.093 -8.091 2.359 1.00 94.25 339 GLY A C 1
ATOM 2718 O O . GLY A 1 339 ? 0.572 -9.205 2.396 1.00 94.25 339 GLY A O 1
ATOM 2719 N N . SER A 1 340 ? 0.525 -7.058 1.751 1.00 92.75 340 SER A N 1
ATOM 2720 C CA . SER A 1 340 ? -0.710 -7.159 0.974 1.00 92.75 340 SER A CA 1
ATOM 2721 C C . SER A 1 340 ? -0.631 -6.362 -0.320 1.00 92.75 340 SER A C 1
ATOM 2723 O O . SER A 1 340 ? -0.061 -5.267 -0.363 1.00 92.75 340 SER A O 1
ATOM 2725 N N . PHE A 1 341 ? -1.237 -6.930 -1.362 1.00 91.75 341 PHE A N 1
ATOM 2726 C CA . PHE A 1 341 ? -1.693 -6.225 -2.554 1.00 91.75 341 PHE A CA 1
ATOM 2727 C C . PHE A 1 341 ? -3.094 -5.659 -2.292 1.00 91.75 341 PHE A C 1
ATOM 2729 O O . PHE A 1 341 ? -3.952 -6.391 -1.795 1.00 91.75 341 PHE A O 1
ATOM 2736 N N . PHE A 1 342 ? -3.345 -4.408 -2.674 1.00 87.75 342 PHE A N 1
ATOM 2737 C CA . PHE A 1 342 ? -4.652 -3.751 -2.586 1.00 87.75 342 PHE A CA 1
ATOM 2738 C C . PHE A 1 342 ? -5.051 -3.140 -3.932 1.00 87.75 342 PHE A C 1
ATOM 2740 O O . PHE A 1 342 ? -4.229 -2.519 -4.602 1.00 87.75 342 PHE A O 1
ATOM 2747 N N . MET A 1 343 ? -6.328 -3.254 -4.290 1.00 82.69 343 MET A N 1
ATOM 2748 C CA . MET A 1 343 ? -6.935 -2.531 -5.406 1.00 82.69 343 MET A CA 1
ATOM 2749 C C . MET A 1 343 ? -7.710 -1.322 -4.869 1.00 82.69 343 MET A C 1
ATOM 2751 O O . MET A 1 343 ? -8.724 -1.485 -4.193 1.00 82.69 343 MET A O 1
ATOM 2755 N N . GLU A 1 344 ? -7.258 -0.108 -5.184 1.00 75.81 344 GLU A N 1
ATOM 2756 C CA . GLU A 1 344 ? -7.927 1.144 -4.805 1.00 75.81 344 GLU A CA 1
ATOM 2757 C C . GLU A 1 344 ? -8.287 1.932 -6.069 1.00 75.81 344 GLU A C 1
ATOM 2759 O O . GLU A 1 344 ? -7.420 2.301 -6.856 1.00 75.81 344 GLU A O 1
ATOM 2764 N N . ASP A 1 345 ? -9.586 2.154 -6.295 1.00 68.62 345 ASP A N 1
ATOM 2765 C CA . ASP A 1 345 ? -10.139 2.950 -7.407 1.00 68.62 345 ASP A CA 1
ATOM 2766 C C . ASP A 1 345 ? -9.750 2.515 -8.848 1.00 68.62 345 ASP A C 1
ATOM 2768 O O . ASP A 1 345 ? -10.055 3.213 -9.820 1.00 68.62 345 ASP A O 1
ATOM 2772 N N . GLY A 1 346 ? -9.128 1.336 -8.989 1.00 67.19 346 GLY A N 1
ATOM 2773 C CA . GLY A 1 346 ? -8.589 0.773 -10.236 1.00 67.19 346 GLY A CA 1
ATOM 2774 C C . GLY A 1 346 ? -7.056 0.688 -10.278 1.00 67.19 346 GLY A C 1
ATOM 2775 O O . GLY A 1 346 ? -6.516 -0.014 -11.131 1.00 67.19 346 GLY A O 1
ATOM 2776 N N . SER A 1 347 ? -6.371 1.342 -9.339 1.00 72.75 347 SER A N 1
ATOM 2777 C CA . SER A 1 347 ? -4.919 1.296 -9.156 1.00 72.75 347 SER A CA 1
ATOM 2778 C C . SER A 1 347 ? -4.502 0.157 -8.223 1.00 72.75 347 SER A C 1
ATOM 2780 O O . SER A 1 347 ? -5.238 -0.210 -7.306 1.00 72.75 347 SER A O 1
ATOM 2782 N N . LEU A 1 348 ? -3.296 -0.374 -8.437 1.00 81.00 348 LEU A N 1
ATOM 2783 C CA . LEU A 1 348 ? -2.648 -1.320 -7.529 1.00 81.00 348 LEU A CA 1
ATOM 2784 C C . LEU A 1 348 ? -1.757 -0.571 -6.531 1.00 81.00 348 LEU A C 1
ATOM 2786 O O . LEU A 1 348 ? -0.937 0.261 -6.921 1.00 81.00 348 LEU A O 1
ATOM 2790 N N . ILE A 1 349 ? -1.895 -0.927 -5.259 1.00 84.38 349 ILE A N 1
ATOM 2791 C CA . ILE A 1 349 ? -1.034 -0.519 -4.146 1.00 84.38 349 ILE A CA 1
ATOM 2792 C C . ILE A 1 349 ? -0.443 -1.796 -3.536 1.00 84.38 349 ILE A C 1
ATOM 2794 O O . ILE A 1 349 ? -1.136 -2.812 -3.432 1.00 84.38 349 ILE A O 1
ATOM 2798 N N . CYS A 1 350 ? 0.825 -1.782 -3.124 1.00 89.19 350 CYS A N 1
ATOM 2799 C CA . CYS A 1 350 ? 1.422 -2.922 -2.427 1.00 89.19 350 CYS A CA 1
ATOM 2800 C C . CYS A 1 350 ? 2.419 -2.492 -1.353 1.00 89.19 350 CYS A C 1
ATOM 2802 O O . CYS A 1 350 ? 2.951 -1.385 -1.384 1.00 89.19 350 CYS A O 1
ATOM 2804 N N . HIS A 1 351 ? 2.695 -3.406 -0.424 1.00 91.19 351 HIS A N 1
ATOM 2805 C CA . HIS A 1 351 ? 3.832 -3.278 0.486 1.00 91.19 351 HIS A CA 1
ATOM 2806 C C . HIS A 1 351 ? 5.144 -3.357 -0.308 1.00 91.19 351 HIS A C 1
ATOM 2808 O O . HIS A 1 351 ? 5.244 -4.124 -1.272 1.00 91.19 351 HIS A O 1
ATOM 2814 N N . GLN A 1 352 ? 6.132 -2.552 0.078 1.00 89.88 352 GLN A N 1
ATOM 2815 C CA . GLN A 1 352 ? 7.426 -2.436 -0.598 1.00 89.88 352 GLN A CA 1
ATOM 2816 C C . GLN A 1 352 ? 8.553 -2.478 0.434 1.00 89.88 352 GLN A C 1
ATOM 2818 O O . GLN A 1 352 ? 8.421 -1.888 1.512 1.00 89.88 352 GLN A O 1
ATOM 2823 N N . TYR A 1 353 ? 9.653 -3.147 0.084 1.00 93.69 353 TYR A N 1
ATOM 2824 C CA . TYR A 1 353 ? 10.718 -3.464 1.030 1.00 93.69 353 TYR A CA 1
ATOM 2825 C C . TYR A 1 353 ? 12.058 -2.902 0.567 1.00 93.69 353 TYR A C 1
ATOM 2827 O O . TYR A 1 353 ? 12.441 -3.071 -0.596 1.00 93.69 353 TYR A O 1
ATOM 2835 N N . ASP A 1 354 ? 12.791 -2.305 1.496 1.00 93.44 354 ASP A N 1
ATOM 2836 C CA . ASP A 1 354 ? 14.219 -2.064 1.343 1.00 93.44 354 ASP A CA 1
ATOM 2837 C C . ASP A 1 354 ? 14.957 -3.321 1.833 1.00 93.44 354 ASP A C 1
ATOM 2839 O O . ASP A 1 354 ? 14.604 -3.901 2.857 1.00 93.44 354 ASP A O 1
ATOM 2843 N N . PHE A 1 355 ? 15.972 -3.763 1.093 1.00 95.69 355 PHE A N 1
ATOM 2844 C CA . PHE A 1 355 ? 16.807 -4.907 1.457 1.00 95.69 355 PHE A CA 1
ATOM 2845 C C . PHE A 1 355 ? 18.266 -4.462 1.516 1.00 95.69 355 PHE A C 1
ATOM 2847 O O . PHE A 1 355 ? 18.819 -3.991 0.515 1.00 95.69 355 PHE A O 1
ATOM 2854 N N . ASN A 1 356 ? 18.867 -4.563 2.698 1.00 96.25 356 ASN A N 1
ATOM 2855 C CA . ASN A 1 356 ? 20.249 -4.185 2.960 1.00 96.25 356 ASN A CA 1
ATOM 2856 C C . ASN A 1 356 ? 21.089 -5.455 3.115 1.00 96.25 356 ASN A C 1
ATOM 2858 O O . ASN A 1 356 ? 20.887 -6.233 4.045 1.00 96.25 356 ASN A O 1
ATOM 2862 N N . LEU A 1 357 ? 22.013 -5.667 2.180 1.00 96.88 357 LEU A N 1
ATOM 2863 C CA . LEU A 1 357 ? 22.855 -6.853 2.129 1.00 96.88 357 LEU A CA 1
ATOM 2864 C C . LEU A 1 357 ? 24.310 -6.454 2.443 1.00 96.88 357 LEU A C 1
ATOM 2866 O O . LEU A 1 357 ? 24.916 -5.759 1.621 1.00 96.88 357 LEU A O 1
ATOM 2870 N N . PRO A 1 358 ? 24.884 -6.837 3.599 1.00 96.62 358 PRO A N 1
ATOM 2871 C CA . PRO A 1 358 ? 26.217 -6.380 4.002 1.00 96.62 358 PRO A CA 1
ATOM 2872 C C . PRO A 1 358 ? 27.368 -7.031 3.218 1.00 96.62 358 PRO A C 1
ATOM 2874 O O . PRO A 1 358 ? 28.377 -6.366 2.984 1.00 96.62 358 PRO A O 1
ATOM 2877 N N . ASP A 1 359 ? 27.203 -8.278 2.764 1.00 96.75 359 ASP A N 1
ATOM 2878 C CA . ASP A 1 359 ? 28.236 -9.078 2.091 1.00 96.75 359 ASP A CA 1
ATOM 2879 C C . ASP A 1 359 ? 27.749 -9.656 0.749 1.00 96.75 359 ASP A C 1
ATOM 2881 O O . ASP A 1 359 ? 26.551 -9.801 0.508 1.00 96.75 359 ASP A O 1
ATOM 2885 N N . ASP A 1 360 ? 28.681 -9.992 -0.150 1.00 97.38 360 ASP A N 1
ATOM 2886 C CA . ASP A 1 360 ? 28.369 -10.662 -1.421 1.00 97.38 360 ASP A CA 1
ATOM 2887 C C . ASP A 1 360 ? 27.743 -12.042 -1.140 1.00 97.38 360 ASP A C 1
ATOM 2889 O O . ASP A 1 360 ? 28.422 -12.958 -0.675 1.00 97.38 360 ASP A O 1
ATOM 2893 N N . SER A 1 361 ? 26.453 -12.203 -1.443 1.00 96.88 361 SER A N 1
ATOM 2894 C CA . SER A 1 361 ? 25.653 -13.366 -1.048 1.00 96.88 361 SER A CA 1
ATOM 2895 C C . SER A 1 361 ? 24.774 -13.864 -2.188 1.00 96.88 361 SER A C 1
ATOM 2897 O O . SER A 1 361 ? 24.287 -13.108 -3.037 1.00 96.88 361 SER A O 1
ATOM 2899 N N . LYS A 1 362 ? 24.526 -15.171 -2.197 1.00 95.88 362 LYS A N 1
ATOM 2900 C CA . LYS A 1 362 ? 23.561 -15.772 -3.106 1.00 95.88 362 LYS A CA 1
ATOM 2901 C C . LYS A 1 362 ? 22.182 -15.790 -2.469 1.00 95.88 362 LYS A C 1
ATOM 2903 O O . LYS A 1 362 ? 21.991 -16.320 -1.380 1.00 95.88 362 LYS A O 1
ATOM 2908 N N . ILE A 1 363 ? 21.214 -15.242 -3.193 1.00 95.31 363 ILE A N 1
ATOM 2909 C CA . ILE A 1 363 ? 19.872 -14.998 -2.680 1.00 95.31 363 ILE A CA 1
ATOM 2910 C C . ILE A 1 363 ? 18.877 -15.991 -3.278 1.00 95.31 363 ILE A C 1
ATOM 2912 O O . ILE A 1 363 ? 18.949 -16.373 -4.455 1.00 95.31 363 ILE A O 1
ATOM 2916 N N . TRP A 1 364 ? 17.899 -16.377 -2.469 1.00 94.25 364 TRP A N 1
ATOM 2917 C CA . TRP A 1 364 ? 16.697 -17.088 -2.886 1.00 94.25 364 TRP A CA 1
ATOM 2918 C C . TRP A 1 364 ? 15.488 -16.358 -2.300 1.00 94.25 364 TRP A C 1
ATOM 2920 O O . TRP A 1 364 ? 15.246 -16.416 -1.097 1.00 94.25 364 TRP A O 1
ATOM 2930 N N . ILE A 1 365 ? 14.742 -15.637 -3.144 1.00 94.25 365 ILE A N 1
ATOM 2931 C CA . ILE A 1 365 ? 13.526 -14.920 -2.735 1.00 94.25 365 ILE A CA 1
ATOM 2932 C C . ILE A 1 365 ? 12.312 -15.661 -3.268 1.00 94.25 365 ILE A C 1
ATOM 2934 O O . ILE A 1 365 ? 12.265 -16.064 -4.433 1.00 94.25 365 ILE A O 1
ATOM 2938 N N . THR A 1 366 ? 11.297 -15.805 -2.425 1.00 92.94 366 THR A N 1
ATOM 2939 C CA . THR A 1 366 ? 10.032 -16.427 -2.801 1.00 92.94 366 THR A CA 1
ATOM 2940 C C . THR A 1 366 ? 8.838 -15.680 -2.229 1.00 92.94 366 THR A C 1
ATOM 2942 O O . THR A 1 366 ? 8.882 -15.188 -1.107 1.00 92.94 366 THR A O 1
ATOM 2945 N N . ILE A 1 367 ? 7.750 -15.626 -2.994 1.00 92.50 367 ILE A N 1
ATOM 2946 C CA . ILE A 1 367 ? 6.503 -14.960 -2.612 1.00 92.50 367 ILE A CA 1
ATOM 2947 C C . ILE A 1 367 ? 5.317 -15.909 -2.801 1.00 92.50 367 ILE A C 1
ATOM 2949 O O . ILE A 1 367 ? 5.220 -16.641 -3.793 1.00 92.50 367 ILE A O 1
ATOM 2953 N N . GLN A 1 368 ? 4.412 -15.922 -1.826 1.00 90.00 368 GLN A N 1
ATOM 2954 C CA . GLN A 1 368 ? 3.226 -16.771 -1.827 1.00 90.00 368 GLN A CA 1
ATOM 2955 C C . GLN A 1 368 ? 1.982 -15.963 -1.429 1.00 90.00 368 GLN A C 1
ATOM 2957 O O . GLN A 1 368 ? 1.826 -15.645 -0.245 1.00 90.00 368 GLN A O 1
ATOM 2962 N N . PRO A 1 369 ? 1.075 -15.677 -2.382 1.00 88.62 369 PRO A N 1
ATOM 2963 C CA . PRO A 1 369 ? -0.261 -15.167 -2.090 1.00 88.62 369 PRO A CA 1
ATOM 2964 C C . PRO A 1 369 ? -1.014 -16.091 -1.128 1.00 88.62 369 PRO A C 1
ATOM 2966 O O . PRO A 1 369 ? -1.098 -17.306 -1.337 1.00 88.62 369 PRO A O 1
ATOM 2969 N N . GLN A 1 370 ? -1.564 -15.508 -0.069 1.00 84.62 370 GLN A N 1
ATOM 2970 C CA . GLN A 1 370 ? -2.374 -16.195 0.926 1.00 84.62 370 GLN A CA 1
ATOM 2971 C C . GLN A 1 370 ? -3.842 -16.188 0.502 1.00 84.62 370 GLN A C 1
ATOM 2973 O O . GLN A 1 370 ? -4.345 -15.241 -0.102 1.00 84.62 370 GLN A O 1
ATOM 2978 N N . LYS A 1 371 ? -4.560 -17.260 0.840 1.00 69.50 371 LYS A N 1
ATOM 2979 C CA . LYS A 1 371 ? -6.009 -17.315 0.632 1.00 69.50 371 LYS A CA 1
ATOM 2980 C C . LYS A 1 371 ? -6.691 -16.640 1.816 1.00 69.50 371 LYS A C 1
ATOM 2982 O O . LYS A 1 371 ? -6.661 -17.187 2.916 1.00 69.50 371 LYS A O 1
ATOM 2987 N N . GLY A 1 372 ? -7.303 -15.479 1.578 1.00 59.50 372 GLY A N 1
ATOM 2988 C CA . GLY A 1 372 ? -8.117 -14.785 2.580 1.00 59.50 372 GLY A CA 1
ATOM 2989 C C . GLY A 1 372 ? -9.193 -15.708 3.164 1.00 59.50 372 GLY A C 1
ATOM 2990 O O . GLY A 1 372 ? -9.711 -16.586 2.467 1.00 59.50 372 GLY A O 1
ATOM 2991 N N . SER A 1 373 ? -9.534 -15.522 4.444 1.00 51.66 373 SER A N 1
ATOM 2992 C CA . SER A 1 373 ? -10.337 -16.492 5.215 1.00 51.66 373 SER A CA 1
ATOM 2993 C C . SER A 1 373 ? -11.738 -16.770 4.641 1.00 51.66 373 SER A C 1
ATOM 2995 O O . SER A 1 373 ? -12.354 -17.792 4.962 1.00 51.66 373 SER A O 1
ATOM 2997 N N . ARG A 1 374 ? -12.243 -15.877 3.774 1.00 51.72 374 ARG A N 1
ATOM 2998 C CA . ARG A 1 374 ? -13.499 -16.006 3.024 1.00 51.72 374 ARG A CA 1
ATOM 2999 C C . ARG A 1 374 ? -13.404 -15.378 1.630 1.00 51.72 374 ARG A C 1
ATOM 3001 O O . ARG A 1 374 ? -13.069 -14.207 1.506 1.00 51.72 374 ARG A O 1
ATOM 3008 N N . GLY A 1 375 ? -13.859 -16.118 0.617 1.00 47.00 375 GLY A N 1
ATOM 3009 C CA . GLY A 1 375 ? -14.443 -15.557 -0.613 1.00 47.00 375 GLY A CA 1
ATOM 3010 C C . GLY A 1 375 ? -13.549 -15.389 -1.846 1.00 47.00 375 GLY A C 1
ATOM 3011 O O . GLY A 1 375 ? -14.086 -15.114 -2.919 1.00 47.00 375 GLY A O 1
ATOM 3012 N N . MET A 1 376 ? -12.236 -15.609 -1.751 1.00 50.25 376 MET A N 1
ATOM 3013 C CA . MET A 1 376 ? -11.380 -15.657 -2.943 1.00 50.25 376 MET A CA 1
ATOM 3014 C C . MET A 1 376 ? -11.579 -16.983 -3.702 1.00 50.25 376 MET A C 1
ATOM 3016 O O . MET A 1 376 ? -11.604 -18.054 -3.089 1.00 50.25 376 MET A O 1
ATOM 3020 N N . ASP A 1 377 ? -11.729 -16.922 -5.031 1.00 49.69 377 ASP A N 1
ATOM 3021 C CA . ASP A 1 377 ? -11.874 -18.124 -5.868 1.00 49.69 377 ASP A CA 1
ATOM 3022 C C . ASP A 1 377 ? -10.597 -18.984 -5.832 1.00 49.69 377 ASP A C 1
ATOM 3024 O O . ASP A 1 377 ? -9.518 -18.545 -5.437 1.00 49.69 377 ASP A O 1
ATOM 3028 N N . SER A 1 378 ? -10.690 -20.235 -6.288 1.00 51.88 378 SER A N 1
ATOM 3029 C CA . SER A 1 378 ? -9.563 -21.179 -6.277 1.00 51.88 378 SER A CA 1
ATOM 3030 C C . SER A 1 378 ? -8.358 -20.766 -7.135 1.00 51.88 378 SER A C 1
ATOM 3032 O O . SER A 1 378 ? -7.286 -21.352 -6.966 1.00 51.88 378 SER A O 1
ATOM 3034 N N . SER A 1 379 ? -8.529 -19.803 -8.045 1.00 59.56 379 SER A N 1
ATOM 3035 C CA . SER A 1 379 ? -7.483 -19.263 -8.916 1.00 59.56 379 SER A CA 1
ATOM 3036 C C . SER A 1 379 ? -6.520 -18.375 -8.115 1.00 59.56 379 SER A C 1
ATOM 3038 O O . SER A 1 379 ? -6.947 -17.333 -7.623 1.00 59.56 379 SER A O 1
ATOM 3040 N N . PRO A 1 380 ? -5.232 -18.740 -7.973 1.00 68.88 380 PRO A N 1
ATOM 3041 C CA . PRO A 1 380 ? -4.277 -17.914 -7.241 1.00 68.88 380 PRO A CA 1
ATOM 3042 C C . PRO A 1 380 ? -4.013 -16.606 -7.989 1.00 68.88 380 PRO A C 1
ATOM 3044 O O . PRO A 1 380 ? -3.991 -16.598 -9.224 1.00 68.88 380 PRO A O 1
ATOM 3047 N N . VAL A 1 381 ? -3.777 -15.526 -7.245 1.00 79.62 381 VAL A N 1
ATOM 3048 C CA . VAL A 1 381 ? -3.325 -14.245 -7.800 1.00 79.62 381 VAL A CA 1
ATOM 3049 C C . VAL A 1 381 ? -1.996 -14.449 -8.533 1.00 79.62 381 VAL A C 1
ATOM 3051 O O . VAL A 1 381 ? -1.111 -15.158 -8.057 1.00 79.62 381 VAL A O 1
ATOM 3054 N N . ASP A 1 382 ? -1.888 -13.871 -9.728 1.00 80.62 382 ASP A N 1
ATOM 3055 C CA . ASP A 1 382 ? -0.649 -13.803 -10.493 1.00 80.62 382 ASP A CA 1
ATOM 3056 C C . ASP A 1 382 ? 0.306 -12.842 -9.787 1.00 80.62 382 ASP A C 1
ATOM 3058 O O . ASP A 1 382 ? -0.091 -11.755 -9.368 1.00 80.62 382 ASP A O 1
ATOM 3062 N N . THR A 1 383 ? 1.548 -13.259 -9.562 1.00 86.62 383 THR A N 1
ATOM 3063 C CA . THR A 1 383 ? 2.454 -12.537 -8.668 1.00 86.62 383 THR A CA 1
ATOM 3064 C C . THR A 1 383 ? 3.894 -12.645 -9.143 1.00 86.62 383 THR A C 1
ATOM 3066 O O . THR A 1 383 ? 4.312 -13.687 -9.639 1.00 86.62 383 THR A O 1
ATOM 3069 N N . SER A 1 384 ? 4.652 -11.568 -8.958 1.00 87.75 384 SER A N 1
ATOM 3070 C CA . SER A 1 384 ? 6.103 -11.532 -9.099 1.00 87.75 384 SER A CA 1
ATOM 3071 C C . SER A 1 384 ? 6.738 -10.770 -7.943 1.00 87.75 384 SER A C 1
ATOM 3073 O O . SER A 1 384 ? 6.079 -9.989 -7.258 1.00 87.75 384 SER A O 1
ATOM 3075 N N . VAL A 1 385 ? 8.037 -10.975 -7.774 1.00 91.38 385 VAL A N 1
ATOM 3076 C CA . VAL A 1 385 ? 8.944 -10.047 -7.095 1.00 91.38 385 VAL A CA 1
ATOM 3077 C C . VAL A 1 385 ? 9.963 -9.566 -8.120 1.00 91.38 385 VAL A C 1
ATOM 3079 O O . VAL A 1 385 ? 10.540 -10.377 -8.844 1.00 91.38 385 VAL A O 1
ATOM 3082 N N . PHE A 1 386 ? 10.201 -8.259 -8.160 1.00 91.75 386 PHE A N 1
ATOM 3083 C CA . PHE A 1 386 ? 11.297 -7.626 -8.886 1.00 91.75 386 PHE A CA 1
ATOM 3084 C C . PHE A 1 386 ? 12.357 -7.153 -7.882 1.00 91.75 386 PHE A C 1
ATOM 3086 O O . PHE A 1 386 ? 12.020 -6.552 -6.864 1.00 91.75 386 PHE A O 1
ATOM 3093 N N . ILE A 1 387 ? 13.630 -7.424 -8.167 1.00 94.19 387 ILE A N 1
ATOM 3094 C CA . ILE A 1 387 ? 14.783 -6.993 -7.368 1.00 94.19 387 ILE A CA 1
ATOM 3095 C C . ILE A 1 387 ? 15.432 -5.820 -8.096 1.00 94.19 387 ILE A C 1
ATOM 3097 O O . ILE A 1 387 ? 15.983 -5.992 -9.188 1.00 94.19 387 ILE A O 1
ATOM 3101 N N . LEU A 1 388 ? 15.357 -4.628 -7.510 1.00 92.81 388 LEU A N 1
ATOM 3102 C CA . LEU A 1 388 ? 15.942 -3.401 -8.052 1.00 92.81 388 LEU A CA 1
ATOM 3103 C C . LEU A 1 388 ? 17.140 -2.969 -7.196 1.00 92.81 388 LEU A C 1
ATOM 3105 O O . LEU A 1 388 ? 17.151 -3.207 -5.994 1.00 92.81 388 LEU A O 1
ATOM 3109 N N . ARG A 1 389 ? 18.142 -2.311 -7.778 1.00 91.31 389 ARG A N 1
ATOM 3110 C CA . ARG A 1 389 ? 19.241 -1.672 -7.028 1.00 91.31 389 ARG A CA 1
ATOM 3111 C C . ARG A 1 389 ? 18.825 -0.294 -6.497 1.00 91.31 389 ARG A C 1
ATOM 3113 O O . ARG A 1 389 ? 18.037 0.389 -7.144 1.00 91.31 389 ARG A O 1
ATOM 3120 N N . ASP A 1 390 ? 19.463 0.174 -5.419 1.00 87.62 390 ASP A N 1
ATOM 3121 C CA . ASP A 1 390 ? 19.476 1.604 -5.029 1.00 87.62 390 ASP A CA 1
ATOM 3122 C C . ASP A 1 390 ? 20.116 2.494 -6.114 1.00 87.62 390 ASP A C 1
ATOM 3124 O O . ASP A 1 390 ? 19.863 3.694 -6.176 1.00 87.62 390 ASP A O 1
ATOM 3128 N N . ARG A 1 391 ? 20.977 1.933 -6.979 1.00 86.06 391 ARG A N 1
ATOM 3129 C CA . ARG A 1 391 ? 21.751 2.705 -7.967 1.00 86.06 391 ARG A CA 1
ATOM 3130 C C . ARG A 1 391 ? 21.853 2.008 -9.317 1.00 86.06 391 ARG A C 1
ATOM 3132 O O . ARG A 1 391 ? 22.012 0.787 -9.356 1.00 86.06 391 ARG A O 1
ATOM 3139 N N . PRO A 1 392 ? 21.809 2.771 -10.423 1.00 86.12 392 PRO A N 1
ATOM 3140 C CA . PRO A 1 392 ? 22.004 2.215 -11.752 1.00 86.12 392 PRO A CA 1
ATOM 3141 C C . PRO A 1 392 ? 23.404 1.602 -11.911 1.00 86.12 392 PRO A C 1
ATOM 3143 O O . PRO A 1 392 ? 24.382 2.140 -11.391 1.00 86.12 392 PRO A O 1
ATOM 3146 N N . ASP A 1 393 ? 23.500 0.507 -12.668 1.00 86.19 393 ASP A N 1
ATOM 3147 C CA . ASP A 1 393 ? 24.787 -0.046 -13.117 1.00 86.19 393 ASP A CA 1
ATOM 3148 C C . ASP A 1 393 ? 25.439 0.786 -14.245 1.00 86.19 393 ASP A C 1
ATOM 3150 O O . ASP A 1 393 ? 24.926 1.830 -14.650 1.00 86.19 393 ASP A O 1
ATOM 3154 N N . GLU A 1 394 ? 26.585 0.329 -14.767 1.00 85.88 394 GLU A N 1
ATOM 3155 C CA . GLU A 1 394 ? 27.331 0.995 -15.854 1.00 85.88 394 GLU A CA 1
ATOM 3156 C C . GLU A 1 394 ? 26.499 1.190 -17.140 1.00 85.88 394 GLU A C 1
ATOM 3158 O O . GLU A 1 394 ? 26.727 2.129 -17.902 1.00 85.88 394 GLU A O 1
ATOM 3163 N N . ASP A 1 395 ? 25.500 0.331 -17.354 1.00 82.81 395 ASP A N 1
ATOM 3164 C CA . ASP A 1 395 ? 24.541 0.346 -18.466 1.00 82.81 395 ASP A CA 1
ATOM 3165 C C . ASP A 1 395 ? 23.278 1.188 -18.140 1.00 82.81 395 ASP A C 1
ATOM 3167 O O . ASP A 1 395 ? 22.349 1.357 -18.950 1.00 82.81 395 ASP A O 1
ATOM 3171 N N . GLY A 1 396 ? 23.221 1.711 -16.916 1.00 83.38 396 GLY A N 1
ATOM 3172 C CA . GLY A 1 396 ? 22.144 2.499 -16.352 1.00 83.38 396 GLY A CA 1
ATOM 3173 C C . GLY A 1 396 ? 20.913 1.694 -15.914 1.00 83.38 396 GLY A C 1
ATOM 3174 O O . GLY A 1 396 ? 19.827 2.275 -15.898 1.00 83.38 396 GLY A O 1
ATOM 3175 N N . ASN A 1 397 ? 21.006 0.380 -15.684 1.00 86.06 397 ASN A N 1
ATOM 3176 C CA . ASN A 1 397 ? 19.856 -0.451 -15.299 1.00 86.06 397 ASN A CA 1
ATOM 3177 C C . ASN A 1 397 ? 19.679 -0.494 -13.775 1.00 86.06 397 ASN A C 1
ATOM 3179 O O . ASN A 1 397 ? 20.656 -0.631 -13.038 1.00 86.06 397 ASN A O 1
ATOM 3183 N N . LEU A 1 398 ? 18.421 -0.462 -13.319 1.00 90.44 398 LEU A N 1
ATOM 3184 C CA . LEU A 1 398 ? 18.054 -0.687 -11.915 1.00 90.44 398 LEU A CA 1
ATOM 3185 C C . LEU A 1 398 ? 17.577 -2.124 -11.649 1.00 90.44 398 LEU A C 1
ATOM 3187 O O . LEU A 1 398 ? 17.895 -2.667 -10.597 1.00 90.44 398 LEU A O 1
ATOM 3191 N N . LEU A 1 399 ? 16.861 -2.758 -12.586 1.00 91.62 399 LEU A N 1
ATOM 3192 C CA . LEU A 1 399 ? 16.391 -4.143 -12.449 1.00 91.62 399 LEU A CA 1
ATOM 3193 C C . LEU A 1 399 ? 17.558 -5.141 -12.510 1.00 91.62 399 LEU A C 1
ATOM 3195 O O . LEU A 1 399 ? 18.292 -5.166 -13.496 1.00 91.62 399 LEU A O 1
ATOM 3199 N N . VAL A 1 400 ? 17.683 -5.979 -11.477 1.00 91.81 400 VAL A N 1
ATOM 3200 C CA . VAL A 1 400 ? 18.687 -7.051 -11.374 1.00 91.81 400 VAL A CA 1
ATOM 3201 C C . VAL A 1 400 ? 18.106 -8.389 -11.819 1.00 91.81 400 VAL A C 1
ATOM 3203 O O . VAL A 1 400 ? 18.651 -9.045 -12.702 1.00 91.81 400 VAL A O 1
ATOM 3206 N N . ALA A 1 401 ? 16.992 -8.785 -11.204 1.00 90.06 401 ALA A N 1
ATOM 3207 C CA . ALA A 1 401 ? 16.322 -10.060 -11.419 1.00 90.06 401 ALA A CA 1
ATOM 3208 C C . ALA A 1 401 ? 14.837 -9.943 -11.046 1.00 90.06 401 ALA A C 1
ATOM 3210 O O . ALA A 1 401 ? 14.429 -9.003 -10.363 1.00 90.06 401 ALA A O 1
ATOM 3211 N N . PHE A 1 402 ? 14.021 -10.898 -11.483 1.00 89.12 402 PHE A N 1
ATOM 3212 C CA . PHE A 1 402 ? 12.618 -11.014 -11.087 1.00 89.12 402 PHE A CA 1
ATOM 3213 C C . PHE A 1 402 ? 12.168 -12.476 -11.143 1.00 89.12 402 PHE A C 1
ATOM 3215 O O . PHE A 1 402 ? 12.895 -13.329 -11.653 1.00 89.12 402 PHE A O 1
ATOM 3222 N N . THR A 1 403 ? 10.991 -12.797 -10.604 1.00 85.50 403 THR A N 1
ATOM 3223 C CA . THR A 1 403 ? 10.517 -14.189 -10.590 1.00 85.50 403 THR A CA 1
ATOM 3224 C C . THR A 1 403 ? 10.102 -14.641 -11.990 1.00 85.50 403 THR A C 1
ATOM 3226 O O . THR A 1 403 ? 9.047 -14.260 -12.500 1.00 85.50 403 THR A O 1
ATOM 3229 N N . GLU A 1 404 ? 10.921 -15.488 -12.610 1.00 69.25 404 GLU A N 1
ATOM 3230 C CA . GLU A 1 404 ? 10.610 -16.104 -13.907 1.00 69.25 404 GLU A CA 1
ATOM 3231 C C . GLU A 1 404 ? 9.673 -17.319 -13.772 1.00 69.25 404 GLU A C 1
ATOM 3233 O O . GLU A 1 404 ? 9.054 -17.732 -14.750 1.00 69.25 404 GLU A O 1
ATOM 3238 N N . HIS A 1 405 ? 9.541 -17.885 -12.564 1.00 71.75 405 HIS A N 1
ATOM 3239 C CA . HIS A 1 405 ? 8.928 -19.196 -12.350 1.00 71.75 405 HIS A CA 1
ATOM 3240 C C . HIS A 1 405 ? 7.957 -19.260 -11.167 1.00 71.75 405 HIS A C 1
ATOM 3242 O O . HIS A 1 405 ? 8.061 -18.535 -10.174 1.00 71.75 405 HIS A O 1
ATOM 3248 N N . ARG A 1 406 ? 7.053 -20.238 -11.267 1.00 74.75 406 ARG A N 1
ATOM 3249 C CA . ARG A 1 406 ? 6.064 -20.626 -10.260 1.00 74.75 406 ARG A CA 1
ATOM 3250 C C . ARG A 1 406 ? 6.199 -22.121 -9.982 1.00 74.75 406 ARG A C 1
ATOM 3252 O O . ARG A 1 406 ? 6.199 -22.926 -10.911 1.00 74.75 406 ARG A O 1
ATOM 3259 N N . ASP A 1 407 ? 6.315 -22.507 -8.717 1.00 70.62 407 ASP A N 1
ATOM 3260 C CA . ASP A 1 407 ? 6.451 -23.911 -8.336 1.00 70.62 407 ASP A CA 1
ATOM 3261 C C . ASP A 1 407 ? 5.103 -24.665 -8.351 1.00 70.62 407 ASP A C 1
ATOM 3263 O O . ASP A 1 407 ? 4.019 -24.085 -8.465 1.00 70.62 407 ASP A O 1
ATOM 3267 N N . SER A 1 408 ? 5.150 -25.993 -8.205 1.00 66.19 408 SER A N 1
ATOM 3268 C CA . SER A 1 408 ? 3.950 -26.844 -8.207 1.00 66.19 408 SER A CA 1
ATOM 3269 C C . SER A 1 408 ? 3.057 -26.701 -6.963 1.00 66.19 408 SER A C 1
ATOM 3271 O O . SER A 1 408 ? 1.975 -27.284 -6.936 1.00 66.19 408 SER A O 1
ATOM 3273 N N . ARG A 1 409 ? 3.490 -25.961 -5.932 1.00 69.12 409 ARG A N 1
ATOM 3274 C CA . ARG A 1 409 ? 2.683 -25.568 -4.762 1.00 69.12 409 ARG A CA 1
ATOM 3275 C C . ARG A 1 409 ? 1.987 -24.215 -4.996 1.00 69.12 409 ARG A C 1
ATOM 3277 O O . ARG A 1 409 ? 1.058 -23.878 -4.269 1.00 69.12 409 ARG A O 1
ATOM 3284 N N . GLY A 1 410 ? 2.388 -23.472 -6.032 1.00 70.38 410 GLY A N 1
ATOM 3285 C CA . GLY A 1 410 ? 1.896 -22.135 -6.361 1.00 70.38 410 GLY A CA 1
ATOM 3286 C C . GLY A 1 410 ? 2.721 -20.996 -5.758 1.00 70.38 410 GLY A C 1
ATOM 3287 O O . GLY A 1 410 ? 2.259 -19.860 -5.792 1.00 70.38 410 GLY A O 1
ATOM 3288 N N . LYS A 1 411 ? 3.913 -21.288 -5.224 1.00 80.31 411 LYS A N 1
ATOM 3289 C CA . LYS A 1 411 ? 4.861 -20.301 -4.700 1.00 80.31 411 LYS A CA 1
ATOM 3290 C C . LYS A 1 411 ? 5.734 -19.787 -5.850 1.00 80.31 411 LYS A C 1
ATOM 3292 O O . LYS A 1 411 ? 6.268 -20.580 -6.626 1.00 80.31 411 LYS A O 1
ATOM 3297 N N . TYR A 1 412 ? 5.838 -18.471 -5.994 1.00 86.06 412 TYR A N 1
ATOM 3298 C CA . TYR A 1 412 ? 6.672 -17.820 -7.009 1.00 86.06 412 TYR A CA 1
ATOM 3299 C C . TYR A 1 412 ? 8.065 -17.559 -6.432 1.00 86.06 412 TYR A C 1
ATOM 3301 O O . TYR A 1 412 ? 8.202 -17.416 -5.215 1.00 86.06 412 TYR A O 1
ATOM 3309 N N . GLY A 1 413 ? 9.100 -17.489 -7.270 1.00 88.50 413 GLY A N 1
ATOM 3310 C CA . GLY A 1 413 ? 10.449 -17.236 -6.764 1.00 88.50 413 GLY A CA 1
ATOM 3311 C C . GLY A 1 413 ? 11.513 -16.909 -7.802 1.00 88.50 413 GLY A C 1
ATOM 3312 O O . GLY A 1 413 ? 11.308 -17.043 -9.009 1.00 88.50 413 GLY A O 1
ATOM 3313 N N . VAL A 1 414 ? 12.642 -16.432 -7.286 1.00 90.31 414 VAL A N 1
ATOM 3314 C CA . VAL A 1 414 ? 13.820 -15.955 -8.014 1.00 90.31 414 VAL A CA 1
ATOM 3315 C C . VAL A 1 414 ? 15.076 -16.327 -7.227 1.00 90.31 414 VAL A C 1
ATOM 3317 O O . VAL A 1 414 ? 15.068 -16.337 -5.996 1.00 90.31 414 VAL A O 1
ATOM 3320 N N . SER A 1 415 ? 16.164 -16.625 -7.934 1.00 91.06 415 SER A N 1
ATOM 3321 C CA . SER A 1 415 ? 17.481 -16.799 -7.327 1.00 91.06 415 SER A CA 1
ATOM 3322 C C . SER A 1 415 ? 18.535 -16.099 -8.164 1.00 91.06 415 SER A C 1
ATOM 3324 O O . SER A 1 415 ? 18.515 -16.189 -9.393 1.00 91.06 415 SER A O 1
ATOM 3326 N N . CYS A 1 416 ? 19.430 -15.389 -7.491 1.00 92.88 416 CYS A N 1
ATOM 3327 C CA . CYS A 1 416 ? 20.502 -14.620 -8.100 1.00 92.88 416 CYS A CA 1
ATOM 3328 C C . CYS A 1 416 ? 21.613 -14.379 -7.079 1.00 92.88 416 CYS A C 1
ATOM 3330 O O . CYS A 1 416 ? 21.345 -14.213 -5.889 1.00 92.88 416 CYS A O 1
ATOM 3332 N N . ASP A 1 417 ? 22.846 -14.310 -7.557 1.00 95.19 417 ASP A N 1
ATOM 3333 C CA . ASP A 1 417 ? 23.979 -13.815 -6.784 1.00 95.19 417 ASP A CA 1
ATOM 3334 C C . ASP A 1 417 ? 23.898 -12.275 -6.734 1.00 95.19 417 ASP A C 1
ATOM 3336 O O . ASP A 1 417 ? 23.799 -11.628 -7.783 1.00 95.19 417 ASP A O 1
ATOM 3340 N N . LEU A 1 418 ? 23.894 -11.684 -5.535 1.00 95.69 418 LEU A N 1
ATOM 3341 C CA . LEU A 1 418 ? 23.917 -10.233 -5.322 1.00 95.69 418 LEU A CA 1
ATOM 3342 C C . LEU A 1 418 ? 25.232 -9.827 -4.653 1.00 95.69 418 LEU A C 1
ATOM 3344 O O . LEU A 1 418 ? 25.718 -10.502 -3.751 1.00 95.69 418 LEU A O 1
ATOM 3348 N N . SER A 1 419 ? 25.789 -8.691 -5.070 1.00 95.44 419 SER A N 1
ATOM 3349 C CA . SER A 1 419 ? 26.894 -8.066 -4.342 1.00 95.44 419 SER A CA 1
ATOM 3350 C C . SER A 1 419 ? 26.378 -7.290 -3.132 1.00 95.44 419 SER A C 1
ATOM 3352 O O . SER A 1 419 ? 25.240 -6.808 -3.164 1.00 95.44 419 SER A O 1
ATOM 3354 N N . ALA A 1 420 ? 27.234 -7.068 -2.139 1.00 96.50 420 ALA A N 1
ATOM 3355 C CA . ALA A 1 420 ? 26.966 -6.181 -1.010 1.00 96.50 420 ALA A CA 1
ATOM 3356 C C . ALA A 1 420 ? 26.384 -4.824 -1.463 1.00 96.50 420 ALA A C 1
ATOM 3358 O O . ALA A 1 420 ? 26.852 -4.212 -2.433 1.00 96.50 420 ALA A O 1
ATOM 3359 N N . GLY A 1 421 ? 25.356 -4.341 -0.764 1.00 95.31 421 GLY A N 1
ATOM 3360 C CA . GLY A 1 421 ? 24.690 -3.072 -1.043 1.00 95.31 421 GLY A CA 1
ATOM 3361 C C . GLY A 1 421 ? 23.184 -3.075 -0.778 1.00 95.31 421 GLY A C 1
ATOM 3362 O O . GLY A 1 421 ? 22.608 -4.029 -0.259 1.00 95.31 421 GLY A O 1
ATOM 3363 N N . LYS A 1 422 ? 22.541 -1.966 -1.163 1.00 94.19 422 LYS A N 1
ATOM 3364 C CA . LYS A 1 422 ? 21.108 -1.733 -0.967 1.00 94.19 422 LYS A CA 1
ATOM 3365 C C . LYS A 1 422 ? 20.289 -2.036 -2.224 1.00 94.19 422 LYS A C 1
ATOM 3367 O O . LYS A 1 422 ? 20.619 -1.592 -3.330 1.00 94.19 422 LYS A O 1
ATOM 3372 N N . TYR A 1 423 ? 19.173 -2.722 -2.011 1.00 94.50 423 TYR A N 1
ATOM 3373 C CA . TYR A 1 423 ? 18.204 -3.130 -3.018 1.00 94.50 423 TYR A CA 1
ATOM 3374 C C . TYR A 1 423 ? 16.777 -2.744 -2.599 1.00 94.50 423 TYR A C 1
ATOM 3376 O O . TYR A 1 423 ? 16.504 -2.503 -1.425 1.00 94.50 423 TYR A O 1
ATOM 3384 N N . TYR A 1 424 ? 15.861 -2.723 -3.565 1.00 92.75 424 TYR A N 1
ATOM 3385 C CA . TYR A 1 424 ? 14.418 -2.666 -3.343 1.00 92.75 424 TYR A CA 1
ATOM 3386 C C . TYR A 1 424 ? 13.795 -3.984 -3.799 1.00 92.75 424 TYR A C 1
ATOM 3388 O O . TYR A 1 424 ? 13.990 -4.398 -4.948 1.00 92.75 424 TYR A O 1
ATOM 3396 N N . ILE A 1 425 ? 13.030 -4.628 -2.921 1.00 94.06 425 ILE A N 1
ATOM 3397 C CA . ILE A 1 425 ? 12.273 -5.841 -3.231 1.00 94.06 425 ILE A CA 1
ATOM 3398 C C . ILE A 1 425 ? 10.825 -5.422 -3.479 1.00 94.06 425 ILE A C 1
ATOM 3400 O O . ILE A 1 425 ? 10.143 -4.902 -2.596 1.00 94.06 425 ILE A O 1
ATOM 3404 N N . MET A 1 426 ? 10.375 -5.614 -4.716 1.00 91.69 426 MET A N 1
ATOM 3405 C CA . MET A 1 426 ? 9.138 -5.038 -5.238 1.00 91.69 426 MET A CA 1
ATOM 3406 C C . MET A 1 426 ? 8.148 -6.137 -5.645 1.00 91.69 426 MET A C 1
ATOM 3408 O O . MET A 1 426 ? 8.268 -6.687 -6.746 1.00 91.69 426 MET A O 1
ATOM 3412 N N . PRO A 1 427 ? 7.160 -6.467 -4.796 1.00 92.62 427 PRO A N 1
ATOM 3413 C CA . PRO A 1 427 ? 6.024 -7.289 -5.189 1.00 92.62 427 PRO A CA 1
ATOM 3414 C C . PRO A 1 427 ? 5.235 -6.658 -6.342 1.00 92.62 427 PRO A C 1
ATOM 3416 O O . PRO A 1 427 ? 5.072 -5.439 -6.432 1.00 92.62 427 PRO A O 1
ATOM 3419 N N . TYR A 1 428 ? 4.689 -7.500 -7.213 1.00 88.75 428 TYR A N 1
ATOM 3420 C CA . TYR A 1 428 ? 3.828 -7.076 -8.313 1.00 88.75 428 TYR A CA 1
ATOM 3421 C C . TYR A 1 428 ? 2.746 -8.112 -8.599 1.00 88.75 428 TYR A C 1
ATOM 3423 O O . TYR A 1 428 ? 2.996 -9.313 -8.539 1.00 88.75 428 TYR A O 1
ATOM 3431 N N . THR A 1 429 ? 1.568 -7.642 -8.993 1.00 86.62 429 THR A N 1
ATOM 3432 C CA . THR A 1 429 ? 0.491 -8.430 -9.602 1.00 86.62 429 THR A CA 1
ATOM 3433 C C . THR A 1 429 ? -0.100 -7.613 -10.749 1.00 86.62 429 THR A C 1
ATOM 3435 O O . THR A 1 429 ? -0.061 -6.389 -10.713 1.00 86.62 429 THR A O 1
ATOM 3438 N N . THR A 1 430 ? -0.678 -8.240 -11.773 1.00 79.12 430 THR A N 1
ATOM 3439 C CA . THR A 1 430 ? -1.386 -7.492 -12.830 1.00 79.12 430 THR A CA 1
ATOM 3440 C C . THR A 1 430 ? -2.727 -6.914 -12.359 1.00 79.12 430 THR A C 1
ATOM 3442 O O . THR A 1 430 ? -3.425 -6.263 -13.136 1.00 79.12 430 THR A O 1
ATOM 3445 N N . GLY A 1 431 ? -3.156 -7.220 -11.126 1.00 78.88 431 GLY A N 1
ATOM 3446 C CA . GLY A 1 431 ? -4.470 -6.856 -10.586 1.00 78.88 431 GLY A CA 1
ATOM 3447 C C . GLY A 1 431 ? -5.642 -7.569 -11.278 1.00 78.88 431 GLY A C 1
ATOM 3448 O O . GLY A 1 431 ? -6.791 -7.430 -10.865 1.00 78.88 431 GLY A O 1
ATOM 3449 N N . CYS A 1 432 ? -5.385 -8.357 -12.324 1.00 72.94 432 CYS A N 1
ATOM 3450 C CA . CYS A 1 432 ? -6.411 -8.911 -13.204 1.00 72.94 432 CYS A CA 1
ATOM 3451 C C . CYS A 1 432 ? -7.208 -10.066 -12.586 1.00 72.94 432 CYS A C 1
ATOM 3453 O O . CYS A 1 432 ? -8.297 -10.379 -13.060 1.00 72.94 432 CYS A O 1
ATOM 3455 N N . ARG A 1 433 ? -6.672 -10.700 -11.536 1.00 71.69 433 ARG A N 1
ATOM 3456 C CA . ARG A 1 433 ? -7.349 -11.761 -10.771 1.00 71.69 433 ARG A CA 1
ATOM 3457 C C . ARG A 1 433 ? -8.117 -11.234 -9.549 1.00 71.69 433 ARG A C 1
ATOM 3459 O O . ARG A 1 433 ? -8.781 -12.015 -8.870 1.00 71.69 433 ARG A O 1
ATOM 3466 N N . PHE A 1 434 ? -8.093 -9.921 -9.310 1.00 72.69 434 PHE A N 1
ATOM 3467 C CA . PHE A 1 434 ? -9.016 -9.249 -8.396 1.00 72.69 434 PHE A CA 1
ATOM 3468 C C . PHE A 1 434 ? -10.344 -9.009 -9.116 1.00 72.69 434 PHE A C 1
ATOM 3470 O O . PHE A 1 434 ? -10.379 -8.632 -10.289 1.00 72.69 434 PHE A O 1
ATOM 3477 N N . LYS A 1 435 ? -11.459 -9.235 -8.419 1.00 58.91 435 LYS A N 1
ATOM 3478 C CA . LYS A 1 435 ? -12.791 -9.030 -8.992 1.00 58.91 435 LYS A CA 1
ATOM 3479 C C . LYS A 1 435 ? -13.187 -7.566 -8.833 1.00 58.91 435 LYS A C 1
ATOM 3481 O O . LYS A 1 435 ? -13.251 -7.071 -7.711 1.00 58.91 435 LYS A O 1
ATOM 3486 N N . SER A 1 436 ? -13.554 -6.909 -9.932 1.00 57.59 436 SER A N 1
ATOM 3487 C CA . SER A 1 436 ? -14.323 -5.661 -9.858 1.00 57.59 436 SER A CA 1
ATOM 3488 C C . SER A 1 436 ? -15.605 -5.895 -9.043 1.00 57.59 436 SER A C 1
ATOM 3490 O O . SER A 1 436 ? -16.283 -6.915 -9.238 1.00 57.59 436 SER A O 1
ATOM 3492 N N . ARG A 1 437 ? -15.932 -4.981 -8.116 1.00 62.25 437 ARG A N 1
ATOM 3493 C CA . ARG A 1 437 ? -17.118 -5.091 -7.250 1.00 62.25 437 ARG A CA 1
ATOM 3494 C C . ARG A 1 437 ? -18.396 -5.002 -8.081 1.00 62.25 437 ARG A C 1
ATOM 3496 O O . ARG A 1 437 ? -18.902 -3.921 -8.377 1.00 62.25 437 ARG A O 1
ATOM 3503 N N . LYS A 1 438 ? -18.952 -6.163 -8.433 1.00 51.97 438 LYS A N 1
ATOM 3504 C CA . LYS A 1 438 ? -20.320 -6.265 -8.959 1.00 51.97 438 LYS A CA 1
ATOM 3505 C C . LYS A 1 438 ? -21.285 -5.741 -7.895 1.00 51.97 438 LYS A C 1
ATOM 3507 O O . LYS A 1 438 ? -21.097 -6.037 -6.719 1.00 51.97 438 LYS A O 1
ATOM 3512 N N . SER A 1 439 ? -22.306 -4.993 -8.318 1.00 54.31 439 SER A N 1
ATOM 3513 C CA . SER A 1 439 ? -23.291 -4.350 -7.435 1.00 54.31 439 SER A CA 1
ATOM 3514 C C . SER A 1 439 ? -23.776 -5.306 -6.341 1.00 54.31 439 SER A C 1
ATOM 3516 O O . SER A 1 439 ? -24.343 -6.356 -6.656 1.00 54.31 439 SER A O 1
ATOM 3518 N N . GLU A 1 440 ? -23.536 -4.950 -5.079 1.00 59.03 440 GLU A N 1
ATOM 3519 C CA . GLU A 1 440 ? -23.745 -5.837 -3.935 1.00 59.03 440 GLU A CA 1
ATOM 3520 C C . GLU A 1 440 ? -25.231 -6.205 -3.787 1.00 59.03 440 GLU A C 1
ATOM 3522 O O . GLU A 1 440 ? -26.052 -5.417 -3.330 1.00 59.03 440 GLU A O 1
ATOM 3527 N N . SER A 1 441 ? -25.587 -7.432 -4.178 1.00 57.88 441 SER A N 1
ATOM 3528 C CA . SER A 1 441 ? -26.943 -7.985 -4.031 1.00 57.88 441 SER A CA 1
ATOM 3529 C C . SER A 1 441 ? -27.152 -8.735 -2.708 1.00 57.88 441 SER A C 1
ATOM 3531 O O . SER A 1 441 ? -28.150 -9.436 -2.542 1.00 57.88 441 SER A O 1
ATOM 3533 N N . GLY A 1 442 ? -26.171 -8.671 -1.806 1.00 69.38 442 GLY A N 1
ATOM 3534 C CA . GLY A 1 442 ? -26.207 -9.282 -0.480 1.00 69.38 442 GLY A CA 1
ATOM 3535 C C . GLY A 1 442 ? -26.680 -8.301 0.590 1.00 69.38 442 GLY A C 1
ATOM 3536 O O . GLY A 1 442 ? -26.744 -7.096 0.369 1.00 69.38 442 GLY A O 1
ATOM 3537 N N . LYS A 1 443 ? -27.002 -8.820 1.777 1.00 83.06 443 LYS A N 1
ATOM 3538 C CA . LYS A 1 443 ? -27.310 -7.978 2.937 1.00 83.06 443 LYS A CA 1
ATOM 3539 C C . LYS A 1 443 ? -26.010 -7.531 3.609 1.00 83.06 443 LYS A C 1
ATOM 3541 O O . LYS A 1 443 ? -25.165 -8.375 3.898 1.00 83.06 443 LYS A O 1
ATOM 3546 N N . GLU A 1 444 ? -25.912 -6.243 3.926 1.00 91.31 444 GLU A N 1
ATOM 3547 C CA . GLU A 1 444 ? -24.819 -5.694 4.730 1.00 91.31 444 GLU A CA 1
ATOM 3548 C C . GLU A 1 444 ? -24.688 -6.402 6.094 1.00 91.31 444 GLU A C 1
ATOM 3550 O O . GLU A 1 444 ? -25.677 -6.679 6.788 1.00 91.31 444 GLU A O 1
ATOM 3555 N N . ALA A 1 445 ? -23.450 -6.727 6.462 1.00 93.06 445 ALA A N 1
ATOM 3556 C CA . ALA A 1 445 ? -23.111 -7.386 7.711 1.00 93.06 445 ALA A CA 1
ATOM 3557 C C . ALA A 1 445 ? -23.194 -6.402 8.887 1.00 93.06 445 ALA A C 1
ATOM 3559 O O . ALA A 1 445 ? -22.641 -5.312 8.848 1.00 93.06 445 ALA A O 1
ATOM 3560 N N . LYS A 1 446 ? -23.846 -6.800 9.982 1.00 94.44 446 LYS A N 1
ATOM 3561 C CA . LYS A 1 446 ? -23.887 -5.978 11.198 1.00 94.44 446 LYS A CA 1
ATOM 3562 C C . LYS A 1 446 ? -22.542 -6.083 11.929 1.00 94.44 446 LYS A C 1
ATOM 3564 O O . LYS A 1 446 ? -22.218 -7.166 12.410 1.00 94.44 446 LYS A O 1
ATOM 3569 N N . LEU A 1 447 ? -21.778 -4.988 12.007 1.00 95.56 447 LEU A N 1
ATOM 3570 C CA . LEU A 1 447 ? -20.463 -4.976 12.667 1.00 95.56 447 LEU A CA 1
ATOM 3571 C C . LEU A 1 447 ? -20.581 -5.076 14.191 1.00 95.56 447 LEU A C 1
ATOM 3573 O O . LEU A 1 447 ? -19.970 -5.959 14.792 1.00 95.56 447 LEU A O 1
ATOM 3577 N N . VAL A 1 448 ? -21.419 -4.224 14.786 1.00 94.94 448 VAL A N 1
ATOM 3578 C CA . VAL A 1 448 ? -21.574 -4.008 16.236 1.00 94.94 448 VAL A CA 1
ATOM 3579 C C . VAL A 1 448 ? -22.972 -4.435 16.701 1.00 94.94 448 VAL A C 1
ATOM 3581 O O . VAL A 1 448 ? -23.934 -4.382 15.937 1.00 94.94 448 VAL A O 1
ATOM 3584 N N . SER A 1 449 ? -23.124 -4.872 17.949 1.00 92.81 449 SER A N 1
ATOM 3585 C CA . SER A 1 449 ? -24.403 -5.249 18.573 1.00 92.81 449 SER A CA 1
ATOM 3586 C C . SER A 1 449 ? -24.466 -4.788 20.028 1.00 92.81 449 SER A C 1
ATOM 3588 O O . SER A 1 449 ? -23.438 -4.777 20.685 1.00 92.81 449 SER A O 1
ATOM 3590 N N . GLN A 1 450 ? -25.653 -4.460 20.544 1.00 91.56 450 GLN A N 1
ATOM 3591 C CA . GLN A 1 450 ? -25.829 -4.222 21.982 1.00 91.56 450 GLN A CA 1
ATOM 3592 C C . GLN A 1 450 ? -25.848 -5.545 22.759 1.00 91.56 450 GLN A C 1
ATOM 3594 O O . GLN A 1 450 ? -26.398 -6.548 22.288 1.00 91.56 450 GLN A O 1
ATOM 3599 N N . ASP A 1 451 ? -25.253 -5.529 23.948 1.00 89.00 451 ASP A N 1
ATOM 3600 C CA . ASP A 1 451 ? -25.260 -6.624 24.913 1.00 89.00 451 ASP A CA 1
ATOM 3601 C C . ASP A 1 451 ? -26.540 -6.603 25.799 1.00 89.00 451 ASP A C 1
ATOM 3603 O O . ASP A 1 451 ? -27.554 -6.005 25.440 1.00 89.00 451 ASP A O 1
ATOM 3607 N N . LYS A 1 452 ? -26.541 -7.291 26.953 1.00 87.31 452 LYS A N 1
ATOM 3608 C CA . LYS A 1 452 ? -27.662 -7.258 27.912 1.00 87.31 452 LYS A CA 1
ATOM 3609 C C . LYS A 1 452 ? -27.674 -6.027 28.829 1.00 87.31 452 LYS A C 1
ATOM 3611 O O . LYS A 1 452 ? -28.723 -5.754 29.408 1.00 87.31 452 LYS A O 1
ATOM 3616 N N . GLY A 1 453 ? -26.546 -5.340 29.002 1.00 86.06 453 GLY A N 1
ATOM 3617 C CA . GLY A 1 453 ? -26.452 -4.056 29.704 1.00 86.06 453 GLY A CA 1
ATOM 3618 C C . GLY A 1 453 ? -26.764 -2.846 28.817 1.00 86.06 453 GLY A C 1
ATOM 3619 O O . GLY A 1 453 ? -26.979 -1.759 29.341 1.00 86.06 453 GLY A O 1
ATOM 3620 N N . GLY A 1 454 ? -26.816 -3.037 27.494 1.00 84.38 454 GLY A N 1
ATOM 3621 C CA . GLY A 1 454 ? -26.974 -1.971 26.501 1.00 84.38 454 GLY A CA 1
ATOM 3622 C C . GLY A 1 454 ? -25.647 -1.459 25.933 1.00 84.38 454 GLY A C 1
ATOM 3623 O O . GLY A 1 454 ? -25.670 -0.607 25.050 1.00 84.38 454 GLY A O 1
ATOM 3624 N N . LYS A 1 455 ? -24.506 -2.003 26.382 1.00 87.06 455 LYS A N 1
ATOM 3625 C CA . LYS A 1 455 ? -23.174 -1.673 25.863 1.00 87.06 455 LYS A CA 1
ATOM 3626 C C . LYS A 1 455 ? -23.019 -2.202 24.439 1.00 87.06 455 LYS A C 1
ATOM 3628 O O . LYS A 1 455 ? -23.432 -3.324 24.133 1.00 87.06 455 LYS A O 1
ATOM 3633 N N . TYR A 1 456 ? -22.390 -1.411 23.580 1.00 89.38 456 TYR A N 1
ATOM 3634 C CA . TYR A 1 456 ? -22.016 -1.824 22.234 1.00 89.38 456 TYR A CA 1
ATOM 3635 C C . TYR A 1 456 ? -20.803 -2.762 22.261 1.00 89.38 456 TYR A C 1
ATOM 3637 O O . TYR A 1 456 ? -19.817 -2.512 22.944 1.00 89.38 456 TYR A O 1
ATOM 3645 N N . VAL A 1 457 ? -20.899 -3.880 21.537 1.00 91.06 457 VAL A N 1
ATOM 3646 C CA . VAL A 1 457 ? -19.848 -4.901 21.420 1.00 91.06 457 VAL A CA 1
ATOM 3647 C C . VAL A 1 457 ? -19.749 -5.422 19.986 1.00 91.06 457 VAL A C 1
ATOM 3649 O O . VAL A 1 457 ? -20.766 -5.636 19.313 1.00 91.06 457 VAL A O 1
ATOM 3652 N N . ILE A 1 458 ? -18.528 -5.670 19.506 1.00 94.81 458 ILE A N 1
ATOM 3653 C CA . ILE A 1 458 ? -18.298 -6.194 18.152 1.00 94.81 458 ILE A CA 1
ATOM 3654 C C . ILE A 1 458 ? -18.884 -7.604 17.974 1.00 94.81 458 ILE A C 1
ATOM 3656 O O . ILE A 1 458 ? -18.793 -8.479 18.842 1.00 94.81 458 ILE A O 1
ATOM 3660 N N . THR A 1 459 ? -19.492 -7.857 16.816 1.00 95.75 459 THR A N 1
ATOM 3661 C CA . THR A 1 459 ? -20.066 -9.170 16.496 1.00 95.75 459 THR A CA 1
ATOM 3662 C C . THR A 1 459 ? -18.978 -10.213 16.248 1.00 95.75 459 THR A C 1
ATOM 3664 O O . THR A 1 459 ? -17.893 -9.910 15.760 1.00 95.75 459 THR A O 1
ATOM 3667 N N . LYS A 1 460 ? -19.295 -11.495 16.477 1.00 94.75 460 LYS A N 1
ATOM 3668 C CA . LYS A 1 460 ? -18.383 -12.623 16.184 1.00 94.75 460 LYS A CA 1
ATOM 3669 C C . LYS A 1 460 ? -17.914 -12.670 14.722 1.00 94.75 460 LYS A C 1
ATOM 3671 O O . LYS A 1 460 ? -16.838 -13.178 14.434 1.00 94.75 460 LYS A O 1
ATOM 3676 N N . SER A 1 461 ? -18.733 -12.166 13.799 1.00 94.19 461 SER A N 1
ATOM 3677 C CA . SER A 1 461 ? -18.401 -12.028 12.379 1.00 94.19 461 SER A CA 1
ATOM 3678 C C . SER A 1 461 ? -17.356 -10.946 12.117 1.00 94.19 461 SER A C 1
ATOM 3680 O O . SER A 1 461 ? -16.472 -11.181 11.298 1.00 94.19 461 SER A O 1
ATOM 3682 N N . PHE A 1 462 ? -17.456 -9.804 12.801 1.00 95.38 462 PHE A N 1
ATOM 3683 C CA . PHE A 1 462 ? -16.516 -8.692 12.671 1.00 95.38 462 PHE A CA 1
ATOM 3684 C C . PHE A 1 462 ? -15.218 -8.960 13.443 1.00 95.38 462 PHE A C 1
ATOM 3686 O O . PHE A 1 462 ? -14.149 -8.799 12.866 1.00 95.38 462 PHE A O 1
ATOM 3693 N N . ARG A 1 463 ? -15.294 -9.515 14.666 1.00 96.31 463 ARG A N 1
ATOM 3694 C CA . ARG A 1 463 ? -14.116 -9.943 15.444 1.00 96.31 463 ARG A CA 1
ATOM 3695 C C . ARG A 1 463 ? -13.182 -10.834 14.624 1.00 96.31 463 ARG A C 1
ATOM 3697 O O . ARG A 1 463 ? -11.999 -10.540 14.558 1.00 96.31 463 ARG A O 1
ATOM 3704 N N . LYS A 1 464 ? -13.708 -11.849 13.920 1.00 95.12 464 LYS A N 1
ATOM 3705 C CA . LYS A 1 464 ? -12.867 -12.696 13.057 1.00 95.12 464 LYS A CA 1
ATOM 3706 C C . LYS A 1 464 ? -12.166 -11.905 11.940 1.00 95.12 464 LYS A C 1
ATOM 3708 O O . LYS A 1 464 ? -11.042 -12.232 11.584 1.00 95.12 464 LYS A O 1
ATOM 3713 N N . VAL A 1 465 ? -12.814 -10.891 11.371 1.00 95.50 465 VAL A N 1
ATOM 3714 C CA . VAL A 1 465 ? -12.185 -10.061 10.335 1.00 95.50 465 VAL A CA 1
ATOM 3715 C C . VAL A 1 465 ? -11.111 -9.148 10.926 1.00 95.50 465 VAL A C 1
ATOM 3717 O O . VAL A 1 465 ? -10.090 -8.950 10.283 1.00 95.50 465 VAL A O 1
ATOM 3720 N N . LEU A 1 466 ? -11.283 -8.663 12.156 1.00 96.50 466 LEU A N 1
ATOM 3721 C CA . LEU A 1 466 ? -10.230 -7.945 12.877 1.00 96.50 466 LEU A CA 1
ATOM 3722 C C . LEU A 1 466 ? -9.064 -8.867 13.282 1.00 96.50 466 LEU A C 1
ATOM 3724 O O . LEU A 1 466 ? -7.916 -8.451 13.190 1.00 96.50 466 LEU A O 1
ATOM 3728 N N . GLU A 1 467 ? -9.333 -10.125 13.650 1.00 95.88 467 GLU A N 1
ATOM 3729 C CA . GLU A 1 467 ? -8.305 -11.163 13.850 1.00 95.88 467 GLU A CA 1
ATOM 3730 C C . GLU A 1 467 ? -7.521 -11.426 12.548 1.00 95.88 467 GLU A C 1
ATOM 3732 O O . GLU A 1 467 ? -6.293 -11.434 12.574 1.00 95.88 467 GLU A O 1
ATOM 3737 N N . ASP A 1 468 ? -8.221 -11.586 11.413 1.00 94.06 468 ASP A N 1
ATOM 3738 C CA . ASP A 1 468 ? -7.604 -11.754 10.089 1.00 94.06 468 ASP A CA 1
ATOM 3739 C C . ASP A 1 468 ? -6.797 -10.490 9.688 1.00 94.06 468 ASP A C 1
ATOM 3741 O O . ASP A 1 468 ? -5.694 -10.617 9.171 1.00 94.06 468 ASP A O 1
ATOM 3745 N N . ILE A 1 469 ? -7.310 -9.273 9.945 1.00 95.38 469 ILE A N 1
ATOM 3746 C CA . ILE A 1 469 ? -6.617 -7.989 9.691 1.00 95.38 469 ILE A CA 1
ATOM 3747 C C . ILE A 1 469 ? -5.343 -7.872 10.526 1.00 95.38 469 ILE A C 1
ATOM 3749 O O . ILE A 1 469 ? -4.303 -7.538 9.969 1.00 95.38 469 ILE A O 1
ATOM 3753 N N . PHE A 1 470 ? -5.401 -8.188 11.822 1.00 96.31 470 PHE A N 1
ATOM 3754 C CA . PHE A 1 470 ? -4.218 -8.219 12.679 1.00 96.31 470 PHE A CA 1
ATOM 3755 C C . PHE A 1 470 ? -3.156 -9.157 12.094 1.00 96.31 470 PHE A C 1
ATOM 3757 O O . PHE A 1 470 ? -2.023 -8.742 11.893 1.00 96.31 470 PHE A O 1
ATOM 3764 N N . ASP A 1 471 ? -3.539 -10.381 11.710 1.00 94.38 471 ASP A N 1
ATOM 3765 C CA . ASP A 1 471 ? -2.630 -11.366 11.105 1.00 94.38 471 ASP A CA 1
ATOM 3766 C C . ASP A 1 471 ? -2.050 -10.944 9.735 1.00 94.38 471 ASP A C 1
ATOM 3768 O O . ASP A 1 471 ? -1.113 -11.592 9.251 1.00 94.38 471 ASP A O 1
ATOM 3772 N N . TYR A 1 472 ? -2.573 -9.880 9.110 1.00 92.50 472 TYR A N 1
ATOM 3773 C CA . TYR A 1 472 ? -2.060 -9.282 7.869 1.00 92.50 472 TYR A CA 1
ATOM 3774 C C . TYR A 1 472 ? -1.293 -7.962 8.081 1.00 92.50 472 TYR A C 1
ATOM 3776 O O . TYR A 1 472 ? -0.551 -7.576 7.178 1.00 92.50 472 TYR A O 1
ATOM 3784 N N . SER A 1 473 ? -1.478 -7.293 9.226 1.00 94.56 473 SER A N 1
ATOM 3785 C CA . SER A 1 473 ? -0.785 -6.054 9.626 1.00 94.56 473 SER A CA 1
ATOM 3786 C C . SER A 1 473 ? 0.400 -6.296 10.571 1.00 94.56 473 SER A C 1
ATOM 3788 O O . SER A 1 473 ? 1.284 -5.459 10.635 1.00 94.56 473 SER A O 1
ATOM 3790 N N . ASP A 1 474 ? 0.445 -7.429 11.271 1.00 95.31 474 ASP A N 1
ATOM 3791 C CA . ASP A 1 474 ? 1.675 -8.065 11.768 1.00 95.31 474 ASP A CA 1
ATOM 3792 C C . ASP A 1 474 ? 2.514 -8.432 10.522 1.00 95.31 474 ASP A C 1
ATOM 3794 O O . ASP A 1 474 ? 2.095 -9.287 9.732 1.00 95.31 474 ASP A O 1
ATOM 3798 N N . LEU A 1 475 ? 3.627 -7.737 10.270 1.00 94.50 475 LEU A N 1
ATOM 3799 C CA . LEU A 1 475 ? 4.415 -7.824 9.036 1.00 94.50 475 LEU A CA 1
ATOM 3800 C C . LEU A 1 475 ? 5.701 -8.636 9.189 1.00 94.50 475 LEU A C 1
ATOM 3802 O O . LEU A 1 475 ? 6.133 -9.208 8.190 1.00 94.50 475 LEU A O 1
ATOM 3806 N N . ASP A 1 476 ? 6.315 -8.752 10.363 1.00 93.06 476 ASP A N 1
ATOM 3807 C CA . ASP A 1 476 ? 7.422 -9.707 10.555 1.00 93.06 476 ASP A CA 1
ATOM 3808 C C . ASP A 1 476 ? 6.904 -11.155 10.757 1.00 93.06 476 ASP A C 1
ATOM 3810 O O . ASP A 1 476 ? 7.477 -12.126 10.243 1.00 93.06 476 ASP A O 1
ATOM 3814 N N . GLY A 1 477 ? 5.722 -11.317 11.356 1.00 92.06 477 GLY A N 1
ATOM 3815 C CA . GLY A 1 477 ? 5.129 -12.596 11.734 1.00 92.06 477 GLY A CA 1
ATOM 3816 C C . GLY A 1 477 ? 5.366 -13.005 13.187 1.00 92.06 477 GLY A C 1
ATOM 3817 O O . GLY A 1 477 ? 5.231 -14.201 13.466 1.00 92.06 477 GLY A O 1
ATOM 3818 N N . ASN A 1 478 ? 5.738 -12.079 14.077 1.00 93.31 478 ASN A N 1
ATOM 3819 C CA . ASN A 1 478 ? 6.041 -12.346 15.483 1.00 93.31 478 ASN A CA 1
ATOM 3820 C C . ASN A 1 478 ? 4.777 -12.583 16.345 1.00 93.31 478 ASN A C 1
ATOM 3822 O O . ASN A 1 478 ? 4.848 -13.307 17.341 1.00 93.31 478 ASN A O 1
ATOM 3826 N N . GLY A 1 479 ? 3.608 -12.093 15.907 1.00 94.56 479 GLY A N 1
ATOM 3827 C CA . GLY A 1 479 ? 2.305 -12.268 16.571 1.00 94.56 479 GLY A CA 1
ATOM 3828 C C . GLY A 1 479 ? 1.821 -11.079 17.416 1.00 94.56 479 GLY A C 1
ATOM 3829 O O . GLY A 1 479 ? 0.714 -11.139 17.964 1.00 94.56 479 GLY A O 1
ATOM 3830 N N . PHE A 1 480 ? 2.614 -10.015 17.481 1.00 95.81 480 PHE A N 1
ATOM 3831 C CA . PHE A 1 480 ? 2.312 -8.692 18.020 1.00 95.81 480 PHE A CA 1
ATOM 3832 C C . PHE A 1 480 ? 2.170 -7.687 16.860 1.00 95.81 480 PHE A C 1
ATOM 3834 O O . PHE A 1 480 ? 2.056 -8.080 15.698 1.00 95.81 480 PHE A O 1
ATOM 3841 N N . MET A 1 481 ? 2.096 -6.391 17.163 1.00 95.25 481 MET A N 1
ATOM 3842 C CA . MET A 1 481 ? 2.139 -5.332 16.156 1.00 95.25 481 MET A CA 1
ATOM 3843 C C . MET A 1 481 ? 2.908 -4.136 16.713 1.00 95.25 481 MET A C 1
ATOM 3845 O O . MET A 1 481 ? 2.437 -3.442 17.621 1.00 95.25 481 MET A O 1
ATOM 3849 N N . SER A 1 482 ? 4.097 -3.903 16.166 1.00 94.12 482 SER A N 1
ATOM 3850 C CA . SER A 1 482 ? 4.963 -2.779 16.518 1.00 94.12 482 SER A CA 1
ATOM 3851 C C . SER A 1 482 ? 4.302 -1.433 16.195 1.00 94.12 482 SER A C 1
ATOM 3853 O O . SER A 1 482 ? 3.424 -1.336 15.329 1.00 94.12 482 SER A O 1
ATOM 3855 N N . ARG A 1 483 ? 4.783 -0.335 16.799 1.00 92.38 483 ARG A N 1
ATOM 3856 C CA . ARG A 1 483 ? 4.339 1.021 16.410 1.00 92.38 483 ARG A CA 1
ATOM 3857 C C . ARG A 1 483 ? 4.578 1.309 14.919 1.00 92.38 483 ARG A C 1
ATOM 3859 O O . ARG A 1 483 ? 3.784 2.011 14.297 1.00 92.38 483 ARG A O 1
ATOM 3866 N N . LYS A 1 484 ? 5.635 0.739 14.325 1.00 91.38 484 LYS A N 1
ATOM 3867 C CA . LYS A 1 484 ? 5.942 0.865 12.889 1.00 91.38 484 LYS A CA 1
ATOM 3868 C C . LYS A 1 484 ? 4.844 0.235 12.028 1.00 91.38 484 LYS A C 1
ATOM 3870 O O . LYS A 1 484 ? 4.380 0.849 11.070 1.00 91.38 484 LYS A O 1
ATOM 3875 N N . GLU A 1 485 ? 4.406 -0.965 12.382 1.00 94.06 485 GLU A N 1
ATOM 3876 C CA . GLU A 1 485 ? 3.343 -1.686 11.678 1.00 94.06 485 GLU A CA 1
ATOM 3877 C C . GLU A 1 485 ? 1.969 -1.054 11.906 1.00 94.06 485 GLU A C 1
ATOM 3879 O O . GLU A 1 485 ? 1.202 -0.902 10.955 1.00 94.06 485 GLU A O 1
ATOM 3884 N N . PHE A 1 486 ? 1.686 -0.587 13.125 1.00 92.25 486 PHE A N 1
ATOM 3885 C CA . PHE A 1 486 ? 0.454 0.142 13.419 1.00 92.25 486 PHE A CA 1
ATOM 3886 C C . PHE A 1 486 ? 0.382 1.487 12.669 1.00 92.25 486 PHE A C 1
ATOM 3888 O O . PHE A 1 486 ? -0.684 1.839 12.165 1.00 92.25 486 PHE A O 1
ATOM 3895 N N . ASN A 1 487 ? 1.508 2.191 12.477 1.00 88.50 487 ASN A N 1
ATOM 3896 C CA . ASN A 1 487 ? 1.564 3.361 11.591 1.00 88.50 487 ASN A CA 1
ATOM 3897 C C . ASN A 1 487 ? 1.339 2.985 10.117 1.00 88.50 487 ASN A C 1
ATOM 3899 O O . ASN A 1 487 ? 0.567 3.665 9.447 1.00 88.50 487 ASN A O 1
ATOM 3903 N N . LEU A 1 488 ? 1.924 1.895 9.602 1.00 88.44 488 LEU A N 1
ATOM 3904 C CA . LEU A 1 488 ? 1.651 1.429 8.230 1.00 88.44 488 LEU A CA 1
ATOM 3905 C C . LEU A 1 488 ? 0.173 1.033 8.035 1.00 88.44 488 LEU A C 1
ATOM 3907 O O . LEU A 1 488 ? -0.413 1.320 6.988 1.00 88.44 488 LEU A O 1
ATOM 3911 N N . PHE A 1 489 ? -0.452 0.437 9.054 1.00 90.50 489 PHE A N 1
ATOM 3912 C CA . PHE A 1 489 ? -1.890 0.176 9.098 1.00 90.50 489 PHE A CA 1
ATOM 3913 C C . PHE A 1 489 ? -2.712 1.478 9.117 1.00 90.50 489 PHE A C 1
ATOM 3915 O O . PHE A 1 489 ? -3.635 1.604 8.314 1.00 90.50 489 PHE A O 1
ATOM 3922 N N . ASN A 1 490 ? -2.364 2.467 9.949 1.00 84.62 490 ASN A N 1
ATOM 3923 C CA . ASN A 1 490 ? -3.101 3.735 10.023 1.00 84.62 490 ASN A CA 1
ATOM 3924 C C . ASN A 1 490 ? -2.967 4.573 8.736 1.00 84.62 490 ASN A C 1
ATOM 3926 O O . ASN A 1 490 ? -3.968 5.066 8.214 1.00 84.62 490 ASN A O 1
ATOM 3930 N N . ILE A 1 491 ? -1.773 4.633 8.132 1.00 78.88 491 ILE A N 1
ATOM 3931 C CA . ILE A 1 491 ? -1.573 5.237 6.803 1.00 78.88 491 ILE A CA 1
ATOM 3932 C C . ILE A 1 491 ? -2.480 4.545 5.774 1.00 78.88 491 ILE A C 1
ATOM 3934 O O . ILE A 1 491 ? -3.077 5.208 4.923 1.00 78.88 491 ILE A O 1
ATOM 3938 N N . ARG A 1 492 ? -2.634 3.214 5.849 1.00 82.75 492 ARG A N 1
ATOM 3939 C CA . ARG A 1 492 ? -3.508 2.470 4.934 1.00 82.75 492 ARG A CA 1
ATOM 3940 C C . ARG A 1 492 ? -4.992 2.774 5.151 1.00 82.75 492 ARG A C 1
ATOM 3942 O O . ARG A 1 492 ? -5.717 2.821 4.154 1.00 82.75 492 ARG A O 1
ATOM 3949 N N . THR A 1 493 ? -5.452 2.931 6.394 1.00 82.31 493 THR A N 1
ATOM 3950 C CA . THR A 1 493 ? -6.881 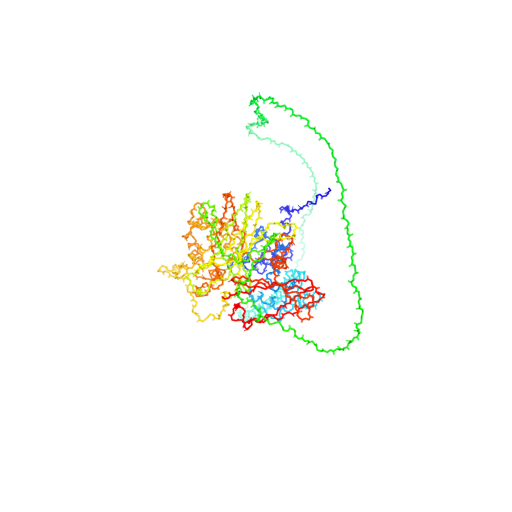3.054 6.740 1.00 82.31 493 THR A CA 1
ATOM 3951 C C . THR A 1 493 ? -7.387 4.492 6.785 1.00 82.31 493 THR A C 1
ATOM 3953 O O . THR A 1 493 ? -8.445 4.754 6.212 1.00 82.31 493 THR A O 1
ATOM 3956 N N . SER A 1 494 ? -6.642 5.407 7.412 1.00 73.31 494 SER A N 1
ATOM 3957 C CA . SER A 1 494 ? -7.006 6.819 7.603 1.00 73.31 494 SER A CA 1
ATOM 3958 C C . SER A 1 494 ? -6.213 7.792 6.718 1.00 73.31 494 SER A C 1
ATOM 3960 O O . SER A 1 494 ? -6.703 8.885 6.429 1.00 73.31 494 SER A O 1
ATOM 3962 N N . GLY A 1 495 ? -5.031 7.384 6.238 1.00 71.44 495 GLY A N 1
ATOM 3963 C CA . GLY A 1 495 ? -4.136 8.199 5.405 1.00 71.44 495 GLY A CA 1
ATOM 3964 C C . GLY A 1 495 ? -3.035 8.940 6.170 1.00 71.44 495 GLY A C 1
ATOM 3965 O O . GLY A 1 495 ? -2.269 9.675 5.548 1.00 71.44 495 GLY A O 1
ATOM 3966 N N . GLU A 1 496 ? -2.962 8.770 7.491 1.00 70.75 496 GLU A N 1
ATOM 3967 C CA . GLU A 1 496 ? -2.111 9.535 8.412 1.00 70.75 496 GLU A CA 1
ATOM 3968 C C . GLU A 1 496 ? -1.332 8.578 9.347 1.00 70.75 496 GLU A C 1
ATOM 3970 O O . GLU A 1 496 ? -1.757 7.448 9.589 1.00 70.75 496 GLU A O 1
ATOM 3975 N N . GLU A 1 497 ? -0.173 9.001 9.862 1.00 75.69 497 GLU A N 1
ATOM 3976 C CA . GLU A 1 497 ? 0.519 8.293 10.956 1.00 75.69 497 GLU A CA 1
ATOM 3977 C C . GLU A 1 497 ? -0.153 8.593 12.305 1.00 75.69 497 GLU A C 1
ATOM 3979 O O . GLU A 1 497 ? -0.821 9.615 12.448 1.00 75.69 497 GLU A O 1
ATOM 3984 N N . VAL A 1 498 ? 0.009 7.713 13.301 1.00 77.81 498 VAL A N 1
ATOM 3985 C CA . VAL A 1 498 ? -0.538 7.935 14.653 1.00 77.81 498 VAL A CA 1
ATOM 3986 C C . VAL A 1 498 ? 0.329 8.947 15.401 1.00 77.81 498 VAL A C 1
ATOM 3988 O O . VAL A 1 498 ? 1.541 8.734 15.558 1.00 77.81 498 VAL A O 1
ATOM 3991 N N . ALA A 1 499 ? -0.288 10.031 15.881 1.00 77.62 499 ALA A N 1
ATOM 3992 C CA . ALA A 1 499 ? 0.405 11.062 16.652 1.00 77.62 499 ALA A CA 1
ATOM 3993 C C . ALA A 1 499 ? 0.978 10.499 17.967 1.00 77.62 499 ALA A C 1
ATOM 3995 O O . ALA A 1 499 ? 0.473 9.510 18.498 1.00 77.62 499 ALA A O 1
ATOM 3996 N N . ASP A 1 500 ? 2.017 11.129 18.524 1.00 82.50 500 ASP A N 1
ATOM 3997 C CA . ASP A 1 500 ? 2.598 10.688 19.803 1.00 82.50 500 ASP A CA 1
ATOM 3998 C C . ASP A 1 500 ? 1.563 10.731 20.940 1.00 82.50 500 ASP A C 1
ATOM 4000 O O . ASP A 1 500 ? 1.504 9.817 21.760 1.00 82.50 500 ASP A O 1
ATOM 4004 N N . GLU A 1 501 ? 0.685 11.738 20.952 1.00 78.12 501 GLU A N 1
ATOM 4005 C CA . GLU A 1 501 ? -0.395 11.860 21.934 1.00 78.12 501 GLU A CA 1
ATOM 4006 C C . GLU A 1 501 ? -1.498 10.805 21.750 1.00 78.12 501 GLU A C 1
ATOM 4008 O O . GLU A 1 501 ? -2.102 10.369 22.728 1.00 78.12 501 GLU A O 1
ATOM 4013 N N . GLU A 1 502 ? -1.760 10.372 20.514 1.00 77.56 502 GLU A N 1
ATOM 4014 C CA . GLU A 1 502 ? -2.735 9.316 20.206 1.00 77.56 502 GLU A CA 1
ATOM 4015 C C . GLU A 1 502 ? -2.168 7.934 20.559 1.00 77.56 502 GLU A C 1
ATOM 4017 O O . GLU A 1 502 ? -2.868 7.103 21.138 1.00 77.56 502 GLU A O 1
ATOM 4022 N N . TRP A 1 503 ? -0.876 7.709 20.296 1.00 86.69 503 TRP A N 1
ATOM 4023 C CA . TRP A 1 503 ? -0.170 6.498 20.707 1.00 86.69 503 TRP A CA 1
ATOM 4024 C C . TRP A 1 503 ? -0.068 6.386 22.237 1.00 86.69 503 TRP A C 1
ATOM 4026 O O . TRP A 1 503 ? -0.283 5.304 22.776 1.00 86.69 503 TRP A O 1
ATOM 4036 N N . GLN A 1 504 ? 0.135 7.493 22.962 1.00 83.75 504 GLN A N 1
ATOM 4037 C CA . GLN A 1 504 ? 0.110 7.477 24.431 1.00 83.75 504 GLN A CA 1
ATOM 4038 C C . GLN A 1 504 ? -1.246 7.003 24.987 1.00 83.75 504 GLN A C 1
ATOM 4040 O O . GLN A 1 504 ? -1.284 6.295 25.989 1.00 83.75 504 GLN A O 1
ATOM 4045 N N . VAL A 1 505 ? -2.363 7.323 24.318 1.00 83.31 505 VAL A N 1
ATOM 4046 C CA . VAL A 1 505 ? -3.698 6.820 24.698 1.00 83.31 505 VAL A CA 1
ATOM 4047 C C . VAL A 1 505 ? -3.847 5.316 24.431 1.00 83.31 505 VAL A C 1
ATOM 4049 O O . VAL A 1 505 ? -4.608 4.656 25.139 1.00 83.31 505 VAL A O 1
ATOM 4052 N N . VAL A 1 506 ? -3.113 4.754 23.462 1.00 85.62 506 VAL A N 1
ATOM 4053 C CA . VAL A 1 506 ? -3.004 3.297 23.280 1.00 85.62 506 VAL A CA 1
ATOM 4054 C C . VAL A 1 506 ? -2.219 2.688 24.446 1.00 85.62 506 VAL A C 1
ATOM 4056 O O . VAL A 1 506 ? -2.748 1.801 25.110 1.00 85.62 506 VAL A O 1
ATOM 4059 N N . GLU A 1 507 ? -1.026 3.204 24.760 1.00 88.31 507 GLU A N 1
ATOM 4060 C CA . GLU A 1 507 ? -0.200 2.739 25.893 1.00 88.31 507 GLU A CA 1
ATOM 4061 C C . GLU A 1 507 ? -0.933 2.809 27.249 1.00 88.31 507 GLU A C 1
ATOM 4063 O O . GLU A 1 507 ? -0.792 1.910 28.076 1.00 88.31 507 GLU A O 1
ATOM 4068 N N . ASP A 1 508 ? -1.759 3.838 27.467 1.00 85.56 508 ASP A N 1
ATOM 4069 C CA . ASP A 1 508 ? -2.516 4.048 28.710 1.00 85.56 508 ASP A CA 1
ATOM 4070 C C . ASP A 1 508 ? -3.773 3.158 28.847 1.00 85.56 508 ASP A C 1
ATOM 4072 O O . ASP A 1 508 ? -4.322 3.038 29.949 1.00 85.56 508 ASP A O 1
ATOM 4076 N N . ARG A 1 509 ? -4.298 2.585 27.748 1.00 84.75 509 ARG A N 1
ATOM 4077 C CA . ARG A 1 509 ? -5.621 1.913 27.725 1.00 84.75 509 ARG A CA 1
ATOM 4078 C C . ARG A 1 509 ? -5.629 0.478 27.196 1.00 84.75 509 ARG A C 1
ATOM 4080 O O . ARG A 1 509 ? -6.620 -0.220 27.425 1.00 84.75 509 ARG A O 1
ATOM 4087 N N . ILE A 1 510 ? -4.605 0.059 26.460 1.00 89.75 510 ILE A N 1
ATOM 4088 C CA . ILE A 1 510 ? -4.578 -1.191 25.691 1.00 89.75 510 ILE A CA 1
ATOM 4089 C C . ILE A 1 510 ? -3.475 -2.114 26.224 1.00 89.75 510 ILE A C 1
ATOM 4091 O O . ILE A 1 510 ? -2.364 -1.668 26.486 1.00 89.75 510 ILE A O 1
ATOM 4095 N N . ASP A 1 511 ? -3.764 -3.413 26.351 1.00 81.81 511 ASP A N 1
ATOM 4096 C CA . ASP A 1 511 ? -2.772 -4.404 26.792 1.00 81.81 511 ASP A CA 1
ATOM 4097 C C . ASP A 1 511 ? -1.653 -4.587 25.738 1.00 81.81 511 ASP A C 1
ATOM 4099 O O . ASP A 1 511 ? -1.849 -5.243 24.702 1.00 81.81 511 ASP A O 1
ATOM 4103 N N . LEU A 1 512 ? -0.476 -4.015 26.023 1.00 90.88 512 LEU A N 1
ATOM 4104 C CA . LEU A 1 512 ? 0.768 -4.163 25.256 1.00 90.88 512 LEU A CA 1
ATOM 4105 C C . LEU A 1 512 ? 1.705 -5.209 25.887 1.00 90.88 512 LEU A C 1
ATOM 4107 O O . LEU A 1 512 ? 1.741 -5.365 27.108 1.00 90.88 512 LEU A O 1
ATOM 4111 N N . GLU A 1 513 ? 2.520 -5.870 25.064 1.00 92.00 513 GLU A N 1
ATOM 4112 C CA . GLU A 1 513 ? 3.605 -6.763 25.502 1.00 92.00 513 GLU A CA 1
ATOM 4113 C C . GLU A 1 513 ? 4.921 -6.272 24.874 1.00 92.00 513 GLU A C 1
ATOM 4115 O O . GLU A 1 513 ? 4.957 -5.971 23.686 1.00 92.00 513 GLU A O 1
ATOM 4120 N N . ASP A 1 514 ? 5.954 -6.045 25.695 1.00 88.69 514 ASP A N 1
ATOM 4121 C CA . ASP A 1 514 ? 7.231 -5.384 25.337 1.00 88.69 514 ASP A CA 1
ATOM 4122 C C . ASP A 1 514 ? 7.134 -4.050 24.543 1.00 88.69 514 ASP A C 1
ATOM 4124 O O . ASP A 1 514 ? 8.117 -3.569 23.980 1.00 88.69 514 ASP A O 1
ATOM 4128 N N . GLY A 1 515 ? 5.969 -3.388 24.584 1.00 89.69 515 GLY A N 1
ATOM 4129 C CA . GLY A 1 515 ? 5.673 -2.126 23.883 1.00 89.69 515 GLY A CA 1
ATOM 4130 C C . GLY A 1 515 ? 4.901 -2.294 22.568 1.00 89.69 515 GLY A C 1
ATOM 4131 O O . GLY A 1 515 ? 4.617 -1.305 21.893 1.00 89.69 515 GLY A O 1
ATOM 4132 N N . GLU A 1 516 ? 4.533 -3.524 22.208 1.00 95.19 516 GLU A N 1
ATOM 4133 C CA . GLU A 1 516 ? 3.827 -3.859 20.971 1.00 95.19 516 GLU A CA 1
ATOM 4134 C C . GLU A 1 516 ? 2.365 -4.250 21.235 1.00 95.19 516 GLU A C 1
ATOM 4136 O O . GLU A 1 516 ? 2.015 -4.804 22.282 1.00 95.19 516 GLU A O 1
ATOM 4141 N N . ILE A 1 517 ? 1.476 -3.953 20.281 1.00 95.56 517 ILE A N 1
ATOM 4142 C CA . ILE A 1 517 ? 0.037 -4.198 20.431 1.00 95.56 517 ILE A CA 1
ATOM 4143 C C . ILE A 1 517 ? -0.244 -5.697 20.309 1.00 95.56 517 ILE A C 1
ATOM 4145 O O . ILE A 1 517 ? -0.053 -6.309 19.257 1.00 95.56 517 ILE A O 1
ATOM 4149 N N . THR A 1 518 ? -0.777 -6.291 21.375 1.00 96.25 518 THR A N 1
ATOM 4150 C CA . THR A 1 518 ? -1.246 -7.680 21.351 1.00 96.25 518 THR A CA 1
ATOM 4151 C C . THR A 1 518 ? -2.500 -7.825 20.478 1.00 96.25 518 THR A C 1
ATOM 4153 O O . THR A 1 518 ? -3.308 -6.901 20.350 1.00 96.25 518 THR A O 1
ATOM 4156 N N . LYS A 1 519 ? -2.759 -9.025 19.934 1.00 95.69 519 LYS A N 1
ATOM 4157 C CA . LYS A 1 519 ? -4.021 -9.302 19.212 1.00 95.69 519 LYS A CA 1
ATOM 4158 C C . LYS A 1 519 ? -5.268 -9.022 20.062 1.00 95.69 519 LYS A C 1
ATOM 4160 O O . LYS A 1 519 ? -6.295 -8.618 19.523 1.00 95.69 519 LYS A O 1
ATOM 4165 N N . ALA A 1 520 ? -5.190 -9.221 21.379 1.00 95.12 520 ALA A N 1
ATOM 4166 C CA . ALA A 1 520 ? -6.268 -8.859 22.297 1.00 95.12 520 ALA A CA 1
ATOM 4167 C C . ALA A 1 520 ? -6.458 -7.334 22.356 1.00 95.12 520 ALA A C 1
ATOM 4169 O O . ALA A 1 520 ? -7.579 -6.857 22.181 1.00 95.12 520 ALA A O 1
ATOM 4170 N N . GLY A 1 521 ? -5.363 -6.585 22.498 1.00 94.88 521 GLY A N 1
ATOM 4171 C CA . GLY A 1 521 ? -5.362 -5.127 22.518 1.00 94.88 521 GLY A CA 1
ATOM 4172 C C . GLY A 1 521 ? -5.876 -4.482 21.225 1.00 94.88 521 GLY A C 1
ATOM 4173 O O . GLY A 1 521 ? -6.692 -3.566 21.273 1.00 94.88 521 GLY A O 1
ATOM 4174 N N . PHE A 1 522 ? -5.511 -5.011 20.054 1.00 95.25 522 PHE A N 1
ATOM 4175 C CA . PHE A 1 522 ? -6.051 -4.530 18.773 1.00 95.25 522 PHE A CA 1
ATOM 4176 C C . PHE A 1 522 ? -7.575 -4.717 18.666 1.00 95.25 522 PHE A C 1
ATOM 4178 O O . PHE A 1 522 ? -8.287 -3.848 18.156 1.00 95.25 522 PHE A O 1
ATOM 4185 N N . LEU A 1 523 ? -8.102 -5.836 19.180 1.00 94.44 523 LEU A N 1
ATOM 4186 C CA . LEU A 1 523 ? -9.549 -6.068 19.245 1.00 94.44 523 LEU A CA 1
ATOM 4187 C C . LEU A 1 523 ? -10.224 -5.137 20.260 1.00 94.44 523 LEU A C 1
ATOM 4189 O O . LEU A 1 523 ? -11.307 -4.635 19.975 1.00 94.44 523 LEU A O 1
ATOM 4193 N N . GLN A 1 524 ? -9.577 -4.865 21.397 1.00 92.56 524 GLN A N 1
ATOM 4194 C CA . GLN A 1 524 ? -10.048 -3.915 22.407 1.00 92.56 524 GLN A CA 1
ATOM 4195 C C . GLN A 1 524 ? -10.125 -2.482 21.857 1.00 92.56 524 GLN A C 1
ATOM 4197 O O . GLN A 1 524 ? -11.125 -1.809 22.079 1.00 92.56 524 GLN A O 1
ATOM 4202 N N . LEU A 1 525 ? -9.129 -2.034 21.086 1.00 90.81 525 LEU A N 1
ATOM 4203 C CA . LEU A 1 525 ? -9.119 -0.715 20.439 1.00 90.81 525 LEU A CA 1
ATOM 4204 C C . LEU A 1 525 ? -10.339 -0.536 19.515 1.00 90.81 525 LEU A C 1
ATOM 4206 O O . LEU A 1 525 ? -11.048 0.462 19.601 1.00 90.81 525 LEU A O 1
ATOM 4210 N N . ASN A 1 526 ? -10.659 -1.557 18.714 1.00 90.75 526 ASN A N 1
ATOM 4211 C CA . ASN A 1 526 ? -11.853 -1.578 17.859 1.00 90.75 526 ASN A CA 1
ATOM 4212 C C . ASN A 1 526 ? -13.178 -1.768 18.639 1.00 90.75 526 ASN A C 1
ATOM 4214 O O . ASN A 1 526 ? -14.255 -1.532 18.090 1.00 90.75 526 ASN A O 1
ATOM 4218 N N . GLU A 1 527 ? -13.130 -2.222 19.897 1.00 89.81 527 GLU A N 1
ATOM 4219 C CA . GLU A 1 527 ? -14.291 -2.275 20.798 1.00 89.81 527 GLU A CA 1
ATOM 4220 C C . GLU A 1 527 ? -14.546 -0.933 21.496 1.00 89.81 527 GLU A C 1
ATOM 4222 O O . GLU A 1 527 ? -15.711 -0.591 21.686 1.00 89.81 527 GLU A O 1
ATOM 4227 N N . LEU A 1 528 ? -13.497 -0.165 21.816 1.00 87.25 528 LEU A N 1
ATOM 4228 C CA . LEU A 1 528 ? -13.612 1.208 22.323 1.00 87.25 528 LEU A CA 1
ATOM 4229 C C . LEU A 1 528 ? -14.192 2.141 21.253 1.00 87.25 528 LEU A C 1
ATOM 4231 O O . LEU A 1 528 ? -15.185 2.806 21.516 1.00 87.25 528 LEU A O 1
ATOM 4235 N N . GLU A 1 529 ? -13.671 2.093 20.023 1.00 85.38 529 GLU A N 1
ATOM 4236 C CA . GLU A 1 529 ? -14.191 2.851 18.868 1.00 85.38 529 GLU A CA 1
ATOM 4237 C C . GLU A 1 529 ? -15.709 2.649 18.669 1.00 85.38 529 GLU A C 1
ATOM 4239 O O . GLU A 1 529 ? -16.463 3.591 18.421 1.00 85.38 529 GLU A O 1
ATOM 4244 N N . ALA A 1 530 ? -16.178 1.405 18.833 1.00 86.38 530 ALA A N 1
ATOM 4245 C CA . ALA A 1 530 ? -17.586 1.026 18.720 1.00 86.38 530 ALA A CA 1
ATOM 4246 C C . ALA A 1 530 ? -18.466 1.472 19.907 1.00 86.38 530 ALA A C 1
ATOM 4248 O O . ALA A 1 530 ? -19.695 1.471 19.786 1.00 86.38 530 ALA A O 1
ATOM 4249 N N . GLU A 1 531 ? -17.867 1.792 21.055 1.00 85.00 531 GLU A N 1
ATOM 4250 C CA . GLU A 1 531 ? -18.547 2.268 22.263 1.00 85.00 531 GLU A CA 1
ATOM 4251 C C . GLU A 1 531 ? -18.579 3.800 22.315 1.00 85.00 531 GLU A C 1
ATOM 4253 O O . GLU A 1 531 ? -19.660 4.366 22.479 1.00 85.00 531 GLU A O 1
ATOM 4258 N N . ASP A 1 532 ? -17.432 4.447 22.091 1.00 80.75 532 ASP A N 1
ATOM 4259 C CA . ASP A 1 532 ? -17.271 5.906 22.057 1.00 80.75 532 ASP A CA 1
ATOM 4260 C C . ASP A 1 532 ? -18.096 6.543 20.914 1.00 80.75 532 ASP A C 1
ATOM 4262 O O . ASP A 1 532 ? -18.625 7.642 21.070 1.00 80.75 532 ASP A O 1
ATOM 4266 N N . SER A 1 533 ? -18.307 5.821 19.803 1.00 79.88 533 SER A N 1
ATOM 4267 C CA . SER A 1 533 ? -19.165 6.244 18.676 1.00 79.88 533 SER A CA 1
ATOM 4268 C C . SER A 1 533 ? -20.669 5.952 18.862 1.00 79.88 533 SER A C 1
ATOM 4270 O O . SER A 1 533 ? -21.419 5.942 17.886 1.00 79.88 533 SER A O 1
ATOM 4272 N N . GLU A 1 534 ? -21.128 5.619 20.076 1.00 84.12 534 GLU A N 1
ATOM 4273 C CA . GLU A 1 534 ? -22.503 5.165 20.382 1.00 84.12 534 GLU A CA 1
ATOM 4274 C C . GLU A 1 534 ? -23.049 4.077 19.423 1.00 84.12 534 GLU A C 1
ATOM 4276 O O . GLU A 1 534 ? -24.253 3.994 19.148 1.00 84.12 534 GLU A O 1
ATOM 4281 N N . GLY A 1 535 ? -22.174 3.200 18.921 1.00 82.06 535 GLY A N 1
ATOM 4282 C CA . GLY A 1 535 ? -22.536 2.126 17.997 1.00 82.06 535 GLY A CA 1
ATOM 4283 C C . GLY A 1 535 ? -22.737 2.540 16.534 1.00 82.06 535 GLY A C 1
ATOM 4284 O O . GLY A 1 535 ? -23.250 1.718 15.762 1.00 82.06 535 GLY A O 1
ATOM 4285 N N . ASP A 1 536 ? -22.331 3.753 16.136 1.00 83.69 536 ASP A N 1
ATOM 4286 C CA . ASP A 1 536 ? -22.052 4.063 14.728 1.00 83.69 536 ASP A CA 1
ATOM 4287 C C . ASP A 1 536 ? -20.902 3.171 14.202 1.00 83.69 536 ASP A C 1
ATOM 4289 O O . ASP A 1 536 ? -20.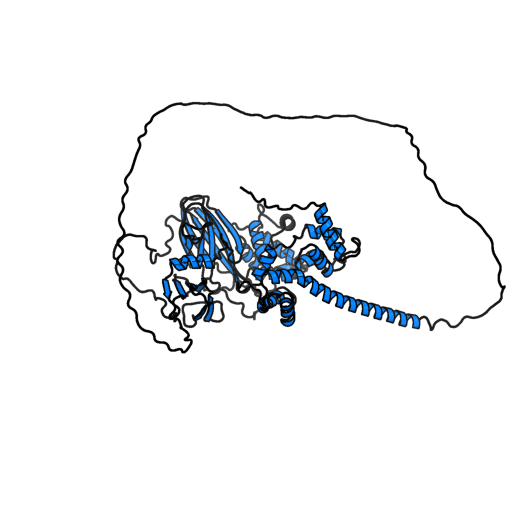171 2.519 14.952 1.00 83.69 536 ASP A O 1
ATOM 4293 N N . THR A 1 537 ? -20.806 3.041 12.881 1.00 89.38 537 THR A N 1
ATOM 4294 C CA . THR A 1 537 ? -19.936 2.077 12.202 1.00 89.38 537 THR A CA 1
ATOM 4295 C C . THR A 1 537 ? -19.272 2.617 10.934 1.00 89.38 537 THR A C 1
ATOM 4297 O O . THR A 1 537 ? -18.601 1.841 10.260 1.00 89.38 537 THR A O 1
ATOM 4300 N N . GLU A 1 538 ? -19.424 3.898 10.582 1.00 84.25 538 GLU A N 1
ATOM 4301 C CA . GLU A 1 538 ? -18.825 4.467 9.359 1.00 84.25 538 GLU A CA 1
ATOM 4302 C C . GLU A 1 538 ? -17.281 4.409 9.354 1.00 84.25 538 GLU A C 1
ATOM 4304 O O . GLU A 1 538 ? -16.695 3.969 8.361 1.00 84.25 538 GLU A O 1
ATOM 4309 N N . ASP A 1 539 ? -16.600 4.735 10.456 1.00 80.06 539 ASP A N 1
ATOM 4310 C CA . ASP A 1 539 ? -15.128 4.667 10.536 1.00 80.06 539 ASP A CA 1
ATOM 4311 C C . ASP A 1 539 ? -14.602 3.216 10.634 1.00 80.06 539 ASP A C 1
ATOM 4313 O O . ASP A 1 539 ? -13.629 2.839 9.968 1.00 80.06 539 ASP A O 1
ATOM 4317 N N . LEU A 1 540 ? -15.339 2.333 11.323 1.00 87.81 540 LEU A N 1
ATOM 4318 C CA . LEU A 1 540 ? -15.110 0.879 11.301 1.00 87.81 540 LEU A CA 1
ATOM 4319 C C . LEU A 1 540 ? -15.281 0.297 9.881 1.00 87.81 540 LEU A C 1
ATOM 4321 O O . LEU A 1 540 ? -14.516 -0.575 9.456 1.00 87.81 540 LEU A O 1
ATOM 4325 N N . TRP A 1 541 ? -16.257 0.792 9.112 1.00 88.75 541 TRP A N 1
ATOM 4326 C CA . TRP A 1 541 ? -16.440 0.432 7.705 1.00 88.75 541 TRP A CA 1
ATOM 4327 C C . TRP A 1 541 ? -15.351 1.003 6.802 1.00 88.75 541 TRP A C 1
ATOM 4329 O O . TRP A 1 541 ? -14.921 0.307 5.883 1.00 88.75 541 TRP A O 1
ATOM 4339 N N . THR A 1 542 ? -14.883 2.221 7.067 1.00 83.62 542 THR A N 1
ATOM 4340 C CA . THR A 1 542 ? -13.770 2.847 6.344 1.00 83.62 542 THR A CA 1
ATOM 4341 C C . THR A 1 542 ? -12.506 2.002 6.496 1.00 83.62 542 THR A C 1
ATOM 4343 O O . THR A 1 542 ? -11.918 1.590 5.494 1.00 83.62 542 THR A O 1
ATOM 4346 N N . THR A 1 543 ? -12.179 1.598 7.727 1.00 87.50 543 THR A N 1
ATOM 4347 C CA . THR A 1 543 ? -11.101 0.641 8.033 1.00 87.50 543 THR A CA 1
ATOM 4348 C C . THR A 1 543 ? -11.251 -0.671 7.252 1.00 87.50 543 THR A C 1
ATOM 4350 O O . THR A 1 543 ? -10.318 -1.104 6.571 1.00 87.50 543 THR A O 1
ATOM 4353 N N . LEU A 1 544 ? -12.436 -1.292 7.278 1.00 92.12 544 LEU A N 1
ATOM 4354 C CA . LEU A 1 544 ? -12.708 -2.538 6.550 1.00 92.12 544 LEU A CA 1
ATOM 4355 C C . LEU A 1 544 ? -12.542 -2.402 5.028 1.00 92.12 544 LEU A C 1
ATOM 4357 O O . LEU A 1 544 ? -11.969 -3.290 4.392 1.00 92.12 544 LEU A O 1
ATOM 4361 N N . VAL A 1 545 ? -13.039 -1.312 4.438 1.00 88.12 545 VAL A N 1
ATOM 4362 C CA . VAL A 1 545 ? -12.967 -1.071 2.990 1.00 88.12 545 VAL A CA 1
ATOM 4363 C C . VAL A 1 545 ? -11.526 -0.806 2.552 1.00 88.12 545 VAL A C 1
ATOM 4365 O O . VAL A 1 545 ? -11.094 -1.399 1.561 1.00 88.12 545 VAL A O 1
ATOM 4368 N N . SER A 1 546 ? -10.758 -0.022 3.313 1.00 87.81 546 SER A N 1
ATOM 4369 C CA . SER A 1 546 ? -9.326 0.206 3.068 1.00 87.81 546 SER A CA 1
ATOM 4370 C C . SER A 1 546 ? -8.505 -1.088 3.159 1.00 87.81 546 SER A C 1
ATOM 4372 O O . SER A 1 546 ? -7.661 -1.346 2.296 1.00 87.81 546 SER A O 1
ATOM 4374 N N . MET A 1 547 ? -8.823 -1.976 4.111 1.00 91.69 547 MET A N 1
ATOM 4375 C CA . MET A 1 547 ? -8.243 -3.328 4.199 1.00 91.69 547 MET A CA 1
ATOM 4376 C C . MET A 1 547 ? -8.802 -4.324 3.156 1.00 91.69 547 MET A C 1
ATOM 4378 O O . MET A 1 547 ? -8.491 -5.515 3.194 1.00 91.69 547 MET A O 1
ATOM 4382 N N . GLY A 1 548 ? -9.603 -3.855 2.193 1.00 88.44 548 GLY A N 1
ATOM 4383 C CA . GLY A 1 548 ? -10.045 -4.612 1.018 1.00 88.44 548 GLY A CA 1
ATOM 4384 C C . GLY A 1 548 ? -11.276 -5.501 1.215 1.00 88.44 548 GLY A C 1
ATOM 4385 O O . GLY A 1 548 ? -11.588 -6.307 0.328 1.00 88.44 548 GLY A O 1
ATOM 4386 N N . TYR A 1 549 ? -11.996 -5.353 2.330 1.00 90.38 549 TYR A N 1
ATOM 4387 C CA . TYR A 1 549 ? -13.256 -6.050 2.592 1.00 90.38 549 TYR A CA 1
ATOM 4388 C C . TYR A 1 549 ? -14.463 -5.317 1.991 1.00 90.38 549 TYR A C 1
ATOM 4390 O O . TYR A 1 549 ? -14.466 -4.098 1.799 1.00 90.38 549 TYR A O 1
ATOM 4398 N N . ASN A 1 550 ? -15.507 -6.079 1.677 1.00 88.19 550 ASN A N 1
ATOM 4399 C CA . ASN A 1 550 ? -16.793 -5.587 1.184 1.00 88.19 550 ASN A CA 1
ATOM 4400 C C . ASN A 1 550 ? -17.875 -5.600 2.282 1.00 88.19 550 ASN A C 1
ATOM 4402 O O . ASN A 1 550 ? -17.643 -6.105 3.388 1.00 88.19 550 ASN A O 1
ATOM 4406 N N . LYS A 1 551 ? -19.082 -5.090 1.989 1.00 90.62 551 LYS A N 1
ATOM 4407 C CA . LYS A 1 551 ? -20.158 -4.960 2.993 1.00 90.62 551 LYS A CA 1
ATOM 4408 C C . LYS A 1 551 ? -20.697 -6.304 3.516 1.00 90.62 551 LYS A C 1
ATOM 4410 O O . LYS A 1 551 ? -21.503 -6.325 4.442 1.00 90.62 551 LYS A O 1
ATOM 4415 N N . GLN A 1 552 ? -20.240 -7.441 2.984 1.00 90.12 552 GLN A N 1
ATOM 4416 C CA . GLN A 1 552 ? -20.570 -8.794 3.457 1.00 90.12 552 GLN A CA 1
ATOM 4417 C C . GLN A 1 552 ? -19.454 -9.440 4.305 1.00 90.12 552 GLN A C 1
ATOM 4419 O O . GLN A 1 552 ? -19.545 -10.630 4.614 1.00 90.12 552 GLN A O 1
ATOM 4424 N N . LEU A 1 553 ? -18.417 -8.685 4.702 1.00 91.12 553 LEU A N 1
ATOM 4425 C CA . LEU A 1 553 ? -17.234 -9.196 5.417 1.00 91.12 553 LEU A CA 1
ATOM 4426 C C . LEU A 1 553 ? -16.521 -10.323 4.641 1.00 91.12 553 LEU A C 1
ATOM 4428 O O . LEU A 1 553 ? -16.132 -11.359 5.191 1.00 91.12 553 LEU A O 1
ATOM 4432 N N . VAL A 1 554 ? -16.370 -10.095 3.334 1.00 87.19 554 VAL A N 1
ATOM 4433 C CA . VAL A 1 554 ? -15.559 -10.884 2.401 1.00 87.19 554 VAL A CA 1
ATOM 4434 C C . VAL A 1 554 ? -14.456 -9.987 1.843 1.00 87.19 554 VAL A C 1
ATOM 4436 O O . VAL A 1 554 ? -14.722 -8.847 1.470 1.00 87.19 554 VAL A O 1
ATOM 4439 N N . MET A 1 555 ? -13.229 -10.501 1.784 1.00 87.00 555 MET A N 1
ATOM 4440 C CA . MET A 1 555 ? -12.097 -9.818 1.159 1.00 87.00 555 MET A CA 1
ATOM 4441 C C . MET A 1 555 ? -12.190 -9.974 -0.365 1.00 87.00 555 MET A C 1
ATOM 4443 O O . MET A 1 555 ? -12.208 -11.099 -0.864 1.00 87.00 555 MET A O 1
ATOM 4447 N N . ASP A 1 556 ? -12.266 -8.859 -1.100 1.00 82.50 556 ASP A N 1
ATOM 4448 C CA . ASP A 1 556 ? -12.320 -8.872 -2.573 1.00 82.50 556 ASP A CA 1
ATOM 4449 C C . ASP A 1 556 ? -11.422 -7.842 -3.280 1.00 82.50 556 ASP A C 1
ATOM 4451 O O . ASP A 1 556 ? -11.085 -8.062 -4.444 1.00 82.50 556 ASP A O 1
ATOM 4455 N N . GLN A 1 557 ? -10.971 -6.787 -2.586 1.00 86.25 557 GLN A N 1
ATOM 4456 C CA . GLN A 1 557 ? -9.988 -5.817 -3.100 1.00 86.25 557 GLN A CA 1
ATOM 4457 C C . GLN A 1 557 ? -8.599 -5.948 -2.450 1.00 86.25 557 GLN A C 1
ATOM 4459 O O . GLN A 1 557 ? -7.745 -5.100 -2.686 1.00 86.25 557 GLN A O 1
ATOM 4464 N N . ALA A 1 558 ? -8.342 -6.988 -1.652 1.00 89.56 558 ALA A N 1
ATOM 4465 C CA . ALA A 1 558 ? -7.019 -7.259 -1.086 1.00 89.56 558 ALA A CA 1
ATOM 4466 C C . ALA A 1 558 ? -6.572 -8.711 -1.311 1.00 89.56 558 ALA A C 1
ATOM 4468 O O . ALA A 1 558 ? -7.392 -9.619 -1.457 1.00 89.56 558 ALA A O 1
ATOM 4469 N N . CYS A 1 559 ? -5.256 -8.916 -1.346 1.00 90.56 559 CYS A N 1
ATOM 4470 C CA . CYS A 1 559 ? -4.621 -10.228 -1.316 1.00 90.56 559 CYS A CA 1
ATOM 4471 C C . CYS A 1 559 ? -3.327 -10.156 -0.487 1.00 90.56 559 CYS A C 1
ATOM 4473 O O . CYS A 1 559 ? -2.312 -9.654 -0.985 1.00 90.56 559 CYS A O 1
ATOM 4475 N N . PRO A 1 560 ? -3.352 -10.644 0.765 1.00 92.38 560 PRO A N 1
ATOM 4476 C CA . PRO A 1 560 ? -2.156 -10.826 1.572 1.00 92.38 560 PRO A CA 1
ATOM 4477 C C . PRO A 1 560 ? -1.191 -11.828 0.937 1.00 92.38 560 PRO A C 1
ATOM 4479 O O . PRO A 1 560 ? -1.599 -12.742 0.219 1.00 92.38 560 PRO A O 1
ATOM 4482 N N . PHE A 1 561 ? 0.096 -11.699 1.232 1.00 92.88 561 PHE A N 1
ATOM 4483 C CA . PHE A 1 561 ? 1.148 -12.612 0.803 1.00 92.88 561 PHE A CA 1
ATOM 4484 C C . PHE A 1 561 ? 2.205 -12.790 1.900 1.00 92.88 561 PHE A C 1
ATOM 4486 O O . PHE A 1 561 ? 2.371 -11.942 2.773 1.00 92.88 561 PHE A O 1
ATOM 4493 N N . GLN A 1 562 ? 2.936 -13.905 1.839 1.00 93.56 562 GLN A N 1
ATOM 4494 C CA . GLN A 1 562 ? 4.196 -14.079 2.567 1.00 93.56 562 GLN A CA 1
ATOM 4495 C C . GLN A 1 562 ? 5.359 -13.913 1.587 1.00 93.56 562 GLN A C 1
ATOM 4497 O O . GLN A 1 562 ? 5.312 -14.469 0.486 1.00 93.56 562 GLN A O 1
ATOM 4502 N N . LEU A 1 563 ? 6.383 -13.177 2.006 1.00 95.19 563 LEU A N 1
ATOM 4503 C CA . LEU A 1 563 ? 7.672 -13.009 1.351 1.00 95.19 563 LEU A CA 1
ATOM 4504 C C . LEU A 1 563 ? 8.736 -13.699 2.221 1.00 95.19 563 LEU A C 1
ATOM 4506 O O . LEU A 1 563 ? 8.883 -13.378 3.396 1.00 95.19 563 LEU A O 1
ATOM 4510 N N . ASP A 1 564 ? 9.467 -14.654 1.654 1.00 94.81 564 ASP A N 1
ATOM 4511 C CA . ASP A 1 564 ? 10.611 -15.296 2.306 1.00 94.81 564 ASP A CA 1
ATOM 4512 C C . ASP A 1 564 ? 11.879 -14.982 1.508 1.00 94.81 564 ASP A C 1
ATOM 4514 O O . ASP A 1 564 ? 11.937 -15.265 0.305 1.00 94.81 564 ASP A O 1
ATOM 4518 N N . VAL A 1 565 ? 12.883 -14.422 2.181 1.00 95.75 565 VAL A N 1
ATOM 4519 C CA . VAL A 1 565 ? 14.214 -14.110 1.651 1.00 95.75 565 VAL A CA 1
ATOM 4520 C C . VAL A 1 565 ? 15.232 -14.987 2.370 1.00 95.75 565 VAL A C 1
ATOM 4522 O O . VAL A 1 565 ? 15.257 -15.037 3.597 1.00 95.75 565 VAL A O 1
ATOM 4525 N N . TYR A 1 566 ? 16.072 -15.679 1.605 1.00 96.56 566 TYR A N 1
ATOM 4526 C CA . TYR A 1 566 ? 17.162 -16.491 2.137 1.00 96.56 566 TYR A CA 1
ATOM 4527 C C . TYR A 1 566 ? 18.501 -16.038 1.556 1.00 96.56 566 TYR A C 1
ATOM 4529 O O . TYR A 1 566 ? 18.578 -15.775 0.350 1.00 96.56 566 TYR A O 1
ATOM 4537 N N . THR A 1 567 ? 19.539 -16.014 2.390 1.00 97.12 567 THR A N 1
ATOM 4538 C CA . THR A 1 567 ? 20.905 -15.576 2.063 1.00 97.12 567 THR A CA 1
ATOM 4539 C C . THR A 1 567 ? 21.927 -16.681 2.353 1.00 97.12 567 THR A C 1
ATOM 4541 O O . THR A 1 567 ? 21.977 -17.237 3.448 1.00 97.12 567 THR A O 1
ATOM 4544 N N . GLU A 1 568 ? 22.751 -17.028 1.361 1.00 96.81 568 GLU A N 1
ATOM 4545 C CA . GLU A 1 568 ? 23.898 -17.933 1.538 1.00 96.81 568 GLU A CA 1
ATOM 4546 C C . GLU A 1 568 ? 25.067 -17.156 2.174 1.00 96.81 568 GLU A C 1
ATOM 4548 O O . GLU A 1 568 ? 25.428 -16.087 1.679 1.00 96.81 568 GLU A O 1
ATOM 4553 N N . ASP A 1 569 ? 25.639 -17.684 3.261 1.00 93.38 569 ASP A N 1
ATOM 4554 C CA . ASP A 1 569 ? 26.813 -17.149 3.978 1.00 93.38 569 ASP A CA 1
ATOM 4555 C C . ASP A 1 569 ? 26.721 -15.665 4.435 1.00 93.38 569 ASP A C 1
ATOM 4557 O O . ASP A 1 569 ? 27.741 -14.984 4.537 1.00 93.38 569 ASP A O 1
ATOM 4561 N N . CYS A 1 570 ? 25.518 -15.145 4.726 1.00 93.94 570 CYS A N 1
ATOM 4562 C CA . CYS A 1 570 ? 25.306 -13.746 5.134 1.00 93.94 570 CYS A CA 1
ATOM 4563 C C . CYS A 1 570 ? 24.156 -13.605 6.154 1.00 93.94 570 CYS A C 1
ATOM 4565 O O . CYS A 1 570 ? 22.984 -13.567 5.770 1.00 93.94 570 CYS A O 1
ATOM 4567 N N . ASP A 1 571 ? 24.513 -13.525 7.444 1.00 92.06 571 ASP A N 1
ATOM 4568 C CA . ASP A 1 571 ? 23.564 -13.519 8.571 1.00 92.06 571 ASP A CA 1
ATOM 4569 C C . ASP A 1 571 ? 22.939 -12.144 8.877 1.00 92.06 571 ASP A C 1
ATOM 4571 O O . ASP A 1 571 ? 21.761 -12.069 9.221 1.00 92.06 571 ASP A O 1
ATOM 4575 N N . ASP A 1 572 ? 23.686 -11.049 8.711 1.00 92.62 572 ASP A N 1
ATOM 4576 C CA . ASP A 1 572 ? 23.255 -9.686 9.075 1.00 92.62 572 ASP A CA 1
ATOM 4577 C C . ASP A 1 572 ? 22.431 -8.988 7.956 1.00 92.62 572 ASP A C 1
ATOM 4579 O O . ASP A 1 572 ? 22.574 -7.790 7.707 1.00 92.62 572 ASP A O 1
ATOM 4583 N N . ALA A 1 573 ? 21.599 -9.738 7.221 1.00 94.62 573 ALA A N 1
ATOM 4584 C CA . ALA A 1 573 ? 20.833 -9.237 6.072 1.00 94.62 573 ALA A CA 1
ATOM 4585 C C . ALA A 1 573 ? 19.437 -8.705 6.467 1.00 94.62 573 ALA A C 1
ATOM 4587 O O . ALA A 1 573 ? 18.527 -9.466 6.811 1.00 94.62 573 ALA A O 1
ATOM 4588 N N . GLU A 1 574 ? 19.241 -7.389 6.359 1.00 94.38 574 GLU A N 1
ATOM 4589 C CA . GLU A 1 574 ? 18.033 -6.694 6.825 1.00 94.38 574 GLU A CA 1
ATOM 4590 C C . GLU A 1 574 ? 16.987 -6.565 5.701 1.00 94.38 574 GLU A C 1
ATOM 4592 O O . GLU A 1 574 ? 17.301 -6.133 4.587 1.00 94.38 574 GLU A O 1
ATOM 4597 N N . LEU A 1 575 ? 15.723 -6.897 5.995 1.00 94.62 575 LEU A N 1
ATOM 4598 C CA . LEU A 1 575 ? 14.578 -6.735 5.089 1.00 94.62 575 LEU A CA 1
ATOM 4599 C C . LEU A 1 575 ? 13.505 -5.880 5.768 1.00 94.62 575 LEU A C 1
ATOM 4601 O O . LEU A 1 575 ? 12.759 -6.362 6.616 1.00 94.62 575 LEU A O 1
ATOM 4605 N N . ASP A 1 576 ? 13.413 -4.621 5.362 1.00 91.19 576 ASP A N 1
ATOM 4606 C CA . ASP A 1 576 ? 12.601 -3.612 6.030 1.00 91.19 576 ASP A CA 1
ATOM 4607 C C . ASP A 1 576 ? 11.371 -3.248 5.197 1.00 91.19 576 ASP A C 1
ATOM 4609 O O . ASP A 1 576 ? 11.501 -2.877 4.030 1.00 91.19 576 ASP A O 1
ATOM 4613 N N . VAL A 1 577 ? 10.171 -3.274 5.785 1.00 89.56 577 VAL A N 1
ATOM 4614 C CA . VAL A 1 577 ? 8.993 -2.665 5.141 1.00 89.56 577 VAL A CA 1
ATOM 4615 C C . VAL A 1 577 ? 9.102 -1.147 5.258 1.00 89.56 577 VAL A C 1
ATOM 4617 O O . VAL A 1 577 ? 9.307 -0.625 6.357 1.00 89.56 577 VAL A O 1
ATOM 4620 N N . VAL A 1 578 ? 8.970 -0.439 4.134 1.00 78.25 578 VAL A N 1
ATOM 4621 C CA . VAL A 1 578 ? 9.185 1.020 4.078 1.00 78.25 578 VAL A CA 1
ATOM 4622 C C . VAL A 1 578 ? 7.933 1.802 3.683 1.00 78.25 578 VAL A C 1
ATOM 4624 O O . VAL A 1 578 ? 7.784 2.943 4.108 1.00 78.25 578 VAL A O 1
ATOM 4627 N N . ARG A 1 579 ? 7.028 1.226 2.878 1.00 72.75 579 ARG A N 1
ATOM 4628 C CA . ARG A 1 579 ? 5.821 1.926 2.394 1.00 72.75 579 ARG A CA 1
ATOM 4629 C C . ARG A 1 579 ? 4.747 0.992 1.841 1.00 72.75 579 ARG A C 1
ATOM 4631 O O . ARG A 1 579 ? 5.039 -0.134 1.432 1.00 72.75 579 ARG A O 1
ATOM 4638 N N . VAL A 1 580 ? 3.520 1.512 1.774 1.00 69.12 580 VAL A N 1
ATOM 4639 C CA . VAL A 1 580 ? 2.332 0.878 1.174 1.00 69.12 580 VAL A CA 1
ATOM 4640 C C . VAL A 1 580 ? 1.750 1.828 0.118 1.00 69.12 580 VAL A C 1
ATOM 4642 O O . VAL A 1 580 ? 0.667 2.382 0.272 1.00 69.12 580 VAL A O 1
ATOM 4645 N N . ASP A 1 581 ? 2.519 2.047 -0.950 1.00 62.56 581 ASP A N 1
ATOM 4646 C CA . ASP A 1 581 ? 2.237 3.030 -2.005 1.00 62.56 581 ASP A CA 1
ATOM 4647 C C . ASP A 1 581 ? 1.939 2.373 -3.364 1.00 62.56 581 ASP A C 1
ATOM 4649 O O . ASP A 1 581 ? 2.297 1.216 -3.623 1.00 62.56 581 ASP A O 1
ATOM 4653 N N . SER A 1 582 ? 1.349 3.152 -4.275 1.00 57.69 582 SER A N 1
ATOM 4654 C CA . SER A 1 582 ? 1.510 2.923 -5.714 1.00 57.69 582 SER A CA 1
ATOM 4655 C C . SER A 1 582 ? 2.982 3.115 -6.115 1.00 57.69 582 SER A C 1
ATOM 4657 O O . SER A 1 582 ? 3.711 3.887 -5.496 1.00 57.69 582 SER A O 1
ATOM 4659 N N . TYR A 1 583 ? 3.447 2.385 -7.132 1.00 59.12 583 TYR A N 1
ATOM 4660 C CA . TYR A 1 583 ? 4.871 2.300 -7.491 1.00 59.12 583 TYR A CA 1
ATOM 4661 C C . TYR A 1 583 ? 5.583 3.674 -7.547 1.00 59.12 583 TYR A C 1
ATOM 4663 O O . TYR A 1 583 ? 5.202 4.518 -8.362 1.00 59.12 583 TYR A O 1
ATOM 4671 N N . PRO A 1 584 ? 6.605 3.913 -6.699 1.00 59.22 584 PRO A N 1
ATOM 4672 C CA . PRO A 1 584 ? 7.201 5.232 -6.513 1.00 59.22 584 PRO A CA 1
ATOM 4673 C C . PRO A 1 584 ? 8.107 5.633 -7.682 1.00 59.22 584 PRO A C 1
ATOM 4675 O O . PRO A 1 584 ? 8.506 4.813 -8.509 1.00 59.22 584 PRO A O 1
ATOM 4678 N N . THR A 1 585 ? 8.507 6.904 -7.699 1.00 58.66 585 THR A N 1
ATOM 4679 C CA . THR A 1 585 ? 9.653 7.366 -8.492 1.00 58.66 585 THR A CA 1
ATOM 4680 C C . THR A 1 585 ? 10.960 6.874 -7.870 1.00 58.66 585 THR A C 1
ATOM 4682 O O . THR A 1 585 ? 11.260 7.169 -6.712 1.00 58.66 585 THR A O 1
ATOM 4685 N N . TYR A 1 586 ? 11.742 6.142 -8.656 1.00 70.25 586 TYR A N 1
ATOM 4686 C CA . TYR A 1 586 ? 13.054 5.600 -8.310 1.00 70.25 586 TYR A CA 1
ATOM 4687 C C . TYR A 1 586 ? 14.183 6.599 -8.634 1.00 70.25 586 TYR A C 1
ATOM 4689 O O . TYR A 1 586 ? 13.941 7.603 -9.310 1.00 70.25 586 TYR A O 1
ATOM 4697 N N . PRO A 1 587 ? 15.432 6.354 -8.183 1.00 69.12 587 PRO A N 1
ATOM 4698 C CA . PRO A 1 587 ? 16.558 7.265 -8.396 1.00 69.12 587 PRO A CA 1
ATOM 4699 C C . PRO A 1 587 ? 16.742 7.701 -9.859 1.00 69.12 587 PRO A C 1
ATOM 4701 O O . PRO A 1 587 ? 16.955 6.878 -10.750 1.00 69.12 587 PRO A O 1
ATOM 4704 N N . GLY A 1 588 ? 16.680 9.018 -10.087 1.00 63.03 588 GLY A N 1
ATOM 4705 C CA . GLY A 1 588 ? 16.634 9.623 -11.425 1.00 63.03 588 GLY A CA 1
ATOM 4706 C C . GLY A 1 588 ? 15.221 9.921 -11.946 1.00 63.03 588 GLY A C 1
ATOM 4707 O O . GLY A 1 588 ? 15.058 10.048 -13.155 1.00 63.03 588 GLY A O 1
ATOM 4708 N N . ASP A 1 589 ? 14.229 10.006 -11.052 1.00 72.00 589 ASP A N 1
ATOM 4709 C CA . ASP A 1 589 ? 12.808 10.283 -11.327 1.00 72.00 589 ASP A CA 1
ATOM 4710 C C . ASP A 1 589 ? 12.130 9.261 -12.264 1.00 72.00 589 ASP A C 1
ATOM 4712 O O . ASP A 1 589 ? 11.117 9.545 -12.900 1.00 72.00 589 ASP A O 1
ATOM 4716 N N . LEU A 1 590 ? 12.679 8.043 -12.324 1.00 78.12 590 LEU A N 1
ATOM 4717 C CA . LEU A 1 590 ? 12.186 6.948 -13.162 1.00 78.12 590 LEU A CA 1
ATOM 4718 C C . LEU A 1 590 ? 10.950 6.292 -12.541 1.00 78.12 590 LEU A C 1
ATOM 4720 O O . LEU A 1 590 ? 10.962 5.948 -11.358 1.00 78.12 590 LEU A O 1
ATOM 4724 N N . SER A 1 591 ? 9.912 6.035 -13.336 1.00 82.44 591 SER A N 1
ATOM 4725 C CA . SER A 1 591 ? 8.803 5.175 -12.913 1.00 82.44 591 SER A CA 1
ATOM 4726 C C . SER A 1 591 ? 9.200 3.692 -12.941 1.00 82.44 591 SER A C 1
ATOM 4728 O O . SER A 1 591 ? 10.198 3.296 -13.553 1.00 82.44 591 SER A O 1
ATOM 4730 N N . PHE A 1 592 ? 8.386 2.834 -12.320 1.00 83.06 592 PHE A N 1
ATOM 4731 C CA . PHE A 1 592 ? 8.530 1.382 -12.468 1.00 83.06 592 PHE A CA 1
ATOM 4732 C C . PHE A 1 592 ? 8.452 0.949 -13.943 1.00 83.06 592 PHE A C 1
ATOM 4734 O O . PHE A 1 592 ? 9.283 0.165 -14.403 1.00 83.06 592 PHE A O 1
ATOM 4741 N N . ASP A 1 593 ? 7.525 1.523 -14.713 1.00 84.50 593 ASP A N 1
ATOM 4742 C CA . ASP A 1 593 ? 7.346 1.209 -16.133 1.00 84.50 593 ASP A CA 1
ATOM 4743 C C . ASP A 1 593 ? 8.542 1.648 -16.997 1.00 84.50 593 ASP A C 1
ATOM 4745 O O . ASP A 1 593 ? 8.853 0.966 -17.975 1.00 84.50 593 ASP A O 1
ATOM 4749 N N . ASP A 1 594 ? 9.282 2.701 -16.624 1.00 85.12 594 ASP A N 1
ATOM 4750 C CA . ASP A 1 594 ? 10.546 3.073 -17.283 1.00 85.12 594 ASP A CA 1
ATOM 4751 C C . ASP A 1 594 ? 11.644 2.028 -17.036 1.00 85.12 594 ASP A C 1
ATOM 4753 O O . ASP A 1 594 ? 12.366 1.637 -17.959 1.00 85.12 594 ASP A O 1
ATOM 4757 N N . ILE A 1 595 ? 11.759 1.539 -15.795 1.00 87.69 595 ILE A N 1
ATOM 4758 C CA . ILE A 1 595 ? 12.735 0.509 -15.405 1.00 87.69 595 ILE A CA 1
ATOM 4759 C C . ILE A 1 595 ? 12.452 -0.802 -16.143 1.00 87.69 595 ILE A C 1
ATOM 4761 O O . ILE A 1 595 ? 13.367 -1.403 -16.721 1.00 87.69 595 ILE A O 1
ATOM 4765 N N . ILE A 1 596 ? 11.185 -1.228 -16.157 1.00 87.31 596 ILE A N 1
ATOM 4766 C CA . ILE A 1 596 ? 10.743 -2.416 -16.889 1.00 87.31 596 ILE A CA 1
ATOM 4767 C C . ILE A 1 596 ? 10.956 -2.218 -18.391 1.00 87.31 596 ILE A C 1
ATOM 4769 O O . ILE A 1 596 ? 11.605 -3.060 -19.012 1.00 87.31 596 ILE A O 1
ATOM 4773 N N . SER A 1 597 ? 10.522 -1.092 -18.971 1.00 88.31 597 SER A N 1
ATOM 4774 C CA . SER A 1 597 ? 10.732 -0.785 -20.395 1.00 88.31 597 SER A CA 1
ATOM 4775 C C . SER A 1 597 ? 12.206 -0.887 -20.780 1.00 88.31 597 SER A C 1
ATOM 4777 O O . SER A 1 597 ? 12.553 -1.620 -21.707 1.00 88.31 597 SER A O 1
ATOM 4779 N N . LYS A 1 598 ? 13.097 -0.217 -20.037 1.00 86.44 598 LYS A N 1
ATOM 4780 C CA . LYS A 1 598 ? 14.535 -0.185 -20.329 1.00 86.44 598 LYS A CA 1
ATOM 4781 C C . LYS A 1 598 ? 15.179 -1.575 -20.313 1.00 86.44 598 LYS A C 1
ATOM 4783 O O . LYS A 1 598 ? 16.020 -1.855 -21.169 1.00 86.44 598 LYS A O 1
ATOM 4788 N N . SER A 1 599 ? 14.799 -2.438 -19.371 1.00 84.31 599 SER A N 1
ATOM 4789 C CA . SER A 1 599 ? 15.330 -3.805 -19.300 1.00 84.31 599 SER A CA 1
ATOM 4790 C C . SER A 1 599 ? 14.723 -4.709 -20.381 1.00 84.31 599 SER A C 1
ATOM 4792 O O . SER A 1 599 ? 15.439 -5.359 -21.145 1.00 84.31 599 SER A O 1
ATOM 4794 N N . PHE A 1 600 ? 13.400 -4.693 -20.545 1.00 83.94 600 PHE A N 1
ATOM 4795 C CA . PHE A 1 600 ? 12.701 -5.582 -21.474 1.00 83.94 600 PHE A CA 1
ATOM 4796 C C . PHE A 1 600 ? 12.966 -5.220 -22.950 1.00 83.94 600 PHE A C 1
ATOM 4798 O O . PHE A 1 600 ? 12.932 -6.103 -23.804 1.00 83.94 600 PHE A O 1
ATOM 4805 N N . ILE A 1 601 ? 13.358 -3.977 -23.259 1.00 85.62 601 ILE A N 1
ATOM 4806 C CA . ILE A 1 601 ? 13.880 -3.574 -24.581 1.00 85.62 601 ILE A CA 1
ATOM 4807 C C . ILE A 1 601 ? 15.238 -4.228 -24.911 1.00 85.62 601 ILE A C 1
ATOM 4809 O O . ILE A 1 601 ? 15.542 -4.451 -26.086 1.00 85.62 601 ILE A O 1
ATOM 4813 N N . LYS A 1 602 ? 16.059 -4.566 -23.903 1.00 79.75 602 LYS A N 1
ATOM 4814 C CA . LYS A 1 602 ? 17.339 -5.279 -24.093 1.00 79.75 602 LYS A CA 1
ATOM 4815 C C . LYS A 1 602 ? 17.164 -6.795 -24.227 1.00 79.75 602 LYS A C 1
ATOM 4817 O O . LYS A 1 602 ? 17.960 -7.427 -24.920 1.00 79.75 602 LYS A O 1
ATOM 4822 N N . HIS A 1 603 ? 16.157 -7.370 -23.565 1.00 75.44 603 HIS A N 1
ATOM 4823 C CA . HIS A 1 603 ? 16.027 -8.824 -23.388 1.00 75.44 603 HIS A CA 1
ATOM 4824 C C . HIS A 1 603 ? 14.823 -9.477 -24.093 1.00 75.44 603 HIS A C 1
ATOM 4826 O O . HIS A 1 603 ? 14.852 -10.685 -24.323 1.00 75.44 603 HIS A O 1
ATOM 4832 N N . GLY A 1 604 ? 13.781 -8.718 -24.443 1.00 78.81 604 GLY A N 1
ATOM 4833 C CA . GLY A 1 604 ? 12.558 -9.233 -25.068 1.00 78.81 604 GLY A CA 1
ATOM 4834 C C . GLY A 1 604 ? 12.676 -9.503 -26.573 1.00 78.81 604 GLY A C 1
ATOM 4835 O O . GLY A 1 604 ? 13.471 -8.888 -27.288 1.00 78.81 604 GLY A O 1
ATOM 4836 N N . GLU A 1 605 ? 11.831 -10.399 -27.082 1.00 84.88 605 GLU A N 1
ATOM 4837 C CA . GLU A 1 605 ? 11.736 -10.708 -28.509 1.00 84.88 605 GLU A CA 1
ATOM 4838 C C . GLU A 1 605 ? 11.106 -9.531 -29.274 1.00 84.88 605 GLU A C 1
ATOM 4840 O O . GLU A 1 605 ? 9.970 -9.125 -29.015 1.00 84.88 605 GLU A O 1
ATOM 4845 N N . ILE A 1 606 ? 11.854 -8.961 -30.226 1.00 88.50 606 ILE A N 1
ATOM 4846 C CA . ILE A 1 606 ? 11.442 -7.764 -30.969 1.00 88.50 606 ILE A CA 1
ATOM 4847 C C . ILE A 1 606 ? 10.569 -8.095 -32.189 1.00 88.50 606 ILE A C 1
ATOM 4849 O O . ILE A 1 606 ? 11.031 -8.601 -33.213 1.00 88.50 606 ILE A O 1
ATOM 4853 N N . SER A 1 607 ? 9.305 -7.689 -32.117 1.00 84.62 607 SER A N 1
ATOM 4854 C CA . SER A 1 607 ? 8.356 -7.650 -33.228 1.00 84.62 607 SER A CA 1
ATOM 4855 C C . SER A 1 607 ? 8.250 -6.235 -33.805 1.00 84.62 607 SER A C 1
ATOM 4857 O O . SER A 1 607 ? 8.113 -5.251 -33.079 1.00 84.62 607 SER A O 1
ATOM 4859 N N . ARG A 1 608 ? 8.294 -6.103 -35.137 1.00 79.94 608 ARG A N 1
ATOM 4860 C CA . ARG A 1 608 ? 8.106 -4.813 -35.832 1.00 79.94 608 ARG A CA 1
ATOM 4861 C C . ARG A 1 608 ? 6.677 -4.680 -36.337 1.00 79.94 608 ARG A C 1
ATOM 4863 O O . ARG A 1 608 ? 6.199 -5.559 -37.054 1.00 79.94 608 ARG A O 1
ATOM 4870 N N . VAL A 1 609 ? 6.017 -3.564 -36.034 1.00 78.62 609 VAL A N 1
ATOM 4871 C CA . VAL A 1 609 ? 4.615 -3.365 -36.421 1.00 78.62 609 VAL A CA 1
ATOM 4872 C C . VAL A 1 609 ? 4.496 -3.152 -37.935 1.00 78.62 609 VAL A C 1
ATOM 4874 O O . VAL A 1 609 ? 5.161 -2.309 -38.543 1.00 78.62 609 VAL A O 1
ATOM 4877 N N . LYS A 1 610 ? 3.649 -3.958 -38.584 1.00 77.25 610 LYS A N 1
ATOM 4878 C CA . LYS A 1 610 ? 3.561 -4.046 -40.049 1.00 77.25 610 LYS A CA 1
ATOM 4879 C C . LYS A 1 610 ? 3.015 -2.755 -40.667 1.00 77.25 610 LYS A C 1
ATOM 4881 O O . LYS A 1 610 ? 1.810 -2.561 -40.764 1.00 77.25 610 LYS A O 1
ATOM 4886 N N . GLY A 1 611 ? 3.925 -1.914 -41.156 1.00 79.50 611 GLY A N 1
ATOM 4887 C CA . GLY A 1 611 ? 3.622 -0.610 -41.759 1.00 79.50 611 GLY A CA 1
ATOM 4888 C C . GLY A 1 611 ? 4.121 0.584 -40.942 1.00 79.50 611 GLY A C 1
ATOM 4889 O O . GLY A 1 611 ? 4.149 1.691 -41.471 1.00 79.50 611 GLY A O 1
ATOM 4890 N N . MET A 1 612 ? 4.583 0.366 -39.708 1.00 82.94 612 MET A N 1
ATOM 4891 C CA . MET A 1 612 ? 5.125 1.398 -38.821 1.00 82.94 612 MET A CA 1
ATOM 4892 C C . MET A 1 612 ? 6.562 1.015 -38.454 1.00 82.94 612 MET A C 1
ATOM 4894 O O . MET A 1 612 ? 6.796 0.255 -37.523 1.00 82.94 612 MET A O 1
ATOM 4898 N N . LYS A 1 613 ? 7.539 1.493 -39.241 1.00 83.06 613 LYS A N 1
ATOM 4899 C CA . LYS A 1 613 ? 8.963 1.125 -39.078 1.00 83.06 613 LYS A CA 1
ATOM 4900 C C . LYS A 1 613 ? 9.531 1.517 -37.715 1.00 83.06 613 LYS A C 1
ATOM 4902 O O . LYS A 1 613 ? 10.419 0.832 -37.218 1.00 83.06 613 LYS A O 1
ATOM 4907 N N . ASP A 1 614 ? 9.006 2.607 -37.172 1.00 89.00 614 ASP A N 1
ATOM 4908 C CA . ASP A 1 614 ? 9.520 3.298 -35.993 1.00 89.00 614 ASP A CA 1
ATOM 4909 C C . ASP A 1 614 ? 8.712 2.948 -34.728 1.00 89.00 614 ASP A C 1
ATOM 4911 O O . ASP A 1 614 ? 8.950 3.522 -33.674 1.00 89.00 614 ASP A O 1
ATOM 4915 N N . LEU A 1 615 ? 7.776 1.990 -34.824 1.00 90.06 615 LEU A N 1
ATOM 4916 C CA . LEU A 1 615 ? 7.109 1.369 -33.679 1.00 90.06 615 LEU A CA 1
ATOM 4917 C C . LEU A 1 615 ? 7.630 -0.064 -33.504 1.00 90.06 615 LEU A C 1
ATOM 4919 O O . LEU A 1 615 ? 7.368 -0.952 -34.326 1.00 90.06 615 LEU A O 1
ATOM 4923 N N . CYS A 1 616 ? 8.348 -0.285 -32.408 1.00 90.25 616 CYS A N 1
ATOM 4924 C CA . CYS A 1 616 ? 8.798 -1.603 -31.980 1.00 90.25 616 CYS A CA 1
ATOM 4925 C C . CYS A 1 616 ? 7.873 -2.141 -30.882 1.00 90.25 616 CYS A C 1
ATOM 4927 O O . CYS A 1 616 ? 7.420 -1.387 -30.024 1.00 90.25 616 CYS A O 1
ATOM 4929 N N . MET A 1 617 ? 7.620 -3.448 -30.892 1.00 89.94 617 MET A N 1
ATOM 4930 C CA . MET A 1 617 ? 6.974 -4.167 -29.798 1.00 89.94 617 MET A CA 1
ATOM 4931 C C . MET A 1 617 ? 7.944 -5.227 -29.287 1.00 89.94 617 MET A C 1
ATOM 4933 O O . MET A 1 617 ? 8.319 -6.128 -30.036 1.00 89.94 617 MET A O 1
ATOM 4937 N N . TYR A 1 618 ? 8.354 -5.127 -28.031 1.00 90.75 618 TYR A N 1
ATOM 4938 C CA . TYR A 1 618 ? 9.190 -6.120 -27.365 1.00 90.75 618 TYR A CA 1
ATOM 4939 C C . TYR A 1 618 ? 8.287 -7.016 -26.524 1.00 90.75 618 TYR A C 1
ATOM 4941 O O . TYR A 1 618 ? 7.450 -6.517 -25.775 1.00 90.75 618 TYR A O 1
ATOM 4949 N N . THR A 1 619 ? 8.422 -8.331 -26.683 1.00 87.12 619 THR A N 1
ATOM 4950 C CA . THR A 1 619 ? 7.619 -9.328 -25.964 1.00 87.12 619 THR A CA 1
ATOM 4951 C C . THR A 1 619 ? 8.523 -10.184 -25.091 1.00 87.12 619 THR A C 1
ATOM 4953 O O . THR A 1 619 ? 9.505 -10.745 -25.568 1.00 87.12 619 THR A O 1
ATOM 4956 N N . TYR A 1 620 ? 8.178 -10.311 -23.817 1.00 84.25 620 TYR A N 1
ATOM 4957 C CA . TYR A 1 620 ? 8.730 -11.316 -22.912 1.00 84.25 620 TYR A CA 1
ATOM 4958 C C . TYR A 1 620 ? 7.580 -12.195 -22.417 1.00 84.25 620 TYR A C 1
ATOM 4960 O O . TYR A 1 620 ? 6.454 -11.720 -22.267 1.00 84.25 620 TYR A O 1
ATOM 4968 N N . THR A 1 621 ? 7.820 -13.482 -22.184 1.00 79.31 621 THR A N 1
ATOM 4969 C CA . THR A 1 621 ? 6.786 -14.419 -21.721 1.00 79.31 621 THR A CA 1
ATOM 4970 C C . THR A 1 621 ? 7.404 -15.464 -20.805 1.00 79.31 621 THR A C 1
ATOM 4972 O O . THR A 1 621 ? 8.435 -16.042 -21.145 1.00 79.31 621 THR A O 1
ATOM 4975 N N . ASN A 1 622 ? 6.764 -15.706 -19.663 1.00 74.75 622 ASN A N 1
ATOM 4976 C CA . ASN A 1 622 ? 7.139 -16.736 -18.698 1.00 74.75 622 ASN A CA 1
ATOM 4977 C C . ASN A 1 622 ? 5.940 -17.656 -18.386 1.00 74.75 622 ASN A C 1
ATOM 4979 O O . ASN A 1 622 ? 4.900 -17.577 -19.041 1.00 74.75 622 ASN A O 1
ATOM 4983 N N . ASP A 1 623 ? 6.075 -18.525 -17.382 1.00 69.38 623 ASP A N 1
ATOM 4984 C CA . ASP A 1 623 ? 5.049 -19.512 -17.005 1.00 69.38 623 ASP A CA 1
ATOM 4985 C C . ASP A 1 623 ? 3.766 -18.897 -16.385 1.00 69.38 623 ASP A C 1
ATOM 4987 O O . ASP A 1 623 ? 2.838 -19.635 -16.050 1.00 69.38 623 ASP A O 1
ATOM 4991 N N . GLY A 1 624 ? 3.706 -17.572 -16.177 1.00 69.56 624 GLY A N 1
ATOM 4992 C CA . GLY A 1 624 ? 2.590 -16.884 -15.511 1.00 69.56 624 GLY A CA 1
ATOM 4993 C C . GLY A 1 624 ? 2.037 -15.647 -16.228 1.00 69.56 624 GLY A C 1
ATOM 4994 O O . GLY A 1 624 ? 0.873 -15.307 -16.012 1.00 69.56 624 GLY A O 1
ATOM 4995 N N . TRP A 1 625 ? 2.815 -14.976 -17.082 1.00 80.44 625 TRP A N 1
ATOM 4996 C CA . TRP A 1 625 ? 2.367 -13.817 -17.860 1.00 80.44 625 TRP A CA 1
ATOM 4997 C C . TRP A 1 625 ? 3.209 -13.548 -19.114 1.00 80.44 625 TRP A C 1
ATOM 4999 O O . TRP A 1 625 ? 4.309 -14.075 -19.290 1.00 80.44 625 TRP A O 1
ATOM 5009 N N . ALA A 1 626 ? 2.706 -12.654 -19.966 1.00 81.62 626 ALA A N 1
ATOM 5010 C CA . ALA A 1 626 ? 3.483 -11.962 -20.984 1.00 81.62 626 ALA A CA 1
ATOM 5011 C C . ALA A 1 626 ? 3.604 -10.464 -20.654 1.00 81.62 626 ALA A C 1
ATOM 5013 O O . ALA A 1 626 ? 2.629 -9.825 -20.260 1.00 81.62 626 ALA A O 1
ATOM 5014 N N . THR A 1 627 ? 4.788 -9.891 -20.859 1.00 85.62 627 THR A N 1
ATOM 5015 C CA . THR A 1 627 ? 5.038 -8.445 -20.777 1.00 85.62 627 THR A CA 1
ATOM 5016 C C . THR A 1 627 ? 5.265 -7.916 -22.186 1.00 85.62 627 THR A C 1
ATOM 5018 O O . THR A 1 627 ? 6.154 -8.390 -22.898 1.00 85.62 627 THR A O 1
ATOM 5021 N N . LEU A 1 628 ? 4.467 -6.928 -22.583 1.00 88.00 628 LEU A N 1
ATOM 5022 C CA . LEU A 1 628 ? 4.615 -6.188 -23.831 1.00 88.00 628 LEU A CA 1
ATOM 5023 C C . LEU A 1 628 ? 5.185 -4.803 -23.528 1.00 88.00 628 LEU A C 1
ATOM 5025 O O . LEU A 1 628 ? 4.650 -4.099 -22.676 1.00 88.00 628 LEU A O 1
ATOM 5029 N N . VAL A 1 629 ? 6.221 -4.388 -24.257 1.00 91.00 629 VAL A N 1
ATOM 5030 C CA . VAL A 1 629 ? 6.705 -3.000 -24.264 1.00 91.00 629 VAL A CA 1
ATOM 5031 C C . VAL A 1 629 ? 6.562 -2.446 -25.674 1.00 91.00 629 VAL A C 1
ATOM 5033 O O . VAL A 1 629 ? 7.190 -2.942 -26.613 1.00 91.00 629 VAL A O 1
ATOM 5036 N N . LEU A 1 630 ? 5.721 -1.427 -25.832 1.00 90.94 630 LEU A N 1
ATOM 5037 C CA . LEU A 1 630 ? 5.593 -0.660 -27.067 1.00 90.94 630 LEU A CA 1
ATOM 5038 C C . LEU A 1 630 ? 6.533 0.539 -27.009 1.00 90.94 630 LEU A C 1
ATOM 5040 O O . LEU A 1 630 ? 6.495 1.305 -26.055 1.00 90.94 630 LEU A O 1
ATOM 5044 N N . ASP A 1 631 ? 7.354 0.704 -28.037 1.00 92.25 631 ASP A N 1
ATOM 5045 C CA . ASP A 1 631 ? 8.456 1.663 -28.101 1.00 92.25 631 ASP A CA 1
ATOM 5046 C C . ASP A 1 631 ? 8.313 2.481 -29.393 1.00 92.25 631 ASP A C 1
ATOM 5048 O O . ASP A 1 631 ? 8.497 1.961 -30.503 1.00 92.25 631 ASP A O 1
ATOM 5052 N N . ASN A 1 632 ? 7.891 3.743 -29.248 1.00 92.38 632 ASN A N 1
ATOM 5053 C CA . ASN A 1 632 ? 7.548 4.633 -30.356 1.00 92.38 632 ASN A CA 1
ATOM 5054 C C . ASN A 1 632 ? 8.687 5.612 -30.659 1.00 92.38 632 ASN A C 1
ATOM 5056 O O . ASN A 1 632 ? 8.723 6.740 -30.173 1.00 92.38 632 ASN A O 1
ATOM 5060 N N . LYS A 1 633 ? 9.579 5.216 -31.564 1.00 90.19 633 LYS A N 1
ATOM 5061 C CA . LYS A 1 633 ? 10.701 6.035 -32.048 1.00 90.19 633 LYS A CA 1
ATOM 5062 C C . LYS A 1 633 ? 10.292 7.089 -33.088 1.00 90.19 633 LYS A C 1
ATOM 5064 O O . LYS A 1 633 ? 11.161 7.729 -33.676 1.00 90.19 633 LYS A O 1
ATOM 5069 N N . SER A 1 634 ? 8.993 7.268 -33.354 1.00 88.88 634 SER A N 1
ATOM 5070 C CA . SER A 1 634 ? 8.492 8.271 -34.302 1.00 88.88 634 SER A CA 1
ATOM 5071 C C . SER A 1 634 ? 8.244 9.634 -33.643 1.00 88.88 634 SER A C 1
ATOM 5073 O O . SER A 1 634 ? 8.017 9.736 -32.441 1.00 88.88 634 SER A O 1
ATOM 5075 N N . HIS A 1 635 ? 8.187 10.694 -34.452 1.00 90.00 635 HIS A N 1
ATOM 5076 C CA . HIS A 1 635 ? 7.817 12.044 -34.002 1.00 90.00 635 HIS A CA 1
ATOM 5077 C C . HIS A 1 635 ? 6.294 12.264 -33.869 1.00 90.00 635 HIS A C 1
ATOM 5079 O O . HIS A 1 635 ? 5.826 13.401 -33.898 1.00 90.00 635 HIS A O 1
ATOM 5085 N N . THR A 1 636 ? 5.494 11.196 -33.777 1.00 89.12 636 THR A N 1
ATOM 5086 C CA . THR A 1 636 ? 4.024 11.271 -33.749 1.00 89.12 636 THR A CA 1
ATOM 5087 C C . THR A 1 636 ? 3.428 10.321 -32.715 1.00 89.12 636 THR A C 1
ATOM 5089 O O . THR A 1 636 ? 3.878 9.185 -32.594 1.00 89.12 636 THR A O 1
ATOM 5092 N N . ARG A 1 637 ? 2.395 10.764 -31.987 1.00 90.12 637 ARG A N 1
ATOM 5093 C CA . ARG A 1 637 ? 1.643 9.920 -31.046 1.00 90.12 637 ARG A CA 1
ATOM 5094 C C . ARG A 1 637 ? 0.958 8.787 -31.814 1.00 90.12 637 ARG A C 1
ATOM 5096 O O . ARG A 1 637 ? 0.152 9.048 -32.710 1.00 90.12 637 ARG A O 1
ATOM 5103 N N . VAL A 1 638 ? 1.254 7.541 -31.459 1.00 87.88 638 VAL A N 1
ATOM 5104 C CA . VAL A 1 638 ? 0.644 6.349 -32.059 1.00 87.88 638 VAL A CA 1
ATOM 5105 C C . VAL A 1 638 ? -0.483 5.830 -31.167 1.00 87.88 638 VAL A C 1
ATOM 5107 O O . VAL A 1 638 ? -0.420 5.892 -29.941 1.00 87.88 638 VAL A O 1
ATOM 5110 N N . ARG A 1 639 ? -1.539 5.307 -31.796 1.00 87.69 639 ARG A N 1
ATOM 5111 C CA . ARG A 1 639 ? -2.601 4.545 -31.137 1.00 87.69 639 ARG A CA 1
ATOM 5112 C C . ARG A 1 639 ? -2.468 3.083 -31.550 1.00 87.69 639 ARG A C 1
ATOM 5114 O O . ARG A 1 639 ? -2.461 2.801 -32.746 1.00 87.69 639 ARG A O 1
ATOM 5121 N N . VAL A 1 640 ? -2.380 2.186 -30.575 1.00 83.44 640 VAL A N 1
ATOM 5122 C CA . VAL A 1 640 ? -2.310 0.736 -30.782 1.00 83.44 640 VAL A CA 1
ATOM 5123 C C . VAL A 1 640 ? -3.552 0.102 -30.169 1.00 83.44 640 VAL A C 1
ATOM 5125 O O . VAL A 1 640 ? -3.846 0.307 -28.994 1.00 83.44 640 VAL A O 1
ATOM 5128 N N . GLU A 1 641 ? -4.293 -0.653 -30.971 1.00 83.31 641 GLU A N 1
ATOM 5129 C CA . GLU A 1 641 ? -5.422 -1.461 -30.511 1.00 83.31 641 GLU A CA 1
ATOM 5130 C C . GLU A 1 641 ? -4.897 -2.870 -30.210 1.00 83.31 641 GLU A C 1
ATOM 5132 O O . GLU A 1 641 ? -4.502 -3.605 -31.116 1.00 83.31 641 GLU A O 1
ATOM 5137 N N . LEU A 1 642 ? -4.828 -3.207 -28.922 1.00 78.25 642 LEU A N 1
ATOM 5138 C CA . LEU A 1 642 ? -4.432 -4.517 -28.414 1.00 78.25 642 LEU A CA 1
ATOM 5139 C C . LEU A 1 642 ? -5.700 -5.360 -28.245 1.00 78.25 642 LEU A C 1
ATOM 5141 O O . LEU A 1 642 ? -6.500 -5.079 -27.354 1.00 78.25 642 LEU A O 1
ATOM 5145 N N . ASP A 1 643 ? -5.898 -6.363 -29.102 1.00 80.12 643 ASP A N 1
ATOM 5146 C CA . ASP A 1 643 ? -7.070 -7.245 -29.069 1.00 80.12 643 ASP A CA 1
ATOM 5147 C C . ASP A 1 643 ? -6.700 -8.651 -28.577 1.00 80.12 643 ASP A C 1
ATOM 5149 O O . ASP A 1 643 ? -6.259 -9.505 -29.347 1.00 80.12 643 ASP A O 1
ATOM 5153 N N . CYS A 1 644 ? -6.917 -8.894 -27.284 1.00 73.75 644 CYS A N 1
ATOM 5154 C CA . CYS A 1 644 ? -6.756 -10.205 -26.658 1.00 73.75 644 CYS A CA 1
ATOM 5155 C C . CYS A 1 644 ? -8.054 -11.039 -26.663 1.00 73.75 644 CYS A C 1
ATOM 5157 O O . CYS A 1 644 ? -8.052 -12.138 -26.114 1.00 73.75 644 CYS A O 1
ATOM 5159 N N . SER A 1 645 ? -9.160 -10.573 -27.268 1.00 74.31 645 SER A N 1
ATOM 5160 C CA . SER A 1 645 ? -10.500 -11.198 -27.149 1.00 74.31 645 SER A CA 1
ATOM 5161 C C . SER A 1 645 ? -10.623 -12.612 -27.727 1.00 74.31 645 SER A C 1
ATOM 5163 O O . SER A 1 645 ? -11.606 -13.304 -27.468 1.00 74.31 645 SER A O 1
ATOM 5165 N N . ARG A 1 646 ? -9.624 -13.050 -28.499 1.00 73.75 646 ARG A N 1
ATOM 5166 C CA . ARG A 1 646 ? -9.520 -14.397 -29.083 1.00 73.75 646 ARG A CA 1
ATOM 5167 C C . ARG A 1 646 ? -8.644 -15.353 -28.272 1.00 73.75 646 ARG A C 1
ATOM 5169 O O . ARG A 1 646 ? -8.570 -16.530 -28.608 1.00 73.75 646 ARG A O 1
ATOM 5176 N N . SER A 1 647 ? -7.957 -14.858 -27.244 1.00 72.00 647 SER A N 1
ATOM 5177 C CA . SER A 1 647 ? -7.045 -15.663 -26.437 1.00 72.00 647 SER A CA 1
ATOM 5178 C C . SER A 1 647 ? -7.794 -16.371 -25.313 1.00 72.00 647 SER A C 1
ATOM 5180 O O . SER A 1 647 ? -8.214 -15.745 -24.345 1.00 72.00 647 SER A O 1
ATOM 5182 N N . GLU A 1 648 ? -7.885 -17.697 -25.396 1.00 68.62 648 GLU A N 1
ATOM 5183 C CA . GLU A 1 648 ? -8.357 -18.557 -24.295 1.00 68.62 648 GLU A CA 1
ATOM 5184 C C . GLU A 1 648 ? -7.377 -18.563 -23.097 1.00 68.62 648 GLU A C 1
ATOM 5186 O O . GLU A 1 648 ? -7.718 -19.001 -21.997 1.00 68.62 648 GLU A O 1
ATOM 5191 N N . ASN A 1 649 ? -6.157 -18.050 -23.299 1.00 71.56 649 ASN A N 1
ATOM 5192 C CA . ASN A 1 649 ? -5.041 -18.140 -22.360 1.00 71.56 649 ASN A CA 1
ATOM 5193 C C . ASN A 1 649 ? -4.765 -16.846 -21.576 1.00 71.56 649 ASN A C 1
ATOM 5195 O O . ASN A 1 649 ? -3.792 -16.830 -20.834 1.00 71.56 649 ASN A O 1
ATOM 5199 N N . VAL A 1 650 ? -5.544 -15.769 -21.746 1.00 71.19 650 VAL A N 1
ATOM 5200 C CA . VAL A 1 650 ? -5.308 -14.464 -21.089 1.00 71.19 650 VAL A CA 1
ATOM 5201 C C . VAL A 1 650 ? -6.471 -14.098 -20.164 1.00 71.19 650 VAL A C 1
ATOM 5203 O O . VAL A 1 650 ? -7.633 -14.227 -20.542 1.00 71.19 650 VAL A O 1
ATOM 5206 N N . THR A 1 651 ? -6.159 -13.594 -18.968 1.00 66.94 651 THR A N 1
ATOM 5207 C CA . THR A 1 651 ? -7.135 -13.023 -18.017 1.00 66.94 651 THR A CA 1
ATOM 5208 C C . THR A 1 651 ? -7.063 -11.485 -18.010 1.00 66.94 651 THR A C 1
ATOM 5210 O O . THR A 1 651 ? -6.014 -10.907 -18.284 1.00 66.94 651 THR A O 1
ATOM 5213 N N . SER A 1 652 ? -8.164 -10.798 -17.682 1.00 65.44 652 SER A N 1
ATOM 5214 C CA . SER A 1 652 ? -8.182 -9.351 -17.414 1.00 65.44 652 SER A CA 1
ATOM 5215 C C . SER A 1 652 ? -9.240 -8.983 -16.366 1.00 65.44 652 SER A C 1
ATOM 5217 O O . SER A 1 652 ? -10.265 -9.655 -16.267 1.00 65.44 652 SER A O 1
ATOM 5219 N N . ASN A 1 653 ? -9.001 -7.902 -15.617 1.00 55.78 653 ASN A N 1
ATOM 5220 C CA . ASN A 1 653 ? -9.980 -7.252 -14.733 1.00 55.78 653 ASN A CA 1
ATOM 5221 C C . ASN A 1 653 ? -10.876 -6.225 -15.454 1.00 55.78 653 ASN A C 1
ATOM 5223 O O . ASN A 1 653 ? -11.841 -5.745 -14.859 1.00 55.78 653 ASN A O 1
ATOM 5227 N N . HIS A 1 654 ? -10.581 -5.874 -16.709 1.00 56.25 654 HIS A N 1
ATOM 5228 C CA . HIS A 1 654 ? -11.419 -4.981 -17.508 1.00 56.25 654 HIS A CA 1
ATOM 5229 C C . HIS A 1 654 ? -12.573 -5.738 -18.184 1.00 56.25 654 HIS A C 1
ATOM 5231 O O . HIS A 1 654 ? -12.406 -6.874 -18.622 1.00 56.25 654 HIS A O 1
ATOM 5237 N N . ASP A 1 655 ? -13.717 -5.069 -18.376 1.00 53.38 655 ASP A N 1
ATOM 5238 C CA . ASP A 1 655 ? -14.901 -5.619 -19.070 1.00 53.38 655 ASP A CA 1
ATOM 5239 C C . ASP A 1 655 ? -14.652 -5.999 -20.547 1.00 53.38 655 ASP A C 1
ATOM 5241 O O . ASP A 1 655 ? -15.516 -6.582 -21.203 1.00 53.38 655 ASP A O 1
ATOM 5245 N N . SER A 1 656 ? -13.482 -5.656 -21.095 1.00 62.16 656 SER A N 1
ATOM 5246 C CA . SER A 1 656 ? -13.070 -5.980 -22.456 1.00 62.16 656 SER A CA 1
ATOM 5247 C C . SER A 1 656 ? -11.595 -6.367 -22.520 1.00 62.16 656 SER A C 1
ATOM 5249 O O . SER A 1 656 ? -10.726 -5.661 -22.010 1.00 62.16 656 SER A O 1
ATOM 5251 N N . LEU A 1 657 ? -11.315 -7.447 -23.252 1.00 67.94 657 LEU A N 1
ATOM 5252 C CA . LEU A 1 657 ? -9.968 -7.860 -23.662 1.00 67.94 657 LEU A CA 1
ATOM 5253 C C . LEU A 1 657 ? -9.407 -7.016 -24.830 1.00 67.94 657 LEU A C 1
ATOM 5255 O O . LEU A 1 657 ? -8.307 -7.290 -25.307 1.00 67.94 657 LEU A O 1
ATOM 5259 N N . GLN A 1 658 ? -10.141 -5.999 -25.299 1.00 73.94 658 GLN A N 1
ATOM 5260 C CA . GLN A 1 658 ? -9.669 -5.005 -26.267 1.00 73.94 658 GLN A CA 1
ATOM 5261 C C . GLN A 1 658 ? -9.267 -3.709 -25.550 1.00 73.94 658 GLN A C 1
ATOM 5263 O O . GLN A 1 658 ? -10.119 -3.013 -24.994 1.00 73.94 658 GLN A O 1
ATOM 5268 N N . ARG A 1 659 ? -7.977 -3.350 -25.600 1.00 72.81 659 ARG A N 1
ATOM 5269 C CA . ARG A 1 659 ? -7.418 -2.143 -24.962 1.00 72.81 659 ARG A CA 1
ATOM 5270 C C . ARG A 1 659 ? -6.829 -1.201 -26.012 1.00 72.81 659 ARG A C 1
ATOM 5272 O O . ARG A 1 659 ? -6.071 -1.618 -26.882 1.00 72.81 659 ARG A O 1
ATOM 5279 N N . THR A 1 660 ? -7.148 0.090 -25.923 1.00 79.94 660 THR A N 1
ATOM 5280 C CA . THR A 1 660 ? -6.511 1.126 -26.753 1.00 79.94 660 THR A CA 1
ATOM 5281 C C . THR A 1 660 ? -5.337 1.735 -25.997 1.00 79.94 660 THR A C 1
ATOM 5283 O O . THR A 1 660 ? -5.541 2.528 -25.081 1.00 79.94 660 THR A O 1
ATOM 5286 N N . LEU A 1 661 ? -4.114 1.401 -26.401 1.00 81.88 661 LEU A N 1
ATOM 5287 C CA . LEU A 1 661 ? -2.891 2.009 -25.884 1.00 81.88 661 LEU A CA 1
ATOM 5288 C C . LEU A 1 661 ? -2.550 3.265 -26.703 1.00 81.88 661 LEU A C 1
ATOM 5290 O O . LEU A 1 661 ? -2.689 3.288 -27.931 1.00 81.88 661 LEU A O 1
ATOM 5294 N N . ARG A 1 662 ? -2.110 4.327 -26.025 1.00 84.69 662 ARG A N 1
ATOM 5295 C CA . ARG A 1 662 ? -1.567 5.548 -26.640 1.00 84.69 662 ARG A CA 1
ATOM 5296 C C . ARG A 1 662 ? -0.082 5.595 -26.308 1.00 84.69 662 ARG A C 1
ATOM 5298 O O . ARG A 1 662 ? 0.253 5.524 -25.136 1.00 84.69 662 ARG A O 1
ATOM 5305 N N . VAL A 1 663 ? 0.778 5.694 -27.315 1.00 88.00 663 VAL A N 1
ATOM 5306 C CA . VAL A 1 663 ? 2.237 5.755 -27.139 1.00 88.00 663 VAL A CA 1
ATOM 5307 C C . VAL A 1 663 ? 2.714 7.070 -27.736 1.00 88.00 663 VAL A C 1
ATOM 5309 O O . VAL A 1 663 ? 2.438 7.358 -28.904 1.00 88.00 663 VAL A O 1
ATOM 5312 N N . ASP A 1 664 ? 3.372 7.902 -26.940 1.00 88.81 664 ASP A N 1
ATOM 5313 C CA . ASP A 1 664 ? 3.746 9.261 -27.330 1.00 88.81 664 ASP A CA 1
ATOM 5314 C C . ASP A 1 664 ? 5.071 9.316 -28.109 1.00 88.81 664 ASP A C 1
ATOM 5316 O O . ASP A 1 664 ? 5.775 8.305 -28.194 1.00 88.81 664 ASP A O 1
ATOM 5320 N N . PRO A 1 665 ? 5.394 10.437 -28.784 1.00 90.19 665 PRO A N 1
ATOM 5321 C CA . PRO A 1 665 ? 6.634 10.569 -29.541 1.00 90.19 665 PRO A CA 1
ATOM 5322 C C . PRO A 1 665 ? 7.867 10.345 -28.659 1.00 90.19 665 PRO A C 1
ATOM 5324 O O . PRO A 1 665 ? 8.108 11.104 -27.725 1.00 90.19 665 PRO A O 1
ATOM 5327 N N . GLY A 1 666 ? 8.671 9.330 -28.975 1.00 87.31 666 GLY A N 1
ATOM 5328 C CA . GLY A 1 666 ? 9.883 9.001 -28.226 1.00 87.31 666 GLY A CA 1
ATOM 5329 C C . GLY A 1 666 ? 9.653 8.325 -26.870 1.00 87.31 666 GLY A C 1
ATOM 5330 O O . GLY A 1 666 ? 10.625 8.193 -26.130 1.00 87.31 666 GLY A O 1
ATOM 5331 N N . SER A 1 667 ? 8.425 7.900 -26.535 1.00 88.25 667 SER A N 1
ATOM 5332 C CA . SER A 1 667 ? 8.120 7.223 -25.265 1.00 88.25 667 SER A CA 1
ATOM 5333 C C . SER A 1 667 ? 7.848 5.720 -25.409 1.00 88.25 667 SER A C 1
ATOM 5335 O O . SER A 1 667 ? 7.668 5.181 -26.511 1.00 88.25 667 SER A O 1
ATOM 5337 N N . THR A 1 668 ? 7.825 5.042 -24.261 1.00 90.12 668 THR A N 1
ATOM 5338 C CA . THR A 1 668 ? 7.492 3.625 -24.106 1.00 90.12 668 THR A CA 1
ATOM 5339 C C . THR A 1 668 ? 6.205 3.444 -23.308 1.00 90.12 668 THR A C 1
ATOM 5341 O O . THR A 1 668 ? 5.870 4.276 -22.472 1.00 90.12 668 THR A O 1
ATOM 5344 N N . VAL A 1 669 ? 5.488 2.346 -23.552 1.00 86.19 669 VAL A N 1
ATOM 5345 C CA . VAL A 1 669 ? 4.328 1.915 -22.754 1.00 86.19 669 VAL A CA 1
ATOM 5346 C C . VAL A 1 669 ? 4.445 0.426 -22.462 1.00 86.19 669 VAL A C 1
ATOM 5348 O O . VAL A 1 669 ? 4.603 -0.373 -23.391 1.00 86.19 669 VAL A O 1
ATOM 5351 N N . VAL A 1 670 ? 4.324 0.057 -21.187 1.00 85.75 670 VAL A N 1
ATOM 5352 C CA . VAL A 1 670 ? 4.288 -1.337 -20.733 1.00 85.75 670 VAL A CA 1
ATOM 5353 C C . VAL A 1 670 ? 2.838 -1.834 -20.684 1.00 85.75 670 VAL A C 1
ATOM 5355 O O . VAL A 1 670 ? 1.902 -1.088 -20.403 1.00 85.75 670 VAL A O 1
ATOM 5358 N N . SER A 1 671 ? 2.629 -3.117 -20.965 1.00 83.00 671 SER A N 1
ATOM 5359 C CA . SER A 1 671 ? 1.384 -3.819 -20.662 1.00 83.00 671 SER A CA 1
ATOM 5360 C C . SER A 1 671 ? 1.695 -5.248 -20.236 1.00 83.00 671 SER A C 1
ATOM 5362 O O . SER A 1 67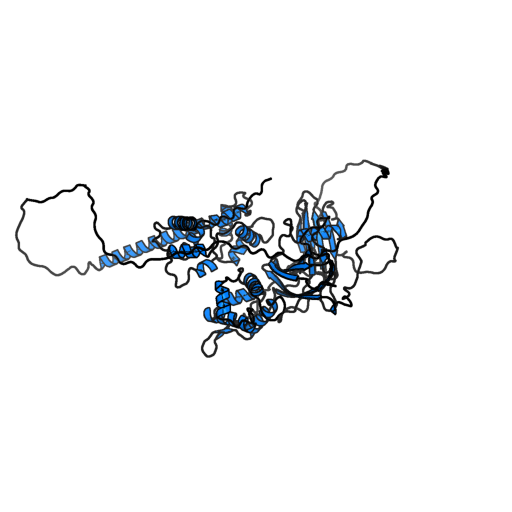1 ? 2.244 -6.030 -21.013 1.00 83.00 671 SER A O 1
ATOM 5364 N N . PHE A 1 672 ? 1.308 -5.606 -19.016 1.00 80.69 672 PHE A N 1
ATOM 5365 C CA . PHE A 1 672 ? 1.367 -6.978 -18.520 1.00 80.69 672 PHE A CA 1
ATOM 5366 C C . PHE A 1 672 ? 0.057 -7.706 -18.858 1.00 80.69 672 PHE A C 1
ATOM 5368 O O . PHE A 1 672 ? -1.023 -7.121 -18.782 1.00 80.69 672 PHE A O 1
ATOM 5375 N N . LEU A 1 673 ? 0.156 -8.972 -19.259 1.00 78.44 673 LEU A N 1
ATOM 5376 C CA . LEU A 1 673 ? -0.960 -9.835 -19.651 1.00 78.44 673 LEU A CA 1
ATOM 5377 C C . LEU A 1 673 ? -0.831 -11.174 -18.907 1.00 78.44 673 LEU A C 1
ATOM 5379 O O . LEU A 1 673 ? 0.019 -11.985 -19.284 1.00 78.44 673 LEU A O 1
ATOM 5383 N N . PRO A 1 674 ? -1.622 -11.432 -17.853 1.00 74.06 674 PRO A N 1
ATOM 5384 C CA . PRO A 1 674 ? -1.523 -12.671 -17.091 1.00 74.06 674 PRO A CA 1
ATOM 5385 C C . PRO A 1 674 ? -2.031 -13.849 -17.920 1.00 74.06 674 PRO A C 1
ATOM 5387 O O . PRO A 1 674 ? -3.074 -13.765 -18.576 1.00 74.06 674 PRO A O 1
ATOM 5390 N N . LEU A 1 675 ? -1.292 -14.953 -17.859 1.00 73.81 675 LEU A N 1
ATOM 5391 C CA . LEU A 1 675 ? -1.605 -16.190 -18.562 1.00 73.81 675 LEU A CA 1
ATOM 5392 C C . LEU A 1 675 ? -2.323 -17.182 -17.636 1.00 73.81 675 LEU A C 1
ATOM 5394 O O . LEU A 1 675 ? -2.224 -17.072 -16.411 1.00 73.81 675 LEU A O 1
ATOM 5398 N N . ASN A 1 676 ? -3.090 -18.106 -18.218 1.00 65.31 676 ASN A N 1
ATOM 5399 C CA . ASN A 1 676 ? -3.964 -19.050 -17.502 1.00 65.31 676 ASN A CA 1
ATOM 5400 C C . ASN A 1 676 ? -3.259 -20.360 -17.113 1.00 65.31 676 ASN A C 1
ATOM 5402 O O . ASN A 1 676 ? -2.789 -21.066 -18.032 1.00 65.31 676 ASN A O 1
#

Solvent-accessible surface area (backbone atoms only — not comparable to full-atom values): 42091 Å² total; per-residue (Å²): 129,85,84,82,78,83,78,80,79,84,69,51,72,72,53,53,53,49,49,52,49,51,26,47,55,73,80,35,102,41,81,81,56,59,41,69,42,63,68,50,48,51,53,43,42,42,57,62,51,22,81,77,50,75,67,57,47,45,77,79,39,48,99,84,55,69,67,44,47,54,67,55,52,50,52,47,57,73,74,51,71,64,62,46,73,66,56,53,48,53,52,48,58,75,41,28,82,86,67,82,70,46,36,38,59,69,34,55,41,50,53,44,46,73,76,56,67,81,69,48,74,77,50,51,44,47,63,38,70,74,41,38,83,88,70,85,74,39,28,46,70,66,34,43,51,49,38,75,70,46,54,64,57,58,50,53,62,50,50,50,57,51,47,58,51,51,50,56,47,54,52,50,57,46,58,47,51,53,58,52,50,66,51,62,77,64,80,74,88,74,91,87,80,92,80,90,88,89,87,85,85,92,86,87,85,90,84,88,88,86,87,90,84,89,85,92,85,86,90,86,82,88,87,86,87,86,91,83,88,85,82,87,85,90,81,92,86,79,89,82,89,81,88,85,84,86,82,88,84,86,81,79,90,86,80,91,81,84,90,86,84,86,84,88,86,88,81,91,83,84,89,81,89,81,91,83,80,93,79,87,84,81,92,80,86,83,87,81,80,93,73,85,66,82,78,76,68,89,73,66,80,74,91,78,83,89,81,82,88,84,90,80,94,72,98,68,90,74,82,84,71,76,90,73,76,62,95,57,57,88,78,28,39,74,50,58,34,45,33,41,42,35,59,55,100,84,43,66,29,31,44,33,30,44,32,41,33,79,51,72,26,43,38,42,40,33,43,32,76,48,81,62,100,41,79,63,68,93,72,76,72,60,65,40,43,38,37,29,44,70,56,59,48,99,89,61,48,36,69,76,50,50,38,63,43,67,47,98,87,65,40,23,33,36,73,50,79,42,69,49,45,54,31,35,45,38,64,46,58,82,59,32,77,42,62,72,84,68,83,80,88,69,73,71,58,73,49,61,41,66,56,95,88,63,53,43,38,67,26,78,74,39,48,51,50,52,54,55,47,47,70,53,44,22,34,70,68,87,69,44,30,44,69,70,36,51,28,56,47,32,36,58,43,79,67,44,70,72,49,73,75,58,46,48,54,42,69,77,72,39,62,56,56,102,80,18,40,26,68,67,22,57,53,47,56,60,34,46,56,28,40,79,50,77,55,56,55,68,69,64,46,42,39,39,45,56,69,10,33,48,66,67,77,32,47,47,33,43,45,42,30,42,38,41,41,32,25,40,94,41,78,81,53,48,77,42,83,74,50,74,46,54,82,59,71,41,89,88,75,35,44,58,59,53,48,50,42,62,51,41,68,75,72,27,54,79,43,72,45,78,90,39,90,44,34,41,35,21,40,41,74,52,88,53,33,34,42,38,32,40,38,25,70,35,96,53,72,43,78,46,80,47,64,48,77,83,47,92,48,57,61,60,51,57,100,53,53,61,44,80,47,73,33,43,55,68,34,71,42,68,46,77,43,41,46,115

=== Feature glossary ===
Legend for the data blocks above and below:

— What the protein is —

The amino-acid sequence is the protein's primary structure: the linear order of residues from the N-terminus to the C-terminus, written in one-letter code. Everything else here — the 3D coordinates, the secondary structure, the domain annotations — is ultimately a consequence of this string.

Functional annotations link the protein to curated databases. InterPro entries identify conserved domains and families by matching the sequence against member-database signatures (Pfam, PROSITE, CDD, …). Gene Ontology (GO) terms describe molecular function, biological process, and cellular component in a controlled vocabulary. CATH places the structure in a hierarchical fold classification (Class/Architecture/Topology/Homologous-superfamily). The organism is the source species.

— Where its atoms are —

Atomic coordinates in PDBx/mmCIF format — the same representation the Protein Data Bank distributes. Each line of the _atom_site loop places one backbone atom in Cartesian space (units: ångströms, origin: arbitrary).

The six renders are orthographic views along the three Cartesian axes in both directions. Representation (cartoon, sticks, or surface) and color scheme (sequence-rainbow or by-chain) vary across proteins so the training set covers al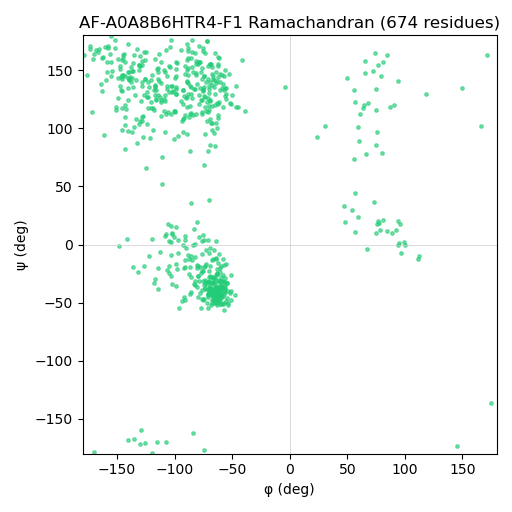l the common visualization conventions.

— Local ba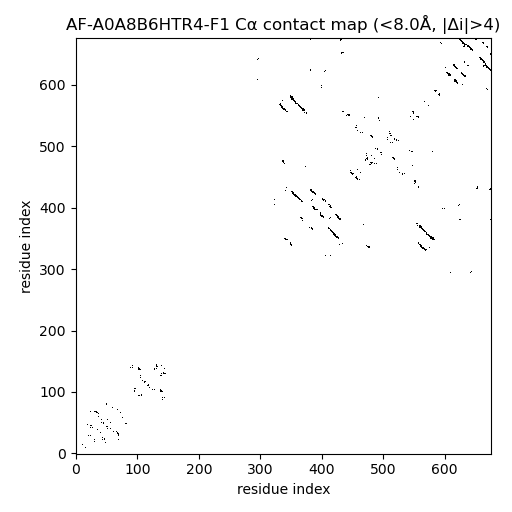ckbone conformation —

Eight-state secondary structure (DSSP): H is the canonical α-helix, G the tighter 3₁₀-helix, I the wider π-helix; E/B are β-structure, T and S are turns and bends, and '-' is everything else. DSSP derives these from the pattern of main-chain N–H···O=C hydrogen bonds, not from the sequence.

Three-state secondary structure (P-SEA) collapses the eight DSSP classes into helix (a), strand (b), and coil (c). P-SEA assigns these from Cα geometry alone — distances and angles — without requiring backbone oxygens, so it works on any Cα trace.

φ (phi) and ψ (psi) are the two rotatable backbone dihedrals per residue: φ is the C(i-1)–N–Cα–C torsion, ψ is the N–Cα–C–N(i+1) torsion, both in degrees on (−180°, 180°]. α-helical residues cluster near (−60°, −45°); β-strand residues near (−120°, +130°). A Ramachandran plot is simply a scatter of (φ, ψ) for every residue.

— Global shape and packing —

The geometric summary reports three shape descriptors. Rg (radius of gyration) measures how spread out the Cα atoms are about their centre of mass; compact globular proteins have small Rg, elongated or unfolded ones large. Cα contacts (<8 Å, |i−j|>4) count long-range residue pairs in spatial proximity — high for tightly packed folds, near zero for rods or random coil. The bounding-box extents give the protein's footprint along x, y, z in Å.

SASA measures how much of the protein is reachable by solvent. It is computed by rolling a water-sized probe over the atomic surface and summing the exposed area (Å²). Per-residue SASA distinguishes core (buried, low SASA) from surface (exposed, high SASA) residues; total SASA is a whole-molecule size measure.

Plot images: a contact map (which residues are close in 3D, as an N×N binary image), a Ramachandran scatter (backbone torsion angles, revealing secondary-structure composition at a glance), and — for AlphaFold structures — a PAE heatmap (pairwise prediction confidence).

— Structural neighborhood —

A 3Di character summarizes, for each residue, the relative orientation of the Cα frame of its nearest spatial neighbor. Because it encodes fold topology rather than chemistry, 3Di alignments detect remote structural similarity that sequence alignment misses.

The Foldseek neighbor list gives the closest experimentally determined structures in the PDB, ranked by structural alignment. TM-score near 1 means near-identical fold; near 0.3 means only rough topology match. This is how one finds what a novel AlphaFold prediction most resembles in the solved-structure universe.

— Confidence and disorder —

For AlphaFold models, the B-factor field carries pLDDT — the model's own estimate of local accuracy on a 0–100 scale. Regions with pLDDT<50 should be treated as essentially unmodeled; they often correspond to intrinsically disordered segments.

Crystallographic B-factors measure how much each atom's electron density is smeared out, in Å². They rise in mobile loops and surface residues and fall in the buried interior. In AlphaFold models this column is repurposed to hold pLDDT instead.

Predicted Aligned Error (PAE) is an AlphaFold confidence matrix: entry (i, j) is the expected error in the position of residue j, in ångströms, when the prediction is superimposed on the true structure at residue i. Low PAE within a block of residues means that block is internally rigid and well-predicted; high PAE between two blocks means their relative placement is uncertain even if each block individually is confident.